Protein AF-F6RC10-F1 (afdb_monomer_lite)

Foldseek 3Di:
DDDDPDDDDDDDDDDPCVVVVPDDDPPDDDDDDDDDDDDDPVVVVVDDDPDPDPPDPDDDDDDDDPCVVVPPDDPPPDDDDDPDDDDDPVRVVVCVVPPDPPVPDDPDPPPPPPCPDDDDPDDDDDDDDDPPDVDPDDPDPDDDPVRVVVVVVVVCVVPVDPDDPDPPDPPPPDPDDDDPPDDDDDDPDPCVVVVVPDDDDDPDPDPDDDDDDPCVVVPDPPDDDPDDDDDDDDDDDDPPDDPDPDPPPPDDPDPPPPDPPPDDPDPDPPDPDDPPPPPPPPDPDPDDCPVVVVVVVVVVVVVVVVVVVVVVVVVVVPPPDPDDDPDDDDDDDDPDDDDDDDDVVVVVVVVVVVVVVVVVVVVVVVVVVVVPDDDPPVVVVVPDDPDDDDDDDDDPPPPPPPPPDPDPPPDVVVVVVVVVVVVVVVVVVVVVVVVVVVVVVVVVVVVVVVVVVVVVVVVVPDDDDDDDDDDDDDDDDDPDDDDDDDDPDDDPVPDD

Sequence (496 aa):
MKTKPSLTVPKEFQFKTTDRATKAHPMSTRSDSAASSSNDFMKDLRKHNPSPHKLKPTVVKPFHFSDDNKKAKRKLERDADHGSAFVPMAAVIRDFHKSTPKRFRARNENVPLAKNGPMKALKVTIPKTPHFSKIRSRPIATMSAKEKEELEVQEMKNYQFKAKEVSNTEVTLKKVEKKPSTVPVEFNLHTENRTSKQEDHEIKQKPFKARPVPVAILEKPTGIKEKQVAEVTIPQSPAFALKHRIKPPPVVPDKNSTKPTYYHPPPIFGVPFMPKVVSTKLEVKPFSFDKSDKERFAKKQEKIKQQKEKEAEMFLVLRITHAEPVLANKKSKEPTKAKPFNLETDHRAANRAEKWSKQVEDEVQQLRDKTLFKANTDIDVVLKKPWKPKKLSRDPVGKLLIISVAMDPHLHSDERAKERRLFDEKLAFEKQQMAKLLEEQKKKQELQDKEEIARLRKSMEHKASEIKHYKTVTVALSEKKLTEPHSPHFSTRFKK

InterPro domains:
  IPR009675 TPX2 [PTHR14326] (203-494)
  IPR027329 TPX2, C-terminal [PF06886] (410-483)
  IPR027330 TPX2 central domain [PF12214] (122-240)

Organism: Ciona intestinalis (NCBI:txid7719)

Secondary structure (DSSP, 8-state):
--PPPPP--------TTGGGTT------------------HHHHTT-PPPPS-------------TTHHHHS-------S--SSPP--HHHHHHHHHHSPPGGGS---TTS------S---------PPP---S--PPP-SS--HHHHHHHHHHHHHHT---PPP---S------PPPPPP--------TTGGGTT---------PPP---PPPTHHHHS-TT----PPPPP-PPPPP-TT-SS--PPPP-PPPTT------PPPPPPTTS-----------------HHHHHHHHHHHHHHHHHHHHHHHHHHHHTT------------PPPPP---PPP--HHHHHHHHHHHHHHHHHHHHHHHHHHHHS------GGGTSSPPP---PPP--TTTTSSSTTS------HHHHHHHHHHHHHHHHHHHHHHHHHHHHHHHHHHHHHHHHHHHHHHHHHS-PPPP---PPP---PPP-PPPPP-PPP----TT--

pLDDT: mean 70.99, std 14.16, range [42.12, 96.38]

Structure (mmCIF, N/CA/C/O backbone):
data_AF-F6RC10-F1
#
_entry.id   AF-F6RC10-F1
#
loop_
_atom_site.group_PDB
_atom_site.id
_atom_site.type_symbol
_atom_site.label_atom_id
_atom_site.label_alt_id
_atom_site.label_comp_id
_atom_site.label_asym_id
_atom_site.label_entity_id
_atom_site.label_seq_id
_atom_site.pdbx_PDB_ins_code
_atom_site.Cartn_x
_atom_site.Cartn_y
_atom_site.Cartn_z
_atom_site.occupancy
_atom_site.B_iso_or_equiv
_atom_site.auth_seq_id
_atom_site.auth_comp_id
_atom_site.auth_asym_id
_atom_site.auth_atom_id
_atom_site.pdbx_PDB_model_num
ATOM 1 N N . MET A 1 1 ? -23.438 -105.236 -9.963 1.00 49.31 1 MET A N 1
ATOM 2 C CA . MET A 1 1 ? -24.843 -104.834 -9.747 1.00 49.31 1 MET A CA 1
ATOM 3 C C . MET A 1 1 ? -24.927 -103.321 -9.698 1.00 49.31 1 MET A C 1
ATOM 5 O O . MET A 1 1 ? -24.379 -102.727 -8.782 1.00 49.31 1 MET A O 1
ATOM 9 N N . LYS A 1 2 ? -25.528 -102.693 -10.709 1.00 43.12 2 LYS A N 1
ATOM 10 C CA . LYS A 1 2 ? -25.870 -101.267 -10.675 1.00 43.12 2 LYS A CA 1
ATOM 11 C C . LYS A 1 2 ? -27.302 -101.148 -11.181 1.00 43.12 2 LYS A C 1
ATOM 13 O O . LYS A 1 2 ? -27.599 -101.496 -12.319 1.00 43.12 2 LYS A O 1
ATOM 18 N N . THR A 1 3 ? -28.181 -100.809 -10.253 1.00 57.84 3 THR A N 1
ATOM 19 C CA . THR A 1 3 ? -29.619 -100.628 -10.417 1.00 57.84 3 THR A CA 1
ATOM 20 C C . THR A 1 3 ? -29.895 -99.486 -11.398 1.00 57.84 3 THR A C 1
ATOM 22 O O . THR A 1 3 ? -29.186 -98.481 -11.410 1.00 57.84 3 THR A O 1
ATOM 25 N N . LYS A 1 4 ? -30.901 -99.660 -12.264 1.00 61.53 4 LYS A N 1
ATOM 26 C CA . LYS A 1 4 ? -31.346 -98.629 -13.213 1.00 61.53 4 LYS A CA 1
ATOM 27 C C . LYS A 1 4 ? -31.830 -97.399 -12.418 1.00 61.53 4 LYS A C 1
ATOM 29 O O . LYS A 1 4 ? -32.670 -97.590 -11.538 1.00 61.53 4 LYS A O 1
ATOM 34 N N . PRO A 1 5 ? -31.352 -96.169 -12.683 1.00 64.88 5 PRO A N 1
ATOM 35 C CA . PRO A 1 5 ? -31.935 -94.980 -12.067 1.00 64.88 5 PRO A CA 1
ATOM 36 C C . PRO A 1 5 ? -33.363 -94.763 -12.592 1.00 64.88 5 PRO A C 1
ATOM 38 O O . PRO A 1 5 ? -33.621 -94.874 -13.791 1.00 64.88 5 PRO A O 1
ATOM 41 N N . SER A 1 6 ? -34.291 -94.516 -11.665 1.00 68.69 6 SER A N 1
ATOM 42 C CA . SER A 1 6 ? -35.727 -94.363 -11.896 1.00 68.69 6 SER A CA 1
ATOM 43 C C . SER A 1 6 ? -36.049 -93.150 -12.771 1.00 68.69 6 SER A C 1
ATOM 45 O O . SER A 1 6 ? -35.480 -92.074 -12.596 1.00 68.69 6 SER A O 1
ATOM 47 N N . LEU A 1 7 ? -36.988 -93.337 -13.699 1.00 67.50 7 LEU A N 1
ATOM 48 C CA . LEU A 1 7 ? -37.472 -92.313 -14.622 1.00 67.50 7 LEU A CA 1
ATOM 49 C C . LEU A 1 7 ? -38.103 -91.148 -13.837 1.00 67.50 7 LEU A C 1
ATOM 51 O O . LEU A 1 7 ? -38.992 -91.357 -13.012 1.00 67.50 7 LEU A O 1
ATOM 55 N N . THR A 1 8 ? -37.620 -89.929 -14.075 1.00 70.19 8 THR A N 1
ATOM 56 C CA . THR A 1 8 ? -38.083 -88.697 -13.425 1.00 70.19 8 THR A CA 1
ATOM 57 C C . THR A 1 8 ? -39.562 -88.448 -13.733 1.00 70.19 8 THR A C 1
ATOM 59 O O . THR A 1 8 ? -39.922 -88.191 -14.879 1.00 70.19 8 THR A O 1
ATOM 62 N N . VAL A 1 9 ? -40.419 -88.501 -12.711 1.00 74.44 9 VAL A N 1
ATOM 63 C CA . VAL A 1 9 ? -41.841 -88.140 -12.818 1.00 74.44 9 VAL A CA 1
ATOM 64 C C . VAL A 1 9 ? -41.967 -86.612 -12.737 1.00 74.44 9 VAL A C 1
ATOM 66 O O . VAL A 1 9 ? -41.437 -86.020 -11.790 1.00 74.44 9 VAL A O 1
ATOM 69 N N . PRO A 1 10 ? -42.636 -85.942 -13.695 1.00 72.75 10 PRO A N 1
ATOM 70 C CA . PRO A 1 10 ? -42.838 -84.499 -13.641 1.00 72.75 10 PRO A CA 1
ATOM 71 C C . PRO A 1 10 ? -43.725 -84.136 -12.445 1.00 72.75 10 PRO A C 1
ATOM 73 O O . PRO A 1 10 ? -44.833 -84.645 -12.290 1.00 72.75 10 PRO A O 1
ATOM 76 N N . LYS A 1 11 ? -43.223 -83.250 -11.582 1.00 69.81 11 LYS A N 1
ATOM 77 C CA . LYS A 1 11 ? -43.971 -82.698 -10.451 1.00 69.81 11 LYS A CA 1
ATOM 78 C C . LYS A 1 11 ? -44.627 -81.394 -10.895 1.00 69.81 11 LYS A C 1
ATOM 80 O O . LYS A 1 11 ? -43.922 -80.441 -11.222 1.00 69.81 11 LYS A O 1
ATOM 85 N N . GLU A 1 12 ? -45.956 -81.367 -10.925 1.00 74.19 12 GLU A N 1
ATOM 86 C CA . GLU A 1 12 ? -46.720 -80.181 -11.318 1.00 74.19 12 GLU A CA 1
ATOM 87 C C . GLU A 1 12 ? -46.441 -78.988 -10.389 1.00 74.19 12 GLU A C 1
ATOM 89 O O . GLU A 1 12 ? -46.288 -79.117 -9.170 1.00 74.19 12 GLU A O 1
ATOM 94 N N . PHE A 1 13 ? -46.328 -77.812 -11.004 1.00 66.75 13 PHE A N 1
ATOM 95 C CA . PHE A 1 13 ? -45.934 -76.565 -10.363 1.00 66.75 13 PHE A CA 1
ATOM 96 C C . PHE A 1 13 ? -47.105 -75.972 -9.567 1.00 66.75 13 PHE A C 1
ATOM 98 O O . PHE A 1 13 ? -48.121 -75.573 -10.133 1.00 66.75 13 PHE A O 1
ATOM 105 N N . GLN A 1 14 ? -46.956 -75.882 -8.244 1.00 71.00 14 GLN A N 1
ATOM 106 C CA . GLN A 1 14 ? -47.956 -75.267 -7.370 1.00 71.00 14 GLN A CA 1
ATOM 107 C C . GLN A 1 14 ? -47.820 -73.736 -7.392 1.00 71.00 14 GLN A C 1
ATOM 109 O O . GLN A 1 14 ? -46.901 -73.165 -6.800 1.00 71.00 14 GLN A O 1
ATOM 114 N N . PHE A 1 15 ? -48.743 -73.053 -8.074 1.00 62.06 15 PHE A N 1
ATOM 115 C CA . PHE A 1 15 ? -48.836 -71.594 -8.045 1.00 62.06 15 PHE A CA 1
ATOM 116 C C . PHE A 1 15 ? -49.396 -71.119 -6.696 1.00 62.06 15 PHE A C 1
ATOM 118 O O . PHE A 1 15 ? -50.483 -71.518 -6.291 1.00 62.06 15 PHE A O 1
ATOM 125 N N . LYS A 1 16 ? -48.700 -70.187 -6.029 1.00 56.75 16 LYS A N 1
ATOM 126 C CA . LYS A 1 16 ? -49.100 -69.570 -4.740 1.00 56.75 16 LYS A CA 1
ATOM 127 C C . LYS A 1 16 ? -50.373 -68.701 -4.797 1.00 56.75 16 LYS A C 1
ATOM 129 O O . LYS A 1 16 ? -50.610 -67.879 -3.917 1.00 56.75 16 LYS A O 1
ATOM 134 N N . THR A 1 17 ? -51.169 -68.815 -5.853 1.00 58.28 17 THR A N 1
ATOM 135 C CA . THR A 1 17 ? -52.392 -68.034 -6.069 1.00 58.28 17 THR A CA 1
ATOM 136 C C . THR A 1 17 ? -53.653 -68.764 -5.606 1.00 58.28 17 THR A C 1
ATOM 138 O O . THR A 1 17 ? -54.682 -68.112 -5.435 1.00 58.28 17 THR A O 1
ATOM 141 N N . THR A 1 18 ? -53.583 -70.071 -5.325 1.00 55.84 18 THR A N 1
ATOM 142 C CA . THR A 1 18 ? -54.721 -70.874 -4.838 1.00 55.84 18 THR A CA 1
ATOM 143 C C . THR A 1 18 ? -55.130 -70.538 -3.400 1.00 55.84 18 THR A C 1
ATOM 145 O O . THR A 1 18 ? -56.311 -70.605 -3.074 1.00 55.84 18 THR A O 1
ATOM 148 N N . ASP A 1 19 ? -54.203 -70.058 -2.564 1.00 57.56 19 ASP A N 1
ATOM 149 C CA . ASP A 1 19 ? -54.479 -69.709 -1.157 1.00 57.56 19 ASP A CA 1
ATOM 150 C C . ASP A 1 19 ? -55.274 -68.401 -0.993 1.00 57.56 19 ASP A C 1
ATOM 152 O O . ASP A 1 19 ? -55.752 -68.079 0.095 1.00 57.56 19 ASP A O 1
ATOM 156 N N . ARG A 1 20 ? -55.435 -67.617 -2.070 1.00 55.72 20 ARG A N 1
ATOM 157 C CA . ARG A 1 20 ? -56.210 -66.367 -2.042 1.00 55.72 20 ARG A CA 1
ATOM 158 C C . ARG A 1 20 ? -57.703 -66.587 -2.306 1.00 55.72 20 ARG A C 1
ATOM 160 O O . ARG A 1 20 ? -58.499 -65.723 -1.949 1.00 55.72 20 ARG A O 1
ATOM 167 N N . ALA A 1 21 ? -58.088 -67.720 -2.893 1.00 54.47 21 ALA A N 1
ATOM 168 C CA . ALA A 1 21 ? -59.473 -67.994 -3.279 1.00 54.47 21 ALA A CA 1
ATOM 169 C C . ALA A 1 21 ? -60.359 -68.507 -2.124 1.00 54.47 21 ALA A C 1
ATOM 171 O O . ALA A 1 21 ? -61.576 -68.536 -2.265 1.00 54.47 21 ALA A O 1
ATOM 172 N N . THR A 1 22 ? -59.787 -68.872 -0.970 1.00 56.25 22 THR A N 1
ATOM 173 C CA . THR A 1 22 ? -60.530 -69.472 0.159 1.00 56.25 22 THR A CA 1
ATOM 174 C C . THR A 1 22 ? -60.903 -68.488 1.268 1.00 56.25 22 THR A C 1
ATOM 176 O O . THR A 1 22 ? -61.510 -68.880 2.265 1.00 56.25 22 THR A O 1
ATOM 179 N N . LYS A 1 23 ? -60.589 -67.192 1.125 1.00 54.59 23 LYS A N 1
ATOM 180 C CA . LYS A 1 23 ? -60.968 -66.194 2.132 1.00 54.59 23 LYS A CA 1
ATOM 181 C C . LYS A 1 23 ? -62.384 -65.686 1.864 1.00 54.59 23 LYS A C 1
ATOM 183 O O . LYS A 1 23 ? -62.582 -64.691 1.175 1.00 54.59 23 LYS A O 1
ATOM 188 N N . ALA A 1 24 ? -63.363 -66.396 2.422 1.00 51.69 24 ALA A N 1
ATOM 189 C CA . ALA A 1 24 ? -64.738 -65.930 2.519 1.00 51.69 24 ALA A CA 1
ATOM 190 C C . ALA A 1 24 ? -64.763 -64.577 3.249 1.00 51.69 24 ALA A C 1
ATOM 192 O O . ALA A 1 24 ? -64.436 -64.482 4.433 1.00 51.69 24 ALA A O 1
ATOM 193 N N . HIS A 1 25 ? -65.110 -63.513 2.530 1.00 49.25 25 HIS A N 1
ATOM 194 C CA . HIS A 1 25 ? -65.442 -62.236 3.143 1.00 49.25 25 HIS A CA 1
ATOM 195 C C . HIS A 1 25 ? -66.897 -62.311 3.624 1.00 49.25 25 HIS A C 1
ATOM 197 O O . HIS A 1 25 ? -67.777 -62.551 2.796 1.00 49.25 25 HIS A O 1
ATOM 203 N N . PRO A 1 26 ? -67.185 -62.118 4.925 1.00 53.00 26 PRO A N 1
ATOM 204 C CA . PRO A 1 26 ? -68.559 -61.995 5.379 1.00 53.00 26 PRO A CA 1
ATOM 205 C C . PRO A 1 26 ? -69.124 -60.690 4.814 1.00 53.00 26 PRO A C 1
ATOM 207 O O . PRO A 1 26 ? -68.698 -59.594 5.181 1.00 53.00 26 PRO A O 1
ATOM 210 N N . MET A 1 27 ? -70.078 -60.813 3.896 1.00 45.88 27 MET A N 1
ATOM 211 C CA . MET A 1 27 ? -71.009 -59.741 3.560 1.00 45.88 27 MET A CA 1
ATOM 212 C C . MET A 1 27 ? -71.849 -59.451 4.809 1.00 45.88 27 MET A C 1
ATOM 214 O O . MET A 1 27 ? -72.898 -60.051 5.008 1.00 45.88 27 MET A O 1
ATOM 218 N N . SER A 1 28 ? -71.363 -58.565 5.677 1.00 52.19 28 SER A N 1
ATOM 219 C CA . SER A 1 28 ? -72.186 -57.945 6.712 1.00 52.19 28 SER A CA 1
ATOM 220 C C . SER A 1 28 ? -72.534 -56.537 6.250 1.00 52.19 28 SER A C 1
ATOM 222 O O . SER A 1 28 ? -71.687 -55.642 6.195 1.00 52.19 28 SER A O 1
ATOM 224 N N . THR A 1 29 ? -73.780 -56.373 5.821 1.00 48.16 29 THR A N 1
ATOM 225 C CA . THR A 1 29 ? -74.380 -55.077 5.523 1.00 48.16 29 THR A CA 1
ATOM 226 C C . THR A 1 29 ? -74.625 -54.317 6.820 1.00 48.16 29 THR A C 1
ATOM 228 O O . THR A 1 29 ? -75.136 -54.871 7.787 1.00 48.16 29 THR A O 1
ATOM 231 N N . ARG A 1 30 ? -74.261 -53.030 6.812 1.00 52.91 30 ARG A N 1
ATOM 232 C CA . ARG A 1 30 ? -74.518 -52.047 7.871 1.00 52.91 30 ARG A CA 1
ATOM 233 C C . ARG A 1 30 ? -75.985 -52.078 8.311 1.00 52.91 30 ARG A C 1
ATOM 235 O O . ARG A 1 30 ? -76.834 -51.566 7.590 1.00 52.91 30 ARG A O 1
ATOM 242 N N . SER A 1 31 ? -76.233 -52.506 9.537 1.00 48.25 31 SER A N 1
ATOM 243 C CA . SER A 1 31 ? -77.236 -51.872 10.385 1.00 48.25 31 SER A CA 1
ATOM 244 C C . SER A 1 31 ? -76.846 -52.038 11.849 1.00 48.25 31 SER A C 1
ATOM 246 O O . SER A 1 31 ? -76.324 -53.068 12.259 1.00 48.25 31 SER A O 1
ATOM 248 N N . ASP A 1 32 ? -77.092 -50.963 12.589 1.00 42.69 32 ASP A N 1
ATOM 249 C CA . ASP A 1 32 ? -77.168 -50.898 14.045 1.00 42.69 32 ASP A CA 1
ATOM 250 C C . ASP A 1 32 ? -75.846 -50.929 14.818 1.00 42.69 32 ASP A C 1
ATOM 252 O O . ASP A 1 32 ? -75.312 -51.966 15.198 1.00 42.69 32 ASP A O 1
ATOM 256 N N . SER A 1 33 ? -75.358 -49.734 15.161 1.00 45.41 33 SER A N 1
ATOM 257 C CA . SER A 1 33 ? -75.386 -49.288 16.564 1.00 45.41 33 SER A CA 1
ATOM 258 C C . SER A 1 33 ? -74.806 -47.883 16.692 1.00 45.41 33 SER A C 1
ATOM 260 O O . SER A 1 33 ? -73.613 -47.633 16.519 1.00 45.41 33 SER A O 1
ATOM 262 N N . ALA A 1 34 ? -75.702 -46.954 17.005 1.00 48.19 34 ALA A N 1
ATOM 263 C CA . ALA A 1 34 ? -75.386 -45.648 17.536 1.00 48.19 34 ALA A CA 1
ATOM 264 C C . ALA A 1 34 ? -74.754 -45.803 18.926 1.00 48.19 34 ALA A C 1
ATOM 266 O O . ALA A 1 34 ? -75.411 -46.301 19.831 1.00 48.19 34 ALA A O 1
ATOM 267 N N . ALA A 1 35 ? -73.498 -45.379 19.073 1.00 46.16 35 ALA A N 1
ATOM 268 C CA . ALA A 1 35 ? -72.925 -44.747 20.266 1.00 46.16 35 ALA A CA 1
ATOM 269 C C . ALA A 1 35 ? -71.394 -44.805 20.185 1.00 46.16 35 ALA A C 1
ATOM 271 O O . ALA A 1 35 ? -70.803 -45.870 20.323 1.00 46.16 35 ALA A O 1
ATOM 272 N N . SER A 1 36 ? -70.762 -43.645 19.996 1.00 42.78 36 SER A N 1
ATOM 273 C CA . SER A 1 36 ? -69.546 -43.210 20.704 1.00 42.78 36 SER A CA 1
ATOM 274 C C . SER A 1 36 ? -68.627 -42.370 19.811 1.00 42.78 36 SER A C 1
ATOM 276 O O . SER A 1 36 ? -68.003 -42.850 18.872 1.00 42.78 36 SER A O 1
ATOM 278 N N . SER A 1 37 ? -68.545 -41.097 20.196 1.00 47.25 37 SER A N 1
ATOM 279 C CA . SER A 1 37 ? -67.372 -40.226 20.138 1.00 47.25 37 SER A CA 1
ATOM 280 C C . SER A 1 37 ? -66.745 -39.914 18.772 1.00 47.25 37 SER A C 1
ATOM 282 O O . SER A 1 37 ? -65.928 -40.646 18.220 1.00 47.25 37 SER A O 1
ATOM 284 N N . SER A 1 38 ? -67.109 -38.720 18.294 1.00 56.41 38 SER A N 1
ATOM 285 C CA . SER A 1 38 ? -66.317 -37.782 17.490 1.00 56.41 38 SER A CA 1
ATOM 286 C C . SER A 1 38 ? -64.880 -38.211 17.163 1.00 56.41 38 SER A C 1
ATOM 288 O O . SER A 1 38 ? -63.920 -37.788 17.809 1.00 56.41 38 SER A O 1
ATOM 290 N N . ASN A 1 39 ? -64.719 -38.964 16.083 1.00 55.28 39 ASN A N 1
ATOM 291 C CA . ASN A 1 39 ? -63.464 -39.011 15.355 1.00 55.28 39 ASN A CA 1
ATOM 292 C C . ASN A 1 39 ? -63.712 -38.418 13.972 1.00 55.28 39 ASN A C 1
ATOM 294 O O . ASN A 1 39 ? -64.474 -38.939 13.165 1.00 55.28 39 ASN A O 1
ATOM 298 N N . ASP A 1 40 ? -63.101 -37.257 13.768 1.00 69.19 40 ASP A N 1
ATOM 299 C CA . ASP A 1 40 ? -63.120 -36.449 12.556 1.00 69.19 40 ASP A CA 1
ATOM 300 C C . ASP A 1 40 ? -62.796 -37.321 11.327 1.00 69.19 40 ASP A C 1
ATOM 302 O O . ASP A 1 40 ? -61.659 -37.752 11.129 1.00 69.19 40 ASP A O 1
ATOM 306 N N . PHE A 1 41 ? -63.816 -37.620 10.519 1.00 65.94 41 PHE A N 1
ATOM 307 C CA . PHE A 1 41 ? -63.755 -38.515 9.356 1.00 65.94 41 PHE A CA 1
ATOM 308 C C . PHE A 1 41 ? -62.642 -38.120 8.368 1.00 65.94 41 PHE A C 1
ATOM 310 O O . PHE A 1 41 ? -61.991 -38.970 7.756 1.00 65.94 41 PHE A O 1
ATOM 317 N N . MET A 1 42 ? -62.330 -36.823 8.285 1.00 67.56 42 MET A N 1
ATOM 318 C CA . MET A 1 42 ? -61.233 -36.309 7.463 1.00 67.56 42 MET A CA 1
ATOM 319 C C . MET A 1 42 ? -59.837 -36.668 7.998 1.00 67.56 42 MET A C 1
ATOM 321 O O . MET A 1 42 ? -58.879 -36.686 7.221 1.00 67.56 42 MET A O 1
ATOM 325 N N . LYS A 1 43 ? -59.688 -36.954 9.298 1.00 63.03 43 LYS A N 1
ATOM 326 C CA . LYS A 1 43 ? -58.425 -37.427 9.891 1.00 63.03 43 LYS A CA 1
ATOM 327 C C . LYS A 1 43 ? -58.180 -38.909 9.633 1.00 63.03 43 LYS A C 1
ATOM 329 O O . LYS A 1 43 ? -57.021 -39.276 9.461 1.00 63.03 43 LYS A O 1
ATOM 334 N N . ASP A 1 44 ? -59.218 -39.738 9.562 1.00 65.06 44 ASP A N 1
ATOM 335 C CA . ASP A 1 44 ? -59.056 -41.173 9.283 1.00 65.06 44 ASP A CA 1
ATOM 336 C C . ASP A 1 44 ? -58.727 -41.453 7.812 1.00 65.06 44 ASP A C 1
ATOM 338 O O . ASP A 1 44 ? -57.864 -42.281 7.532 1.00 65.06 44 ASP A O 1
ATOM 342 N N . LEU A 1 45 ? -59.251 -40.653 6.875 1.00 64.06 45 LEU A N 1
ATOM 343 C CA . LEU A 1 45 ? -58.831 -40.676 5.463 1.00 64.06 45 LEU A CA 1
ATOM 344 C C . LEU A 1 45 ? -57.352 -40.295 5.243 1.00 64.06 45 LEU A C 1
ATOM 346 O O . LEU A 1 45 ? -56.800 -40.559 4.176 1.00 64.06 45 LEU A O 1
ATOM 350 N N . ARG A 1 46 ? -56.690 -39.681 6.235 1.00 67.25 46 ARG A N 1
ATOM 351 C CA . ARG A 1 46 ? -55.260 -39.318 6.179 1.00 67.25 46 ARG A CA 1
ATOM 352 C C . ARG A 1 46 ? -54.343 -40.311 6.895 1.00 67.25 46 ARG A C 1
ATOM 354 O O . ARG A 1 46 ? -53.124 -40.142 6.847 1.00 67.25 46 ARG A O 1
ATOM 361 N N . LYS A 1 47 ? -54.879 -41.344 7.550 1.00 64.81 47 LYS A N 1
ATOM 362 C CA . LYS A 1 47 ? -54.075 -42.385 8.202 1.00 64.81 47 LYS A CA 1
ATOM 363 C C . LYS A 1 47 ? -53.816 -43.521 7.217 1.00 64.81 47 LYS A C 1
ATOM 365 O O . LYS A 1 47 ? -54.580 -44.472 7.121 1.00 64.81 47 LYS A O 1
ATOM 370 N N . HIS A 1 48 ? -52.706 -43.442 6.490 1.00 64.38 48 HIS A N 1
ATOM 371 C CA . HIS A 1 48 ? -52.203 -44.609 5.771 1.00 64.38 48 HIS A CA 1
ATOM 372 C C . HIS A 1 48 ? -51.506 -45.541 6.774 1.00 64.38 48 HIS A C 1
ATOM 374 O O . HIS A 1 48 ? -50.560 -45.122 7.446 1.00 64.38 48 HIS A O 1
ATOM 380 N N . ASN A 1 49 ? -51.929 -46.806 6.867 1.00 61.53 49 ASN A N 1
ATOM 381 C CA . ASN A 1 49 ? -51.183 -47.814 7.627 1.00 61.53 49 ASN A CA 1
ATOM 382 C C . ASN A 1 49 ? -49.771 -47.929 7.032 1.00 61.53 49 ASN A C 1
ATOM 384 O O . ASN A 1 49 ? -49.651 -48.122 5.820 1.00 61.53 49 ASN A O 1
ATOM 388 N N . PRO A 1 50 ? -48.685 -47.769 7.809 1.00 57.66 50 PRO A N 1
ATOM 389 C CA . PRO A 1 50 ? -47.344 -47.838 7.248 1.00 57.66 50 PRO A CA 1
ATOM 390 C C . PRO A 1 50 ? -47.149 -49.206 6.585 1.00 57.66 50 PRO A C 1
ATOM 392 O O . PRO A 1 50 ? -47.307 -50.239 7.230 1.00 57.66 50 PRO A O 1
ATOM 395 N N . SER A 1 51 ? -46.831 -49.198 5.286 1.00 59.88 51 SER A N 1
ATOM 396 C CA . SER A 1 51 ? -46.486 -50.407 4.533 1.00 59.88 51 SER A CA 1
ATOM 397 C C . SER A 1 51 ? -45.436 -51.214 5.313 1.00 59.88 51 SER A C 1
ATOM 399 O O . SER A 1 51 ? -44.462 -50.617 5.791 1.00 59.88 51 SER A O 1
ATOM 401 N N . PRO A 1 52 ? -45.586 -52.547 5.442 1.00 59.66 52 PRO A N 1
ATOM 402 C CA . PRO A 1 52 ? -44.687 -53.375 6.245 1.00 59.66 52 PRO A CA 1
ATOM 403 C C . PRO A 1 52 ? -43.244 -53.403 5.711 1.00 59.66 52 PRO A C 1
ATOM 405 O O . PRO A 1 52 ? -42.346 -53.891 6.395 1.00 59.66 52 PRO A O 1
ATOM 408 N N . HIS A 1 53 ? -42.973 -52.826 4.535 1.00 56.06 53 HIS A N 1
ATOM 409 C CA . HIS A 1 53 ? -41.633 -52.721 3.967 1.00 56.06 53 HIS A CA 1
ATOM 410 C C . HIS A 1 53 ? -41.296 -51.287 3.555 1.00 56.06 53 HIS A C 1
ATOM 412 O O . HIS A 1 53 ? -41.380 -50.900 2.391 1.00 56.06 53 HIS A O 1
ATOM 418 N N . LYS A 1 54 ? -40.811 -50.501 4.523 1.00 58.00 54 LYS A N 1
ATOM 419 C CA . LYS A 1 54 ? -39.915 -49.377 4.225 1.00 58.00 54 LYS A CA 1
ATOM 420 C C . LYS A 1 54 ? -38.588 -49.963 3.737 1.00 58.00 54 LYS A C 1
ATOM 422 O O . LYS A 1 54 ? -37.700 -50.238 4.543 1.00 58.00 54 LYS A O 1
ATOM 427 N N . LEU A 1 55 ? -38.464 -50.198 2.431 1.00 61.31 55 LEU A N 1
ATOM 428 C CA . LEU A 1 55 ? -37.172 -50.501 1.820 1.00 61.31 55 LEU A CA 1
ATOM 429 C C . LEU A 1 55 ? -36.247 -49.312 2.109 1.00 61.31 55 LEU A C 1
ATOM 431 O O . LEU A 1 55 ? -36.509 -48.187 1.683 1.00 61.31 55 LEU A O 1
ATOM 435 N N . LYS A 1 56 ? -35.208 -49.540 2.918 1.00 67.00 56 LYS A N 1
ATOM 436 C CA . LYS A 1 56 ? -34.171 -48.534 3.163 1.00 67.00 56 LYS A CA 1
ATOM 437 C C . LYS A 1 56 ? -33.535 -48.196 1.806 1.00 67.00 56 LYS A C 1
ATOM 439 O O . LYS A 1 56 ? -33.259 -49.133 1.057 1.00 67.00 56 LYS A O 1
ATOM 444 N N . PRO A 1 57 ? -33.294 -46.916 1.472 1.00 69.19 57 PRO A N 1
ATOM 445 C CA . PRO A 1 57 ? -32.562 -46.581 0.257 1.00 69.19 57 PRO A CA 1
ATOM 446 C C . PRO A 1 57 ? -31.205 -47.289 0.279 1.00 69.19 57 PRO A C 1
ATOM 448 O O . PRO A 1 57 ? -30.514 -47.283 1.302 1.00 69.19 57 PRO A O 1
ATOM 451 N N . THR A 1 58 ? -30.855 -47.940 -0.829 1.00 71.44 58 THR A N 1
ATOM 452 C CA . THR A 1 58 ? -29.604 -48.685 -0.976 1.00 71.44 58 THR A CA 1
ATOM 453 C C . THR A 1 58 ? -28.432 -47.731 -0.769 1.00 71.44 58 THR A C 1
ATOM 455 O O . THR A 1 58 ? -28.182 -46.846 -1.585 1.00 71.44 58 THR A O 1
ATOM 458 N N . VAL A 1 59 ? -27.719 -47.884 0.345 1.00 69.44 59 VAL A N 1
ATOM 459 C CA . VAL A 1 59 ? -26.496 -47.125 0.611 1.00 69.44 59 VAL A CA 1
ATOM 460 C C . VAL A 1 59 ? -25.410 -47.703 -0.287 1.00 69.44 59 VAL A C 1
ATOM 462 O O . VAL A 1 59 ? -24.983 -48.840 -0.088 1.00 69.44 59 VAL A O 1
ATOM 465 N N . VAL A 1 60 ? -24.980 -46.938 -1.291 1.00 72.38 60 VAL A N 1
ATOM 466 C CA . VAL A 1 60 ? -23.815 -47.290 -2.110 1.00 72.38 60 VAL A CA 1
ATOM 467 C C . VAL A 1 60 ? -22.604 -47.443 -1.194 1.00 72.38 60 VAL A C 1
ATOM 469 O O . VAL A 1 60 ? -22.138 -46.479 -0.592 1.00 72.38 60 VAL A O 1
ATOM 472 N N . LYS A 1 61 ? -22.114 -48.677 -1.063 1.00 77.44 61 LYS A N 1
ATOM 473 C CA . LYS A 1 61 ? -20.841 -48.985 -0.415 1.00 77.44 61 LYS A CA 1
ATOM 474 C C . LYS A 1 61 ? -19.751 -48.802 -1.477 1.00 77.44 61 LYS A C 1
ATOM 476 O O . LYS A 1 61 ? -19.670 -49.653 -2.364 1.00 77.44 61 LYS A O 1
ATOM 481 N N . PRO A 1 62 ? -18.965 -47.709 -1.457 1.00 78.31 62 PRO A N 1
ATOM 482 C CA . PRO A 1 62 ? -17.901 -47.528 -2.433 1.00 78.31 62 PRO A CA 1
ATOM 483 C C . PRO A 1 62 ? -16.898 -48.677 -2.299 1.00 78.31 62 PRO A C 1
ATOM 485 O O . PRO A 1 62 ? -16.535 -49.082 -1.192 1.00 78.31 62 PRO A O 1
ATOM 488 N N . PHE A 1 63 ? -16.497 -49.238 -3.434 1.00 73.38 63 PHE A N 1
ATOM 489 C CA . PHE A 1 63 ? -15.410 -50.202 -3.491 1.00 73.38 63 PHE A CA 1
ATOM 490 C C . PHE A 1 63 ? -14.081 -49.456 -3.347 1.00 73.38 63 PHE A C 1
ATOM 492 O O . PHE A 1 63 ? -13.956 -48.302 -3.753 1.00 73.38 63 PHE A O 1
ATOM 499 N N . HIS A 1 64 ? -13.102 -50.104 -2.725 1.00 70.06 64 HIS A N 1
ATOM 500 C CA . HIS A 1 64 ? -11.789 -49.511 -2.503 1.00 70.06 64 HIS A CA 1
ATOM 501 C C . HIS A 1 64 ? -11.068 -49.387 -3.847 1.00 70.06 64 HIS A C 1
ATOM 503 O O . HIS A 1 64 ? -10.756 -50.404 -4.470 1.00 70.06 64 HIS A O 1
ATOM 509 N N . PHE A 1 65 ? -10.799 -48.162 -4.297 1.00 65.62 65 PHE A N 1
ATOM 510 C CA . PHE A 1 65 ? -9.914 -47.947 -5.434 1.00 65.62 65 PHE A CA 1
ATOM 511 C C . PHE A 1 65 ? -8.472 -48.161 -4.961 1.00 65.62 65 PHE A C 1
ATOM 513 O O . PHE A 1 65 ? -8.056 -47.665 -3.914 1.00 65.62 65 PHE A O 1
ATOM 520 N N . SER A 1 66 ? -7.674 -48.895 -5.735 1.00 62.44 66 SER A N 1
ATOM 521 C CA . SER A 1 66 ? -6.268 -49.211 -5.430 1.00 62.44 66 SER A CA 1
ATOM 522 C C . SER A 1 66 ? -5.357 -47.979 -5.270 1.00 62.44 66 SER A C 1
ATOM 524 O O . SER A 1 66 ? -4.235 -48.100 -4.773 1.00 62.44 66 SER A O 1
ATOM 526 N N . ASP A 1 67 ? -5.847 -46.790 -5.625 1.00 57.62 67 ASP A N 1
ATOM 527 C CA . ASP A 1 67 ? -5.131 -45.518 -5.524 1.00 57.62 67 ASP A CA 1
ATOM 528 C C . ASP A 1 67 ? -5.338 -44.775 -4.192 1.00 57.62 67 ASP A C 1
ATOM 530 O O . ASP A 1 67 ? -4.574 -43.853 -3.882 1.00 57.62 67 ASP A O 1
ATOM 534 N N . ASP A 1 68 ? -6.274 -45.218 -3.344 1.00 56.03 68 ASP A N 1
ATOM 535 C CA . ASP A 1 68 ? -6.539 -44.589 -2.039 1.00 56.03 68 ASP A CA 1
ATOM 536 C C . ASP A 1 68 ? -5.378 -44.792 -1.045 1.00 56.03 68 ASP A C 1
ATOM 538 O O . ASP A 1 68 ? -5.150 -43.983 -0.142 1.00 56.03 68 ASP A O 1
ATOM 542 N N . ASN A 1 69 ? -4.549 -45.818 -1.267 1.00 55.19 69 ASN A N 1
ATOM 543 C CA . ASN A 1 69 ? -3.385 -46.112 -0.430 1.00 55.19 69 ASN A CA 1
ATOM 544 C C . ASN A 1 69 ? -2.106 -45.356 -0.836 1.00 55.19 69 ASN A C 1
ATOM 546 O O . ASN A 1 69 ? -1.143 -45.348 -0.069 1.00 55.19 69 ASN A O 1
ATOM 550 N N . LYS A 1 70 ? -2.066 -44.686 -2.000 1.00 55.59 70 LYS A N 1
ATOM 551 C CA . LYS A 1 70 ? -0.838 -44.022 -2.495 1.00 55.59 70 LYS A CA 1
ATOM 552 C C . LYS A 1 70 ? -0.739 -42.529 -2.172 1.00 55.59 70 LYS A C 1
ATOM 554 O O . LYS A 1 70 ? 0.353 -41.966 -2.273 1.00 55.59 70 LYS A O 1
ATOM 559 N N . LYS A 1 71 ? -1.829 -41.882 -1.743 1.00 54.44 71 LYS A N 1
ATOM 560 C CA . LYS A 1 71 ? -1.820 -40.450 -1.373 1.00 54.44 71 LYS A CA 1
ATOM 561 C C . LYS A 1 71 ? -1.852 -40.175 0.135 1.00 54.44 71 LYS A C 1
ATOM 563 O O . LYS A 1 71 ? -1.507 -39.072 0.538 1.00 54.44 71 LYS A O 1
ATOM 568 N N . ALA A 1 72 ? -2.173 -41.162 0.975 1.00 54.97 72 ALA A N 1
ATOM 569 C CA . ALA A 1 72 ? -2.321 -40.957 2.423 1.00 54.97 72 ALA A CA 1
ATOM 570 C C . ALA A 1 72 ? -1.064 -41.263 3.269 1.00 54.97 72 ALA A C 1
ATOM 572 O O . ALA A 1 72 ? -1.041 -40.957 4.460 1.00 54.97 72 ALA A O 1
ATOM 573 N N . LYS A 1 73 ? -0.002 -41.847 2.692 1.00 48.03 73 LYS A N 1
ATOM 574 C CA . LYS A 1 73 ? 1.226 -42.207 3.429 1.00 48.03 73 LYS A CA 1
ATOM 575 C C . LYS A 1 73 ? 2.505 -41.806 2.694 1.00 48.03 73 LYS A C 1
ATOM 577 O O . LYS A 1 73 ? 3.361 -42.628 2.402 1.00 48.03 73 LYS A O 1
ATOM 582 N N . ARG A 1 74 ? 2.670 -40.512 2.439 1.00 47.38 74 ARG A N 1
ATOM 583 C CA . ARG A 1 74 ? 4.008 -39.905 2.428 1.00 47.38 74 ARG A CA 1
ATOM 584 C C . ARG A 1 74 ? 4.049 -38.879 3.547 1.00 47.38 74 ARG A C 1
ATOM 586 O O . ARG A 1 74 ? 3.820 -37.696 3.333 1.00 47.38 74 ARG A O 1
ATOM 593 N N . LYS A 1 75 ? 4.301 -39.365 4.765 1.00 49.53 75 LYS A N 1
ATOM 594 C CA . LYS A 1 75 ? 4.854 -38.523 5.823 1.00 49.53 75 LYS A CA 1
ATOM 595 C C . LYS A 1 75 ? 6.316 -38.289 5.464 1.00 49.53 75 LYS A C 1
ATOM 597 O O . LYS A 1 75 ? 7.180 -39.065 5.846 1.00 49.53 75 LYS A O 1
ATOM 602 N N . LEU A 1 76 ? 6.554 -37.275 4.640 1.00 43.28 76 LEU A N 1
ATOM 603 C CA . LEU A 1 76 ? 7.852 -36.631 4.597 1.00 43.28 76 LEU A CA 1
ATOM 604 C C . LEU A 1 76 ? 7.786 -35.537 5.657 1.00 43.28 76 LEU A C 1
ATOM 606 O O . LEU A 1 76 ? 7.168 -34.497 5.454 1.00 43.28 76 LEU A O 1
ATOM 610 N N . GLU A 1 77 ? 8.341 -35.844 6.819 1.00 47.97 77 GLU A N 1
ATOM 611 C CA . GLU A 1 77 ? 8.760 -34.840 7.781 1.00 47.97 77 GLU A CA 1
ATOM 612 C C . GLU A 1 77 ? 9.819 -33.979 7.085 1.00 47.97 77 GLU A C 1
ATOM 614 O O . GLU A 1 77 ? 10.917 -34.443 6.786 1.00 47.97 77 GLU A O 1
ATOM 619 N N . ARG A 1 78 ? 9.420 -32.774 6.687 1.00 42.12 78 ARG A N 1
ATOM 620 C CA . ARG A 1 78 ? 10.291 -31.628 6.446 1.00 42.12 78 ARG A CA 1
ATOM 621 C C . ARG A 1 78 ? 9.414 -30.389 6.514 1.00 42.12 78 ARG A C 1
ATOM 623 O O . ARG A 1 78 ? 8.361 -30.326 5.882 1.00 42.12 78 ARG A O 1
ATOM 630 N N . ASP A 1 79 ? 9.838 -29.472 7.356 1.00 46.34 79 ASP A N 1
ATOM 631 C CA . ASP A 1 79 ? 9.147 -28.249 7.718 1.00 46.34 79 ASP A CA 1
ATOM 632 C C . ASP A 1 79 ? 8.785 -27.369 6.502 1.00 46.34 79 ASP A C 1
ATOM 634 O O . ASP A 1 79 ? 9.471 -27.396 5.480 1.00 46.34 79 ASP A O 1
ATOM 638 N N . ALA A 1 80 ? 7.726 -26.562 6.681 1.00 47.00 80 ALA A N 1
ATOM 639 C CA . ALA A 1 80 ? 7.189 -25.482 5.830 1.00 47.00 80 ALA A CA 1
ATOM 640 C C . ALA A 1 80 ? 5.986 -25.801 4.897 1.00 47.00 80 ALA A C 1
ATOM 642 O O . ALA A 1 80 ? 6.107 -26.297 3.780 1.00 47.00 80 ALA A O 1
ATOM 643 N N . ASP A 1 81 ? 4.787 -25.432 5.370 1.00 51.72 81 ASP A N 1
ATOM 644 C CA . ASP A 1 81 ? 3.821 -24.533 4.702 1.00 51.72 81 ASP A CA 1
ATOM 645 C C . ASP A 1 81 ? 3.481 -24.698 3.202 1.00 51.72 81 ASP A C 1
ATOM 647 O O . ASP A 1 81 ? 3.181 -23.718 2.520 1.00 51.72 81 ASP A O 1
ATOM 651 N N . HIS A 1 82 ? 3.419 -25.918 2.663 1.00 44.69 82 HIS A N 1
ATOM 652 C CA . HIS A 1 82 ? 3.014 -26.134 1.257 1.00 44.69 82 HIS A CA 1
ATOM 653 C C . HIS A 1 82 ? 1.819 -27.078 1.047 1.00 44.69 82 HIS A C 1
ATOM 655 O O . HIS A 1 82 ? 1.623 -27.627 -0.035 1.00 44.69 82 HIS A O 1
ATOM 661 N N . GLY A 1 83 ? 0.965 -27.236 2.063 1.00 50.69 83 GLY A N 1
ATOM 662 C CA . GLY A 1 83 ? -0.318 -27.942 1.925 1.00 50.69 83 GLY A CA 1
ATOM 663 C C . GLY A 1 83 ? -1.461 -27.090 1.352 1.00 50.69 83 GLY A C 1
ATOM 664 O O . GLY A 1 83 ? -2.511 -27.630 1.007 1.00 50.69 83 GLY A O 1
ATOM 665 N N . SER A 1 84 ? -1.296 -25.767 1.269 1.00 65.56 84 SER A N 1
ATOM 666 C CA . SER A 1 84 ? -2.296 -24.862 0.702 1.00 65.56 84 SER A CA 1
ATOM 667 C C . SER A 1 84 ? -2.036 -24.631 -0.785 1.00 65.56 84 SER A C 1
ATOM 669 O O . SER A 1 84 ? -0.895 -24.519 -1.232 1.00 65.56 84 SER A O 1
ATOM 671 N N . ALA A 1 85 ? -3.113 -24.556 -1.571 1.00 82.00 85 ALA A N 1
ATOM 672 C CA . ALA A 1 85 ? -3.030 -24.088 -2.949 1.00 82.00 85 ALA A CA 1
ATOM 673 C C . ALA A 1 85 ? -2.309 -22.731 -2.988 1.00 82.00 85 ALA A C 1
ATOM 675 O O . ALA A 1 85 ? -2.525 -21.898 -2.108 1.00 82.00 85 ALA A O 1
ATOM 676 N N . PHE A 1 86 ? -1.459 -22.513 -3.994 1.00 85.81 86 PHE A N 1
ATOM 677 C CA . PHE A 1 86 ? -0.692 -21.277 -4.138 1.00 85.81 86 PHE A CA 1
ATOM 678 C C . PHE A 1 86 ? -1.615 -20.047 -4.100 1.00 85.81 86 PHE A C 1
ATOM 680 O O . PHE A 1 86 ? -2.488 -19.887 -4.955 1.00 85.81 86 PHE A O 1
ATOM 687 N N . VAL A 1 87 ? -1.411 -19.174 -3.109 1.00 85.31 87 VAL A N 1
ATOM 688 C CA . VAL A 1 87 ? -2.134 -17.904 -2.968 1.00 85.31 87 VAL A CA 1
ATOM 689 C C . VAL A 1 87 ? -1.179 -16.757 -3.312 1.00 85.31 87 VAL A C 1
ATOM 691 O O . VAL A 1 87 ? -0.128 -16.637 -2.681 1.00 85.31 87 VAL A O 1
ATOM 694 N N . PRO A 1 88 ? -1.516 -15.876 -4.274 1.00 93.12 88 PRO A N 1
ATOM 695 C CA . PRO A 1 88 ? -0.692 -14.714 -4.593 1.00 93.12 88 PRO A CA 1
ATOM 696 C C . PRO A 1 88 ? -0.472 -13.809 -3.375 1.00 93.12 88 PRO A C 1
ATOM 698 O O . PRO A 1 88 ? -1.412 -13.526 -2.633 1.00 93.12 88 PRO A O 1
ATOM 701 N N . MET A 1 89 ? 0.734 -13.255 -3.224 1.00 88.44 89 MET A N 1
ATOM 702 C CA . MET A 1 89 ? 1.094 -12.377 -2.096 1.00 88.44 89 MET A CA 1
ATOM 703 C C . MET A 1 89 ? 0.119 -11.196 -1.919 1.00 88.44 89 MET A C 1
ATOM 705 O O . MET A 1 89 ? -0.262 -10.841 -0.806 1.00 88.44 89 MET A O 1
ATOM 709 N N . ALA A 1 90 ? -0.376 -10.626 -3.022 1.00 86.50 90 ALA A N 1
ATOM 710 C CA . ALA A 1 90 ? -1.373 -9.556 -2.985 1.00 86.50 90 ALA A CA 1
ATOM 711 C C . ALA A 1 90 ? -2.736 -10.001 -2.415 1.00 86.50 90 ALA A C 1
ATOM 713 O O . ALA A 1 90 ? -3.482 -9.182 -1.881 1.00 86.50 90 ALA A O 1
ATOM 714 N N . ALA A 1 91 ? -3.103 -11.280 -2.536 1.00 88.44 91 ALA A N 1
ATOM 715 C CA . ALA A 1 91 ? -4.285 -11.825 -1.876 1.00 88.44 91 ALA A CA 1
ATOM 716 C C . ALA A 1 91 ? -4.034 -12.003 -0.373 1.00 88.44 91 ALA A C 1
ATOM 718 O O . ALA A 1 91 ? -4.848 -11.528 0.409 1.00 88.44 91 ALA A O 1
ATOM 719 N N . VAL A 1 92 ? -2.863 -12.516 0.021 1.00 91.62 92 VAL A N 1
ATOM 720 C CA . VAL A 1 92 ? -2.466 -12.649 1.436 1.00 91.62 92 VAL A CA 1
ATOM 721 C C . VAL A 1 92 ? -2.524 -11.303 2.169 1.00 91.62 92 VAL A C 1
ATOM 723 O O . VAL A 1 92 ? -3.132 -11.205 3.231 1.00 91.62 92 VAL A O 1
ATOM 726 N N . ILE A 1 93 ? -1.967 -10.240 1.579 1.00 89.56 93 ILE A N 1
ATOM 727 C CA . ILE A 1 93 ? -1.970 -8.895 2.181 1.00 89.56 93 ILE A CA 1
ATOM 728 C C . ILE A 1 93 ? -3.398 -8.337 2.293 1.00 89.56 93 ILE A C 1
ATOM 730 O O . ILE A 1 93 ? -3.771 -7.755 3.313 1.00 89.56 93 ILE A O 1
ATOM 734 N N . ARG A 1 94 ? -4.231 -8.529 1.260 1.00 90.00 94 ARG A N 1
ATOM 735 C CA . ARG A 1 94 ? -5.634 -8.086 1.295 1.00 90.00 94 ARG A CA 1
ATOM 736 C C . ARG A 1 94 ? -6.432 -8.835 2.356 1.00 90.00 94 ARG A C 1
ATOM 738 O O . ARG A 1 94 ? -7.207 -8.201 3.066 1.00 90.00 94 ARG A O 1
ATOM 745 N N . ASP A 1 95 ? -6.240 -10.141 2.471 1.00 88.25 95 ASP A N 1
ATOM 746 C CA . ASP A 1 95 ? -6.941 -10.977 3.441 1.00 88.25 95 ASP A CA 1
ATOM 747 C C . ASP A 1 95 ? -6.478 -10.669 4.866 1.00 88.25 95 ASP A C 1
ATOM 749 O O . ASP A 1 95 ? -7.302 -10.617 5.774 1.00 88.25 95 ASP A O 1
ATOM 753 N N . PHE A 1 96 ? -5.198 -10.353 5.074 1.00 89.75 96 PHE A N 1
ATOM 754 C CA . PHE A 1 96 ? -4.696 -9.901 6.370 1.00 89.75 96 PHE A CA 1
ATOM 755 C C . PHE A 1 96 ? -5.377 -8.601 6.829 1.00 89.75 96 PHE A C 1
ATOM 757 O O . PHE A 1 96 ? -5.848 -8.524 7.960 1.00 89.75 96 PHE A O 1
ATOM 764 N N . HIS A 1 97 ? -5.518 -7.609 5.940 1.00 88.12 97 HIS A N 1
ATOM 765 C CA . HIS A 1 97 ? -6.167 -6.333 6.277 1.00 88.12 97 HIS A CA 1
ATOM 766 C C . HIS A 1 97 ? -7.694 -6.434 6.403 1.00 88.12 97 HIS A C 1
ATOM 768 O O . HIS A 1 97 ? -8.303 -5.654 7.130 1.00 88.12 97 HIS A O 1
ATOM 774 N N . LYS A 1 98 ? -8.329 -7.353 5.666 1.00 88.06 98 LYS A N 1
ATOM 775 C CA . LYS A 1 98 ? -9.797 -7.461 5.596 1.00 88.06 98 LYS A CA 1
ATOM 776 C C . LYS A 1 98 ? -10.384 -8.536 6.504 1.00 88.06 98 LYS A C 1
ATOM 778 O O . LYS A 1 98 ? -11.569 -8.469 6.825 1.00 88.06 98 LYS A O 1
ATOM 783 N N . SER A 1 99 ? -9.612 -9.554 6.879 1.00 87.94 99 SER A N 1
ATOM 784 C CA . SER A 1 99 ? -10.135 -10.666 7.667 1.00 87.94 99 SER A CA 1
ATOM 785 C C . SER A 1 99 ? -10.354 -10.254 9.117 1.00 87.94 99 SER A C 1
ATOM 787 O O . SER A 1 99 ? -9.492 -9.682 9.779 1.00 87.94 99 SER A O 1
ATOM 789 N N . THR A 1 100 ? -11.529 -10.583 9.645 1.00 86.25 100 THR A N 1
ATOM 790 C CA . THR A 1 100 ? -11.821 -10.401 11.066 1.00 86.25 100 THR A CA 1
ATOM 791 C C . THR A 1 100 ? -11.058 -11.471 11.855 1.00 86.25 100 THR A C 1
ATOM 793 O O . THR A 1 100 ? -11.240 -12.671 11.575 1.00 86.25 100 THR A O 1
ATOM 796 N N . PRO A 1 101 ? -10.218 -11.096 12.842 1.00 87.19 101 PRO A N 1
ATOM 797 C CA . PRO A 1 101 ? -9.517 -12.065 13.675 1.00 87.19 101 PRO A CA 1
ATOM 798 C C . PRO A 1 101 ? -10.501 -13.032 14.332 1.00 87.19 101 PRO A C 1
ATOM 800 O O . PRO A 1 101 ? -11.615 -12.647 14.684 1.00 87.19 101 PRO A O 1
ATOM 803 N N . LYS A 1 102 ? -10.094 -14.292 14.533 1.00 76.69 102 LYS A N 1
ATOM 804 C CA . LYS A 1 102 ? -10.971 -15.379 15.020 1.00 76.69 102 LYS A CA 1
ATOM 805 C C . LYS A 1 102 ? -11.730 -15.026 16.308 1.00 76.69 102 LYS A C 1
ATOM 807 O O . LYS A 1 102 ? -12.855 -15.473 16.485 1.00 76.69 102 LYS A O 1
ATOM 812 N N . ARG A 1 103 ? -11.137 -14.190 17.166 1.00 80.00 103 ARG A N 1
ATOM 813 C CA . ARG A 1 103 ? -11.738 -13.675 18.407 1.00 80.00 103 ARG A CA 1
ATOM 814 C C . ARG A 1 103 ? -12.925 -12.727 18.179 1.00 80.00 103 ARG A C 1
ATOM 816 O O . ARG A 1 103 ? -13.800 -12.662 19.030 1.00 80.00 103 ARG A O 1
ATOM 823 N N . PHE A 1 104 ? -12.948 -12.013 17.057 1.00 78.38 104 PHE A N 1
ATOM 824 C CA . PHE A 1 104 ? -13.979 -11.032 16.698 1.00 78.38 104 PHE A CA 1
ATOM 825 C C . PHE A 1 104 ? -14.980 -11.562 15.666 1.00 78.38 104 PHE A C 1
ATOM 827 O O . PHE A 1 104 ? -15.875 -10.836 15.243 1.00 78.38 104 PHE A O 1
ATOM 834 N N . ARG A 1 105 ? -14.848 -12.825 15.246 1.00 82.38 105 ARG A N 1
ATOM 835 C CA . ARG A 1 105 ? -15.869 -13.476 14.425 1.00 82.38 105 ARG A CA 1
ATOM 836 C C . ARG A 1 105 ? -17.056 -13.808 15.322 1.00 82.38 105 ARG A C 1
ATOM 838 O O . ARG A 1 105 ? -16.890 -14.523 16.311 1.00 82.38 105 ARG A O 1
ATOM 845 N N . ALA A 1 106 ? -18.241 -13.309 14.973 1.00 75.44 106 ALA A N 1
ATOM 846 C CA . ALA A 1 106 ? -19.476 -13.768 15.592 1.00 75.44 106 ALA A CA 1
ATOM 847 C C . ALA A 1 106 ? -19.561 -15.294 15.427 1.00 75.44 106 ALA A C 1
ATOM 849 O O . ALA A 1 106 ? -19.291 -15.828 14.347 1.00 75.44 106 ALA A O 1
ATOM 850 N N . ARG A 1 107 ? -19.872 -16.015 16.507 1.00 65.31 107 ARG A N 1
ATOM 851 C CA . ARG A 1 107 ? -20.166 -17.445 16.401 1.00 65.31 107 ARG A CA 1
ATOM 852 C C . ARG A 1 107 ? -21.450 -17.576 15.593 1.00 65.31 107 ARG A C 1
ATOM 854 O O . ARG A 1 107 ? -22.518 -17.239 16.084 1.00 65.31 107 ARG A O 1
ATOM 861 N N . ASN A 1 108 ? -21.339 -18.050 14.359 1.00 57.62 108 ASN A N 1
ATOM 862 C CA . ASN A 1 108 ? -22.508 -18.438 13.585 1.00 57.62 108 ASN A CA 1
ATOM 863 C C . ASN A 1 108 ? -23.157 -19.631 14.306 1.00 57.62 108 ASN A C 1
ATOM 865 O O . ASN A 1 108 ? -22.498 -20.657 14.485 1.00 57.62 108 ASN A O 1
ATOM 869 N N . GLU A 1 109 ? -24.431 -19.519 14.687 1.00 58.88 109 GLU A N 1
ATOM 870 C CA . GLU A 1 109 ? -25.201 -20.598 15.336 1.00 58.88 109 GLU A CA 1
ATOM 871 C C . GLU A 1 109 ? -25.320 -21.873 14.475 1.00 58.88 109 GLU A C 1
ATOM 873 O O . GLU A 1 109 ? -25.700 -22.929 14.966 1.00 58.88 109 GLU A O 1
ATOM 878 N N . ASN A 1 110 ? -24.924 -21.800 13.200 1.00 54.88 110 ASN A N 1
ATOM 879 C CA . ASN A 1 110 ? -25.004 -22.893 12.232 1.00 54.88 110 ASN A CA 1
ATOM 880 C C . ASN A 1 110 ? -23.758 -23.794 12.166 1.00 54.88 110 ASN A C 1
ATOM 882 O O . ASN A 1 110 ? -23.673 -24.642 11.279 1.00 54.88 110 ASN A O 1
ATOM 886 N N . VAL A 1 111 ? -22.778 -23.641 13.063 1.00 51.91 111 VAL A N 1
ATOM 887 C CA . VAL A 1 111 ? -21.780 -24.707 13.246 1.00 51.91 111 VAL A CA 1
ATOM 888 C C . VAL A 1 111 ? -22.476 -25.807 14.045 1.00 51.91 111 VAL A C 1
ATOM 890 O O . VAL A 1 111 ? -22.911 -25.507 15.158 1.00 51.91 111 VAL A O 1
ATOM 893 N N . PRO A 1 112 ? -22.597 -27.053 13.536 1.00 51.62 112 PRO A N 1
ATOM 894 C CA . PRO A 1 112 ? -23.143 -28.137 14.330 1.00 51.62 112 PRO A CA 1
ATOM 895 C C . PRO A 1 112 ? -22.278 -28.213 15.574 1.00 51.62 112 PRO A C 1
ATOM 897 O O . PRO A 1 112 ? -21.082 -28.503 15.482 1.00 51.62 112 PRO A O 1
ATOM 900 N N . LEU A 1 113 ? -22.868 -27.863 16.718 1.00 51.16 113 LEU A N 1
ATOM 901 C CA . LEU A 1 113 ? -22.254 -28.042 18.015 1.00 51.16 113 LEU A CA 1
ATOM 902 C C . LEU A 1 113 ? -21.783 -29.490 18.005 1.00 51.16 113 LEU A C 1
ATOM 904 O O . LEU A 1 113 ? -22.612 -30.400 17.900 1.00 51.16 113 LEU A O 1
ATOM 908 N N . ALA A 1 114 ? -20.463 -29.701 17.978 1.00 48.94 114 ALA A N 1
ATOM 909 C CA . ALA A 1 114 ? -19.913 -31.032 18.132 1.00 48.94 114 ALA A CA 1
ATOM 910 C C . ALA A 1 114 ? -20.648 -31.610 19.336 1.00 48.94 114 ALA A C 1
ATOM 912 O O . ALA A 1 114 ? -20.671 -30.972 20.393 1.00 48.94 114 ALA A O 1
ATOM 913 N N . LYS A 1 115 ? -21.374 -32.715 19.121 1.00 49.81 115 LYS A N 1
ATOM 914 C CA . LYS A 1 115 ? -22.099 -33.417 20.173 1.00 49.81 115 LYS A CA 1
ATOM 915 C C . LYS A 1 115 ? -21.037 -33.897 21.149 1.00 49.81 115 LYS A C 1
ATOM 917 O O . LYS A 1 115 ? -20.536 -35.011 21.037 1.00 49.81 115 LYS A O 1
ATOM 922 N N . ASN A 1 116 ? -20.637 -33.016 22.056 1.00 48.12 116 ASN A N 1
ATOM 923 C CA . ASN A 1 116 ? -19.898 -33.384 23.234 1.00 48.12 116 ASN A CA 1
ATOM 924 C C . ASN A 1 116 ? -20.820 -34.387 23.916 1.00 48.12 116 ASN A C 1
ATOM 926 O O . ASN A 1 116 ? -21.980 -34.073 24.194 1.00 48.12 116 ASN A O 1
ATOM 930 N N . GLY A 1 117 ? -20.337 -35.624 24.045 1.00 56.12 117 GLY A N 1
ATOM 931 C CA . GLY A 1 117 ? -21.050 -36.694 24.729 1.00 56.12 117 GLY A CA 1
ATOM 932 C C . GLY A 1 117 ? -21.500 -36.262 26.130 1.00 56.12 117 GLY A C 1
ATOM 933 O O . GLY A 1 117 ? -21.134 -35.173 26.581 1.00 56.12 117 GLY A O 1
ATOM 934 N N . PRO A 1 118 ? -22.293 -37.095 26.825 1.00 53.41 118 PRO A N 1
ATOM 935 C CA . PRO A 1 118 ? -22.893 -36.738 28.109 1.00 53.41 118 PRO A CA 1
ATOM 936 C C . PRO A 1 118 ? -21.847 -36.090 29.020 1.00 53.41 118 PRO A C 1
ATOM 938 O O . PRO A 1 118 ? -20.828 -36.703 29.350 1.00 53.41 118 PRO A O 1
ATOM 941 N N . MET A 1 119 ? -22.064 -34.812 29.345 1.00 55.50 119 MET A N 1
ATOM 942 C CA . MET A 1 119 ? -21.162 -34.062 30.208 1.00 55.50 119 MET A CA 1
ATOM 943 C C . MET A 1 119 ? -21.145 -34.780 31.554 1.00 55.50 119 MET A C 1
ATOM 945 O O . MET A 1 119 ? -22.165 -34.847 32.238 1.00 55.50 119 MET A O 1
ATOM 949 N N . LYS A 1 120 ? -20.002 -35.378 31.906 1.00 62.16 120 LYS A N 1
ATOM 950 C CA . LYS A 1 120 ? -19.803 -35.990 33.222 1.00 62.16 120 LYS A CA 1
ATOM 951 C C . LYS A 1 120 ? -20.154 -34.938 34.275 1.00 62.16 120 LYS A C 1
ATOM 953 O O . LYS A 1 120 ? -19.618 -33.832 34.213 1.00 62.16 120 LYS A O 1
ATOM 958 N N . ALA A 1 121 ? -21.056 -35.282 35.197 1.00 63.31 121 ALA A N 1
ATOM 959 C CA . ALA A 1 121 ? -21.460 -34.407 36.290 1.00 63.31 121 ALA A CA 1
ATOM 960 C C . ALA A 1 121 ? -20.210 -33.825 36.967 1.00 63.31 121 ALA A C 1
ATOM 962 O O . ALA A 1 121 ? -19.293 -34.560 37.349 1.00 63.31 121 ALA A O 1
ATOM 963 N N . LEU A 1 122 ? -20.148 -32.495 37.030 1.00 66.81 122 LEU A N 1
ATOM 964 C CA . LEU A 1 122 ? -19.018 -31.775 37.598 1.00 66.81 122 LEU A CA 1
ATOM 965 C C . LEU A 1 122 ? -18.933 -32.128 39.086 1.00 66.81 122 LEU A C 1
ATOM 967 O O . LEU A 1 122 ? -19.837 -31.822 39.859 1.00 66.81 122 LEU A O 1
ATOM 971 N N . LYS A 1 123 ? -17.857 -32.818 39.476 1.00 74.56 123 LYS A N 1
ATOM 972 C CA . LYS A 1 123 ? -17.548 -33.082 40.885 1.00 74.56 123 LYS A CA 1
ATOM 973 C C . LYS A 1 123 ? -17.317 -31.746 41.594 1.00 74.56 123 LYS A C 1
ATOM 975 O O . LYS A 1 123 ? -16.709 -30.851 41.009 1.00 74.56 123 LYS A O 1
ATOM 980 N N . VAL A 1 124 ? -17.777 -31.635 42.842 1.00 74.50 124 VAL A N 1
ATOM 981 C CA . VAL A 1 124 ? -17.562 -30.458 43.698 1.00 74.50 124 VAL A CA 1
ATOM 982 C C . VAL A 1 124 ? -16.068 -30.130 43.733 1.00 74.50 124 VAL A C 1
ATOM 984 O O . VAL A 1 124 ? -15.243 -30.953 44.133 1.00 74.50 124 VAL A O 1
ATOM 987 N N . THR A 1 125 ? -15.722 -28.940 43.245 1.00 78.19 125 THR A N 1
ATOM 988 C CA . THR A 1 125 ? -14.343 -28.465 43.144 1.00 78.19 125 THR A CA 1
ATOM 989 C C . THR A 1 125 ? -13.784 -28.232 44.542 1.00 78.19 125 THR A C 1
ATOM 991 O O . THR A 1 125 ? -14.198 -27.301 45.226 1.00 78.19 125 THR A O 1
ATOM 994 N N . ILE A 1 126 ? -12.823 -29.055 44.960 1.00 76.81 126 ILE A N 1
ATOM 995 C CA . ILE A 1 126 ? -12.047 -28.811 46.180 1.00 76.81 126 ILE A CA 1
ATOM 996 C C . ILE A 1 126 ? -11.098 -27.637 45.887 1.00 76.81 126 ILE A C 1
ATOM 998 O O . ILE A 1 126 ? -10.259 -27.763 44.985 1.00 76.81 126 ILE A O 1
ATOM 1002 N N . PRO A 1 127 ? -11.215 -26.494 46.590 1.00 69.25 127 PRO A N 1
ATOM 1003 C CA . PRO A 1 127 ? -10.362 -25.342 46.340 1.00 69.25 127 PRO A CA 1
ATOM 1004 C C . PRO A 1 127 ? -8.926 -25.680 46.746 1.00 69.25 127 PRO A C 1
ATOM 1006 O O . PRO A 1 127 ? -8.604 -25.807 47.925 1.00 69.25 127 PRO A O 1
ATOM 1009 N N . LYS A 1 128 ? -8.042 -25.831 45.757 1.00 77.19 128 LYS A N 1
ATOM 1010 C CA . LYS A 1 128 ? -6.598 -25.862 46.000 1.00 77.19 128 LYS A CA 1
ATOM 1011 C C . LYS A 1 128 ? -6.107 -24.427 46.138 1.00 77.19 128 LYS A C 1
ATOM 1013 O O . LYS A 1 128 ? -6.311 -23.616 45.234 1.00 77.19 128 LYS A O 1
ATOM 1018 N N . THR A 1 129 ? -5.456 -24.121 47.254 1.00 71.06 129 THR A N 1
ATOM 1019 C CA . THR A 1 129 ? -4.788 -22.835 47.450 1.00 71.06 129 THR A CA 1
ATOM 1020 C C . THR A 1 129 ? -3.682 -22.669 46.399 1.00 71.06 129 THR A C 1
ATOM 1022 O O . THR A 1 129 ? -2.909 -23.603 46.157 1.00 71.06 129 THR A O 1
ATOM 1025 N N . PRO A 1 130 ? -3.602 -21.512 45.719 1.00 66.69 130 PRO A N 1
ATOM 1026 C CA . PRO A 1 130 ? -2.543 -21.268 44.753 1.00 66.69 130 PRO A CA 1
ATOM 1027 C C . PRO A 1 130 ? -1.195 -21.259 45.482 1.00 66.69 130 PRO A C 1
ATOM 1029 O O . PRO A 1 130 ? -0.973 -20.451 46.382 1.00 66.69 130 PRO A O 1
ATOM 1032 N N . HIS A 1 131 ? -0.289 -22.159 45.094 1.00 65.50 131 HIS A N 1
ATOM 1033 C CA . HIS A 1 131 ? 1.106 -22.109 45.525 1.00 65.50 131 HIS A CA 1
ATOM 1034 C C . HIS A 1 131 ? 1.748 -20.849 44.933 1.00 65.50 131 HIS A C 1
ATOM 1036 O O . HIS A 1 131 ? 2.200 -20.840 43.788 1.00 65.50 131 HIS A O 1
ATOM 1042 N N . PHE A 1 132 ? 1.758 -19.761 45.702 1.00 55.00 132 PHE A N 1
ATOM 1043 C CA . PHE A 1 132 ? 2.524 -18.567 45.373 1.00 55.00 132 PHE A CA 1
ATOM 1044 C C . PHE A 1 132 ? 4.014 -18.867 45.563 1.00 55.00 132 PHE A C 1
ATOM 1046 O O . PHE A 1 132 ? 4.585 -18.621 46.624 1.00 55.00 132 PHE A O 1
ATOM 1053 N N . SER A 1 133 ? 4.667 -19.393 44.527 1.00 60.53 133 SER A N 1
ATOM 1054 C CA . SER A 1 133 ? 6.120 -19.304 44.438 1.00 60.53 133 SER A CA 1
ATOM 1055 C C . SER A 1 133 ? 6.493 -17.820 44.352 1.00 60.53 133 SER A C 1
ATOM 1057 O O . SER A 1 133 ? 5.956 -17.070 43.534 1.00 60.53 133 SER A O 1
ATOM 1059 N N . LYS A 1 134 ? 7.420 -17.372 45.207 1.00 64.88 134 LYS A N 1
ATOM 1060 C CA . LYS A 1 134 ? 7.894 -15.974 45.284 1.00 64.88 134 LYS A CA 1
ATOM 1061 C C . LYS A 1 134 ? 8.562 -15.469 43.993 1.00 64.88 134 LYS A C 1
ATOM 1063 O O . LYS A 1 134 ? 8.936 -14.306 43.910 1.00 64.88 134 LYS A O 1
ATOM 1068 N N . ILE A 1 135 ? 8.690 -16.317 42.974 1.00 64.19 135 ILE A N 1
ATOM 1069 C CA . ILE A 1 135 ? 9.338 -16.013 41.703 1.00 64.19 135 ILE A CA 1
ATOM 1070 C C . ILE A 1 135 ? 8.346 -16.345 40.587 1.00 64.19 135 ILE A C 1
ATOM 1072 O O . ILE A 1 135 ? 8.121 -17.507 40.251 1.00 64.19 135 ILE A O 1
ATOM 1076 N N . ARG A 1 136 ? 7.724 -15.306 40.026 1.00 59.66 136 ARG A N 1
ATOM 1077 C CA . ARG A 1 136 ? 6.978 -15.388 38.766 1.00 59.66 136 ARG A CA 1
ATOM 1078 C C . ARG A 1 136 ? 7.937 -15.054 37.625 1.00 59.66 136 ARG A C 1
ATOM 1080 O O . ARG A 1 136 ? 7.905 -13.937 37.121 1.00 59.66 136 ARG A O 1
ATOM 1087 N N . SER A 1 137 ? 8.785 -15.997 37.217 1.00 62.81 137 SER A N 1
ATOM 1088 C CA . SER A 1 137 ? 9.431 -15.904 35.905 1.00 62.81 137 SER A CA 1
ATOM 1089 C C . SER A 1 137 ? 8.529 -16.596 34.885 1.00 62.81 137 SER A C 1
ATOM 1091 O O . SER A 1 137 ? 8.158 -17.761 35.018 1.00 62.81 137 SER A O 1
ATOM 1093 N N . ARG A 1 138 ? 8.083 -15.841 33.883 1.00 67.88 138 ARG A N 1
ATOM 1094 C CA . ARG A 1 138 ? 7.447 -16.424 32.702 1.00 67.88 138 ARG A CA 1
ATOM 1095 C C . ARG A 1 138 ? 8.567 -16.878 31.765 1.00 67.88 138 ARG A C 1
ATOM 1097 O O . ARG A 1 138 ? 9.508 -16.102 31.599 1.00 67.88 138 ARG A O 1
ATOM 1104 N N . PRO A 1 139 ? 8.487 -18.064 31.137 1.00 62.94 139 PRO A N 1
ATOM 1105 C CA . PRO A 1 139 ? 9.432 -18.413 30.087 1.00 62.94 139 PRO A CA 1
ATOM 1106 C C . PRO A 1 139 ? 9.290 -17.382 28.965 1.00 62.94 139 PRO A C 1
ATOM 1108 O O . PRO A 1 139 ? 8.195 -17.154 28.440 1.00 62.94 139 PRO A O 1
ATOM 1111 N N . ILE A 1 140 ? 10.387 -16.692 28.666 1.00 69.81 140 ILE A N 1
ATOM 1112 C CA . ILE A 1 140 ? 10.434 -15.683 27.615 1.00 69.81 140 ILE A CA 1
ATOM 1113 C C . ILE A 1 140 ? 10.424 -16.457 26.295 1.00 69.81 140 ILE A C 1
ATOM 1115 O O . ILE A 1 140 ? 11.373 -17.160 25.974 1.00 69.81 140 ILE A O 1
ATOM 1119 N N . ALA A 1 141 ? 9.326 -16.363 25.541 1.00 77.12 141 ALA A N 1
ATOM 1120 C CA . ALA A 1 141 ? 9.129 -17.091 24.281 1.00 77.12 141 ALA A CA 1
ATOM 1121 C C . ALA A 1 141 ? 10.009 -16.577 23.120 1.00 77.12 141 ALA A C 1
ATOM 1123 O O . ALA A 1 141 ? 9.842 -16.990 21.977 1.00 77.12 141 ALA A O 1
ATOM 1124 N N . THR A 1 142 ? 10.912 -15.639 23.395 1.00 72.94 142 THR A N 1
ATOM 1125 C CA . THR A 1 142 ? 11.751 -14.962 22.410 1.00 72.94 142 THR A CA 1
ATOM 1126 C C . THR A 1 142 ? 13.181 -14.923 22.922 1.00 72.94 142 THR A C 1
ATOM 1128 O O . THR A 1 142 ? 13.403 -14.474 24.044 1.00 72.94 142 THR A O 1
ATOM 1131 N N . MET A 1 143 ? 14.133 -15.349 22.093 1.00 80.31 143 MET A N 1
ATOM 1132 C CA . MET A 1 143 ? 15.558 -15.328 22.430 1.00 80.31 143 MET A CA 1
ATOM 1133 C C . MET A 1 143 ? 16.012 -13.918 22.819 1.00 80.31 143 MET A C 1
ATOM 1135 O O . MET A 1 143 ? 15.610 -12.932 22.184 1.00 80.31 143 MET A O 1
ATOM 1139 N N . SER A 1 144 ? 16.824 -13.835 23.872 1.00 81.88 144 SER A N 1
ATOM 1140 C CA . SER A 1 144 ? 17.447 -12.590 24.327 1.00 81.88 144 SER A CA 1
ATOM 1141 C C . SER A 1 144 ? 18.336 -12.007 23.223 1.00 81.88 144 SER A C 1
ATOM 1143 O O . SER A 1 144 ? 18.831 -12.739 22.369 1.00 81.88 144 SER A O 1
ATOM 1145 N N . ALA A 1 145 ? 18.568 -10.692 23.229 1.00 85.94 145 ALA A N 1
ATOM 1146 C CA . ALA A 1 145 ? 19.447 -10.044 22.247 1.00 85.94 145 ALA A CA 1
ATOM 1147 C C . ALA A 1 145 ? 20.837 -10.703 22.207 1.00 85.94 145 ALA A C 1
ATOM 1149 O O . ALA A 1 145 ? 21.349 -10.995 21.133 1.00 85.94 145 ALA A O 1
ATOM 1150 N N . LYS A 1 146 ? 21.366 -11.064 23.381 1.00 85.81 146 LYS A N 1
ATOM 1151 C CA . LYS A 1 146 ? 22.637 -11.779 23.516 1.00 85.81 146 LYS A CA 1
ATOM 1152 C C . LYS A 1 146 ? 22.617 -13.169 22.865 1.00 85.81 146 LYS A C 1
ATOM 1154 O O . LYS A 1 146 ? 23.569 -13.547 22.200 1.00 85.81 146 LYS A O 1
ATOM 1159 N N . GLU A 1 147 ? 21.522 -13.913 23.019 1.00 86.94 147 GLU A N 1
ATOM 1160 C CA . GLU A 1 147 ? 21.371 -15.241 22.403 1.00 86.94 147 GLU A CA 1
ATOM 1161 C C . GLU A 1 147 ? 21.262 -15.141 20.876 1.00 86.94 147 GLU A C 1
ATOM 1163 O O . GLU A 1 147 ? 21.757 -16.008 20.162 1.00 86.94 147 GLU A O 1
ATOM 1168 N N . LYS A 1 148 ? 20.653 -14.066 20.357 1.00 89.62 148 LYS A N 1
ATOM 1169 C CA . LYS A 1 148 ? 20.614 -13.799 18.912 1.00 89.62 148 LYS A CA 1
ATOM 1170 C C . LYS A 1 148 ? 21.991 -13.454 18.355 1.00 89.62 148 LYS A C 1
ATOM 1172 O O . LYS A 1 148 ? 22.373 -14.018 17.339 1.00 89.62 148 LYS A O 1
ATOM 1177 N N . GLU A 1 149 ? 22.741 -12.589 19.034 1.00 88.12 149 GLU A N 1
ATOM 1178 C CA . GLU A 1 149 ? 24.113 -12.244 18.639 1.00 88.12 149 GLU A CA 1
ATOM 1179 C C . GLU A 1 149 ? 25.029 -13.478 18.660 1.00 88.12 149 GLU A C 1
ATOM 1181 O O . GLU A 1 149 ? 25.822 -13.678 17.744 1.00 88.12 149 GLU A O 1
ATOM 1186 N N . GLU A 1 150 ? 24.890 -14.362 19.653 1.00 92.44 150 GLU A N 1
ATOM 1187 C CA . GLU A 1 150 ? 25.647 -15.618 19.706 1.00 92.44 150 GLU A CA 1
ATOM 1188 C C . GLU A 1 150 ? 25.283 -16.577 18.559 1.00 92.44 150 GLU A C 1
ATOM 1190 O O . GLU A 1 150 ? 26.182 -17.200 17.990 1.00 92.44 150 GLU A O 1
ATOM 1195 N N . LEU A 1 151 ? 24.004 -16.667 18.173 1.00 89.88 151 LEU A N 1
ATOM 1196 C CA . LEU A 1 151 ? 23.570 -17.452 17.011 1.00 89.88 151 LEU A CA 1
ATOM 1197 C C . LEU A 1 151 ? 24.103 -16.873 15.695 1.00 89.88 151 LEU A C 1
ATOM 1199 O O . LEU A 1 151 ? 24.591 -17.632 14.861 1.00 89.88 151 LEU A O 1
ATOM 1203 N N . GLU A 1 152 ? 24.094 -15.549 15.530 1.00 90.31 152 GLU A N 1
ATOM 1204 C CA . GLU A 1 152 ? 24.673 -14.880 14.358 1.00 90.31 152 GLU A CA 1
ATOM 1205 C C . GLU A 1 152 ? 26.194 -15.093 14.285 1.00 90.31 152 GLU A C 1
ATOM 1207 O O . GLU A 1 152 ? 26.737 -15.380 13.220 1.00 90.31 152 GLU A O 1
ATOM 1212 N N . VAL A 1 153 ? 26.901 -15.047 15.421 1.00 91.00 153 VAL A N 1
ATOM 1213 C CA . VAL A 1 153 ? 28.340 -15.358 15.486 1.00 91.00 153 VAL A CA 1
ATOM 1214 C C . VAL A 1 153 ? 28.615 -16.831 15.171 1.00 91.00 153 VAL A C 1
ATOM 1216 O O . VAL A 1 153 ? 29.609 -17.139 14.509 1.00 91.00 153 VAL A O 1
ATOM 1219 N N . GLN A 1 154 ? 27.758 -17.752 15.614 1.00 89.69 154 GLN A N 1
ATOM 1220 C CA . GLN A 1 154 ? 27.863 -19.167 15.252 1.00 89.69 154 GLN A CA 1
ATOM 1221 C C . GLN A 1 154 ? 27.604 -19.386 13.760 1.00 89.69 154 GLN A C 1
ATOM 1223 O O . GLN A 1 154 ? 28.364 -20.114 13.125 1.00 89.69 154 GLN A O 1
ATOM 1228 N N . GLU A 1 155 ? 26.609 -18.720 13.173 1.00 89.81 155 GLU A N 1
ATOM 1229 C CA . GLU A 1 155 ? 26.388 -18.740 11.728 1.00 89.81 155 GLU A CA 1
ATOM 1230 C C . GLU A 1 155 ? 27.594 -18.174 10.975 1.00 89.81 155 GLU A C 1
ATOM 1232 O O . GLU A 1 155 ? 28.086 -18.827 10.061 1.00 89.81 155 GLU A O 1
ATOM 1237 N N . MET A 1 156 ? 28.163 -17.040 11.394 1.00 84.25 156 MET A N 1
ATOM 1238 C CA . MET A 1 156 ? 29.376 -16.492 10.772 1.00 84.25 156 MET A CA 1
ATOM 1239 C C . MET A 1 156 ? 30.572 -17.450 10.848 1.00 84.25 156 MET A C 1
ATOM 1241 O O . MET A 1 156 ? 31.333 -17.550 9.888 1.00 84.25 156 MET A O 1
ATOM 1245 N N . LYS A 1 157 ? 30.734 -18.182 11.957 1.00 85.81 157 LYS A N 1
ATOM 1246 C CA . LYS A 1 157 ? 31.765 -19.228 12.092 1.00 85.81 157 LYS A CA 1
ATOM 1247 C C . LYS A 1 157 ? 31.476 -20.436 11.199 1.00 85.81 157 LYS A C 1
ATOM 1249 O O . LYS A 1 157 ? 32.397 -20.983 10.597 1.00 85.81 157 LYS A O 1
ATOM 1254 N N . ASN A 1 158 ? 30.211 -20.836 11.080 1.00 88.06 158 ASN A N 1
ATOM 1255 C CA . ASN A 1 158 ? 29.785 -21.950 10.231 1.00 88.06 158 ASN A CA 1
ATOM 1256 C C . ASN A 1 158 ? 29.941 -21.622 8.739 1.00 88.06 158 ASN A C 1
ATOM 1258 O O . ASN A 1 158 ? 30.365 -22.475 7.961 1.00 88.06 158 ASN A O 1
ATOM 1262 N N . TYR A 1 159 ? 29.651 -20.379 8.352 1.00 80.44 159 TYR A N 1
ATOM 1263 C CA . TYR A 1 159 ? 29.803 -19.854 6.995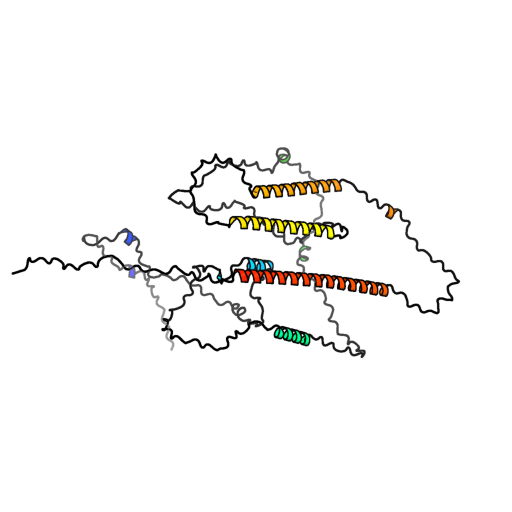 1.00 80.44 159 TYR A CA 1
ATOM 1264 C C . TYR A 1 159 ? 31.173 -19.217 6.746 1.00 80.44 159 TYR A C 1
ATOM 1266 O O . TYR A 1 159 ? 31.371 -18.552 5.727 1.00 80.44 159 TYR A O 1
ATOM 1274 N N . GLN A 1 160 ? 32.143 -19.434 7.638 1.00 81.75 160 GLN A N 1
ATOM 1275 C CA . GLN A 1 160 ? 33.505 -18.981 7.418 1.00 81.75 160 GLN A CA 1
ATOM 1276 C C . GLN A 1 160 ? 34.074 -19.730 6.209 1.00 81.75 160 GLN A C 1
ATOM 1278 O O . GLN A 1 160 ? 34.303 -20.940 6.244 1.00 81.75 160 GLN A O 1
ATOM 1283 N N . PHE A 1 161 ? 34.253 -18.997 5.110 1.00 69.50 161 PHE A N 1
ATOM 1284 C CA . PHE A 1 161 ? 34.755 -19.503 3.839 1.00 69.50 161 PHE A CA 1
ATOM 1285 C C . PHE A 1 161 ? 36.130 -20.152 4.038 1.00 69.50 161 PHE A C 1
ATOM 1287 O O . PHE A 1 161 ? 37.142 -19.473 4.208 1.00 69.50 161 PHE A O 1
ATOM 1294 N N . LYS A 1 162 ? 36.167 -21.488 4.036 1.00 77.00 162 LYS A N 1
ATOM 1295 C CA . LYS A 1 162 ? 37.410 -22.259 4.092 1.00 77.00 162 LYS A CA 1
ATOM 1296 C C . LYS A 1 162 ? 37.990 -22.341 2.685 1.00 77.00 162 LYS A C 1
ATOM 1298 O O . LYS A 1 162 ? 37.737 -23.299 1.956 1.00 77.00 162 LYS A O 1
ATOM 1303 N N . ALA A 1 163 ? 38.728 -21.305 2.294 1.00 72.94 163 ALA A N 1
ATOM 1304 C CA . ALA A 1 163 ? 39.524 -21.340 1.077 1.00 72.94 163 ALA A CA 1
ATOM 1305 C C . ALA A 1 163 ? 40.567 -22.455 1.213 1.00 72.94 163 ALA A C 1
ATOM 1307 O O . ALA A 1 163 ? 41.364 -22.459 2.149 1.00 72.94 163 ALA A O 1
ATOM 1308 N N . LYS A 1 164 ? 40.549 -23.423 0.297 1.00 72.81 164 LYS A N 1
ATOM 1309 C CA . LYS A 1 164 ? 41.642 -24.385 0.180 1.00 72.81 164 LYS A CA 1
ATOM 1310 C C . LYS A 1 164 ? 42.791 -23.641 -0.494 1.00 72.81 164 LYS A C 1
ATOM 1312 O O . LYS A 1 164 ? 42.592 -23.136 -1.598 1.00 72.81 164 LYS A O 1
ATOM 1317 N N . GLU A 1 165 ? 43.932 -23.517 0.184 1.00 69.81 165 GLU A N 1
ATOM 1318 C CA . GLU A 1 165 ? 45.122 -22.894 -0.401 1.00 69.81 165 GLU A CA 1
ATOM 1319 C C . GLU A 1 165 ? 45.402 -23.535 -1.761 1.00 69.81 165 GLU A C 1
ATOM 1321 O O . GLU A 1 165 ? 45.443 -24.762 -1.901 1.00 69.81 165 GLU A O 1
ATOM 1326 N N . VAL A 1 166 ? 45.502 -22.687 -2.783 1.00 63.44 166 VAL A N 1
ATOM 1327 C CA . VAL A 1 166 ? 45.826 -23.114 -4.138 1.00 63.44 166 VAL A CA 1
ATOM 1328 C C . VAL A 1 166 ? 47.270 -23.599 -4.097 1.00 63.44 166 VAL A C 1
ATOM 1330 O O . VAL A 1 166 ? 48.190 -22.811 -3.905 1.00 63.44 166 VAL A O 1
ATOM 1333 N N . SER A 1 167 ? 47.471 -24.910 -4.219 1.00 61.91 167 SER A N 1
ATOM 1334 C CA . SER A 1 167 ? 48.806 -25.489 -4.328 1.00 61.91 167 SER A CA 1
ATOM 1335 C C . SER A 1 167 ? 49.458 -24.991 -5.619 1.00 61.91 167 SER A C 1
ATOM 1337 O O . SER A 1 167 ? 48.957 -25.286 -6.702 1.00 61.91 167 SER A O 1
ATOM 1339 N N . ASN A 1 168 ? 50.586 -24.284 -5.511 1.00 63.88 168 ASN A N 1
ATOM 1340 C CA . ASN A 1 168 ? 51.397 -23.787 -6.635 1.00 63.88 168 ASN A CA 1
ATOM 1341 C C . ASN A 1 168 ? 52.157 -24.898 -7.389 1.00 63.88 168 ASN A C 1
ATOM 1343 O O . ASN A 1 168 ? 53.208 -24.654 -7.976 1.00 63.88 168 ASN A O 1
ATOM 1347 N N . THR A 1 169 ? 51.665 -26.132 -7.360 1.00 61.75 169 THR A N 1
ATOM 1348 C CA . THR A 1 169 ? 52.190 -27.204 -8.200 1.00 61.75 169 THR A CA 1
ATOM 1349 C C . THR A 1 169 ? 51.364 -27.256 -9.475 1.00 61.75 169 THR A C 1
ATOM 1351 O O . THR A 1 169 ? 50.134 -27.251 -9.431 1.00 61.75 169 THR A O 1
ATOM 1354 N N . GLU A 1 170 ? 52.040 -27.270 -10.624 1.00 63.16 170 GLU A N 1
ATOM 1355 C CA . GLU A 1 170 ? 51.424 -27.428 -11.941 1.00 63.16 170 GLU A CA 1
ATOM 1356 C C . GLU A 1 170 ? 50.713 -28.787 -12.018 1.00 63.16 170 GLU A C 1
ATOM 1358 O O . GLU A 1 170 ? 51.269 -29.808 -12.423 1.00 63.16 170 GLU A O 1
ATOM 1363 N N . VAL A 1 171 ? 49.455 -28.821 -11.581 1.00 56.09 171 VAL A N 1
ATOM 1364 C CA . VAL A 1 171 ? 48.587 -29.976 -11.764 1.00 56.09 171 VAL A CA 1
ATOM 1365 C C . VAL A 1 171 ? 48.145 -29.955 -13.218 1.00 56.09 171 VAL A C 1
ATOM 1367 O O . VAL A 1 171 ? 47.257 -29.197 -13.612 1.00 56.09 171 VAL A O 1
ATOM 1370 N N . THR A 1 172 ? 48.768 -30.809 -14.023 1.00 63.53 172 THR A N 1
ATOM 1371 C CA . THR A 1 172 ? 48.252 -31.180 -15.338 1.00 63.53 172 THR A CA 1
ATOM 1372 C C . THR A 1 172 ? 46.816 -31.674 -15.164 1.00 63.53 172 THR A C 1
ATOM 1374 O O . THR A 1 172 ? 46.546 -32.740 -14.606 1.00 63.53 172 THR A O 1
ATOM 1377 N N . LEU A 1 173 ? 45.860 -30.843 -15.582 1.00 59.75 173 LEU A N 1
ATOM 1378 C CA . LEU A 1 173 ? 44.441 -31.161 -15.517 1.00 59.75 173 LEU A CA 1
ATOM 1379 C C . LEU A 1 173 ? 44.202 -32.435 -16.333 1.00 59.75 173 LEU A C 1
ATOM 1381 O O . LEU A 1 173 ? 44.312 -32.423 -17.561 1.00 59.75 173 LEU A O 1
ATOM 1385 N N . LYS A 1 174 ? 43.877 -33.546 -15.660 1.00 66.31 174 LYS A N 1
ATOM 1386 C CA . LYS A 1 174 ? 43.447 -34.772 -16.341 1.00 66.31 174 LYS A CA 1
ATOM 1387 C C . LYS A 1 174 ? 42.246 -34.421 -17.214 1.00 66.31 174 LYS A C 1
ATOM 1389 O O . LYS A 1 174 ? 41.227 -33.940 -16.718 1.00 66.31 174 LYS A O 1
ATOM 1394 N N . LYS A 1 175 ? 42.389 -34.632 -18.523 1.00 62.81 175 LYS A N 1
ATOM 1395 C CA . LYS A 1 175 ? 41.351 -34.351 -19.515 1.00 62.81 175 LYS A CA 1
ATOM 1396 C C . LYS A 1 175 ? 40.147 -35.240 -19.217 1.00 62.81 175 LYS A C 1
ATOM 1398 O O . LYS A 1 175 ? 40.173 -36.435 -19.482 1.00 62.81 175 LYS A O 1
ATOM 1403 N N . VAL A 1 176 ? 39.117 -34.645 -18.623 1.00 70.00 176 VAL A N 1
ATOM 1404 C CA . VAL A 1 176 ? 37.844 -35.312 -18.341 1.00 70.00 176 VAL A CA 1
ATOM 1405 C C . VAL A 1 176 ? 37.220 -35.733 -19.672 1.00 70.00 176 VAL A C 1
ATOM 1407 O O . VAL A 1 176 ? 37.101 -34.913 -20.588 1.00 70.00 176 VAL A O 1
ATOM 1410 N N . GLU A 1 177 ? 36.853 -37.010 -19.790 1.00 72.62 177 GLU A N 1
ATOM 1411 C CA . GLU A 1 177 ? 36.194 -37.556 -20.976 1.00 72.62 177 GLU A CA 1
ATOM 1412 C C . GLU A 1 177 ? 34.896 -36.787 -21.249 1.00 72.62 177 GLU A C 1
ATOM 1414 O O . GLU A 1 177 ? 33.989 -36.709 -20.416 1.00 72.62 177 GLU A O 1
ATOM 1419 N N . LYS A 1 178 ? 34.825 -36.153 -22.423 1.00 74.50 178 LYS A N 1
ATOM 1420 C CA . LYS A 1 178 ? 33.635 -35.422 -22.852 1.00 74.50 178 LYS A CA 1
ATOM 1421 C C . LYS A 1 178 ? 32.571 -36.447 -23.228 1.00 74.50 178 LYS A C 1
ATOM 1423 O O . LYS A 1 178 ? 32.825 -37.310 -24.065 1.00 74.50 178 LYS A O 1
ATOM 1428 N N . LYS A 1 179 ? 31.380 -36.334 -22.633 1.00 74.25 179 LYS A N 1
ATOM 1429 C CA . LYS A 1 179 ? 30.208 -37.118 -23.049 1.00 74.25 179 LYS A CA 1
ATOM 1430 C C . LYS A 1 179 ? 30.000 -36.945 -24.565 1.00 74.25 179 LYS A C 1
ATOM 1432 O O . LYS A 1 179 ? 30.200 -35.826 -25.051 1.00 74.25 179 LYS A O 1
ATOM 1437 N N . PRO A 1 180 ? 29.631 -38.008 -25.306 1.00 77.88 180 PRO A N 1
ATOM 1438 C CA . PRO A 1 180 ? 29.402 -37.904 -26.742 1.00 77.88 180 PRO A CA 1
ATOM 1439 C C . PRO A 1 180 ? 28.342 -36.836 -27.015 1.00 77.88 180 PRO A C 1
ATOM 1441 O O . PRO A 1 180 ? 27.375 -36.704 -26.261 1.00 77.88 180 PRO A O 1
ATOM 1444 N N . SER A 1 181 ? 28.562 -36.045 -28.065 1.00 73.44 181 SER A N 1
ATOM 1445 C CA . SER A 1 181 ? 27.640 -34.984 -28.464 1.00 73.44 181 SER A CA 1
ATOM 1446 C C . SER A 1 181 ? 26.256 -35.582 -28.694 1.00 73.44 181 SER A C 1
ATOM 1448 O O . SER A 1 181 ? 26.104 -36.479 -29.521 1.00 73.44 181 SER A O 1
ATOM 1450 N N . THR A 1 182 ? 25.259 -35.085 -27.963 1.00 76.44 182 THR A N 1
ATOM 1451 C CA . THR A 1 182 ? 23.861 -35.476 -28.137 1.00 76.44 182 THR A CA 1
ATOM 1452 C C . THR A 1 182 ? 23.454 -35.219 -29.583 1.00 76.44 182 THR A C 1
ATOM 1454 O O . THR A 1 182 ? 23.428 -34.069 -30.023 1.00 76.44 182 THR A O 1
ATOM 1457 N N . VAL A 1 183 ? 23.159 -36.286 -30.325 1.00 74.56 183 VAL A N 1
ATOM 1458 C CA . VAL A 1 183 ? 22.532 -36.180 -31.643 1.00 74.56 183 VAL A CA 1
ATOM 1459 C C . VAL A 1 183 ? 21.121 -35.633 -31.417 1.00 74.56 183 VAL A C 1
ATOM 1461 O O . VAL A 1 183 ? 20.397 -36.189 -30.583 1.00 74.56 183 VAL A O 1
ATOM 1464 N N . PRO A 1 184 ? 20.724 -34.533 -32.078 1.00 72.44 184 PRO A N 1
ATOM 1465 C CA . PRO A 1 184 ? 19.362 -34.042 -31.974 1.00 72.44 184 PRO A CA 1
ATOM 1466 C C . PRO A 1 184 ? 18.418 -35.116 -32.519 1.00 72.44 184 PRO A C 1
ATOM 1468 O O . PRO A 1 184 ? 18.460 -35.460 -33.695 1.00 72.44 184 PRO A O 1
ATOM 1471 N N . VAL A 1 185 ? 17.585 -35.670 -31.640 1.00 74.44 185 VAL A N 1
ATOM 1472 C CA . VAL A 1 185 ? 16.442 -36.484 -32.047 1.00 74.44 185 VAL A CA 1
ATOM 1473 C C . VAL A 1 185 ? 15.413 -35.510 -32.601 1.00 74.44 185 VAL A C 1
ATOM 1475 O O . VAL A 1 185 ? 14.882 -34.679 -31.859 1.00 74.44 185 VAL A O 1
ATOM 1478 N N . GLU A 1 186 ? 15.196 -35.569 -33.911 1.00 74.31 186 GLU A N 1
ATOM 1479 C CA . GLU A 1 186 ? 14.173 -34.776 -34.581 1.00 74.31 186 GLU A CA 1
ATOM 1480 C C . GLU A 1 186 ? 12.803 -35.089 -33.969 1.00 74.31 186 GLU A C 1
ATOM 1482 O O . GLU A 1 186 ? 12.471 -36.229 -33.631 1.00 74.31 186 GLU A O 1
ATOM 1487 N N . PHE A 1 187 ? 12.017 -34.042 -33.745 1.00 61.28 187 PHE A N 1
ATOM 1488 C CA . PHE A 1 187 ? 10.659 -34.193 -33.255 1.00 61.28 187 PHE A CA 1
ATOM 1489 C C . PHE A 1 187 ? 9.814 -34.812 -34.376 1.00 61.28 187 PHE A C 1
ATOM 1491 O O . PHE A 1 187 ? 9.799 -34.318 -35.497 1.00 61.28 187 PHE A O 1
ATOM 1498 N N . ASN A 1 188 ? 9.066 -35.874 -34.077 1.00 67.62 188 ASN A N 1
ATOM 1499 C CA . ASN A 1 188 ? 8.074 -36.407 -35.012 1.00 67.62 188 ASN A CA 1
ATOM 1500 C C . ASN A 1 188 ? 6.900 -35.418 -35.111 1.00 67.62 188 ASN A C 1
ATOM 1502 O O . ASN A 1 188 ? 5.918 -35.527 -34.371 1.00 67.62 188 ASN A O 1
ATOM 1506 N N . LEU A 1 189 ? 7.007 -34.414 -35.986 1.00 61.06 189 LEU A N 1
ATOM 1507 C CA . LEU A 1 189 ? 5.930 -33.461 -36.230 1.00 61.06 189 LEU A CA 1
ATOM 1508 C C . LEU A 1 189 ? 4.859 -34.158 -37.085 1.00 61.06 189 LEU A C 1
ATOM 1510 O O . LEU A 1 189 ? 5.074 -34.471 -38.251 1.00 61.06 189 LEU A O 1
ATOM 1514 N N . HIS A 1 190 ? 3.655 -34.357 -36.538 1.00 58.16 190 HIS A N 1
ATOM 1515 C CA . HIS A 1 190 ? 2.499 -34.913 -37.269 1.00 58.16 190 HIS A CA 1
ATOM 1516 C C . HIS A 1 190 ? 2.049 -34.076 -38.492 1.00 58.16 190 HIS A C 1
ATOM 1518 O O . HIS A 1 190 ? 1.040 -34.385 -39.125 1.00 58.16 190 HIS A O 1
ATOM 1524 N N . THR A 1 191 ? 2.770 -33.007 -38.829 1.00 58.53 191 THR A N 1
ATOM 1525 C CA . THR A 1 191 ? 2.540 -32.150 -39.993 1.00 58.53 191 THR A CA 1
ATOM 1526 C C . THR A 1 191 ? 3.121 -32.715 -41.287 1.00 58.53 191 THR A C 1
ATOM 1528 O O . THR A 1 191 ? 2.617 -32.357 -42.346 1.00 58.53 191 THR A O 1
ATOM 1531 N N . GLU A 1 192 ? 4.124 -33.599 -41.237 1.00 58.22 192 GLU A N 1
ATOM 1532 C CA . GLU A 1 192 ? 4.718 -34.199 -42.450 1.00 58.22 192 GLU A CA 1
ATOM 1533 C C . GLU A 1 192 ? 3.743 -35.142 -43.172 1.00 58.22 192 GLU A C 1
ATOM 1535 O O . GLU A 1 192 ? 3.741 -35.244 -44.394 1.00 58.22 192 GLU A O 1
ATOM 1540 N N . ASN A 1 193 ? 2.788 -35.719 -42.439 1.00 57.66 193 ASN A N 1
ATOM 1541 C CA . ASN A 1 193 ? 1.699 -36.512 -43.017 1.00 57.66 193 ASN A CA 1
ATOM 1542 C C . ASN A 1 193 ? 0.594 -35.656 -43.672 1.00 57.66 193 ASN A C 1
ATOM 1544 O O . ASN A 1 193 ? -0.389 -36.205 -44.171 1.00 57.66 193 ASN A O 1
ATOM 1548 N N . ARG A 1 194 ? 0.703 -34.317 -43.643 1.00 54.19 194 ARG A N 1
ATOM 1549 C CA . ARG A 1 194 ? -0.286 -33.401 -44.242 1.00 54.19 194 ARG A CA 1
ATOM 1550 C C . ARG A 1 194 ? 0.094 -32.964 -45.657 1.00 54.19 194 ARG A C 1
ATOM 1552 O O . ARG A 1 194 ? -0.800 -32.641 -46.432 1.00 54.19 194 ARG A O 1
ATOM 1559 N N . THR A 1 195 ? 1.379 -32.964 -46.002 1.00 52.47 195 THR A N 1
ATOM 1560 C CA . THR A 1 195 ? 1.872 -32.487 -47.304 1.00 52.47 195 THR A CA 1
ATOM 1561 C C . THR A 1 195 ? 1.824 -33.543 -48.411 1.00 52.47 195 THR A C 1
ATOM 1563 O O . THR A 1 195 ? 2.010 -33.196 -49.568 1.00 52.47 195 THR A O 1
ATOM 1566 N N . SER A 1 196 ? 1.493 -34.804 -48.109 1.00 53.56 196 SER A N 1
ATOM 1567 C CA . SER A 1 196 ? 1.371 -35.878 -49.113 1.00 53.56 196 SER A CA 1
ATOM 1568 C C . SER A 1 196 ? -0.011 -35.997 -49.776 1.00 53.56 196 SER A C 1
ATOM 1570 O O . SER A 1 196 ? -0.215 -36.880 -50.603 1.00 53.56 196 SER A O 1
ATOM 1572 N N . LYS A 1 197 ? -0.972 -35.124 -49.437 1.00 52.25 197 LYS A N 1
ATOM 1573 C CA . LYS A 1 197 ? -2.322 -35.091 -50.042 1.00 52.25 197 LYS A CA 1
ATOM 1574 C C . LYS A 1 197 ? -2.630 -33.767 -50.738 1.00 52.25 197 LYS A C 1
ATOM 1576 O O . LYS A 1 197 ? -3.726 -33.227 -50.592 1.00 52.25 197 LYS A O 1
ATOM 1581 N N . GLN A 1 198 ? -1.664 -33.224 -51.464 1.00 50.47 198 GLN A N 1
ATOM 1582 C CA . GLN A 1 198 ? -1.935 -32.153 -52.411 1.00 50.47 198 GLN A CA 1
ATOM 1583 C C . GLN A 1 198 ? -1.759 -32.740 -53.809 1.00 50.47 198 GLN A C 1
ATOM 1585 O O . GLN A 1 198 ? -0.646 -32.858 -54.301 1.00 50.47 198 GLN A O 1
ATOM 1590 N N . GLU A 1 199 ? -2.862 -33.211 -54.391 1.00 55.25 199 GLU A N 1
ATOM 1591 C CA . GLU A 1 199 ? -2.894 -33.584 -55.802 1.00 55.25 199 GLU A CA 1
ATOM 1592 C C . GLU A 1 199 ? -2.715 -32.318 -56.649 1.00 55.25 199 GLU A C 1
ATOM 1594 O O . GLU A 1 199 ? -3.336 -31.280 -56.386 1.00 55.25 199 GLU A O 1
ATOM 1599 N N . ASP A 1 200 ? -1.846 -32.412 -57.653 1.00 50.22 200 ASP A N 1
ATOM 1600 C CA . ASP A 1 200 ? -1.555 -31.357 -58.614 1.00 50.22 200 ASP A CA 1
ATOM 1601 C C . ASP A 1 200 ? -2.796 -31.060 -59.469 1.00 50.22 200 ASP A C 1
ATOM 1603 O O . ASP A 1 200 ? -3.052 -31.684 -60.498 1.00 50.22 200 ASP A O 1
ATOM 1607 N N . HIS A 1 201 ? -3.604 -30.088 -59.051 1.00 53.06 201 HIS A N 1
ATOM 1608 C CA . HIS A 1 201 ? -4.651 -29.541 -59.906 1.00 53.06 201 HIS A CA 1
ATOM 1609 C C . HIS A 1 201 ? -4.075 -28.424 -60.780 1.00 53.06 201 HIS A C 1
ATOM 1611 O O . HIS A 1 201 ? -3.879 -27.294 -60.330 1.00 53.06 201 HIS A O 1
ATOM 1617 N N . GLU A 1 202 ? -3.846 -28.751 -62.054 1.00 57.97 202 GLU A N 1
ATOM 1618 C CA . GLU A 1 202 ? -3.569 -27.803 -63.135 1.00 57.97 202 GLU A CA 1
ATOM 1619 C C . GLU A 1 202 ? -4.502 -26.582 -63.070 1.00 57.97 202 GLU A C 1
ATOM 1621 O O . GLU A 1 202 ? -5.733 -26.683 -63.151 1.00 57.97 202 GLU A O 1
ATOM 1626 N N . ILE A 1 203 ? -3.904 -25.395 -62.956 1.00 58.62 203 ILE A N 1
ATOM 1627 C CA . ILE A 1 203 ? -4.609 -24.113 -62.937 1.00 58.62 203 ILE A CA 1
ATOM 1628 C C . ILE A 1 203 ? -5.101 -23.811 -64.358 1.00 58.62 203 ILE A C 1
ATOM 1630 O O . ILE A 1 203 ? -4.475 -23.074 -65.118 1.00 58.62 203 ILE A O 1
ATOM 1634 N N . LYS A 1 204 ? -6.266 -24.348 -64.729 1.00 60.25 204 LYS A N 1
ATOM 1635 C CA . LYS A 1 204 ? -7.026 -23.826 -65.872 1.00 60.25 204 LYS A CA 1
ATOM 1636 C C . LYS A 1 204 ? -7.542 -22.438 -65.498 1.00 60.25 204 LYS A C 1
ATOM 1638 O O . LYS A 1 204 ? -8.365 -22.302 -64.589 1.00 60.25 204 LYS A O 1
ATOM 1643 N N . GLN A 1 205 ? -7.053 -21.404 -66.186 1.00 62.38 205 GLN A N 1
ATOM 1644 C CA . GLN A 1 205 ? -7.526 -20.028 -66.029 1.00 62.38 205 GLN A CA 1
ATOM 1645 C C . GLN A 1 205 ? -9.039 -19.979 -66.280 1.00 62.38 205 GLN A C 1
ATOM 1647 O O . GLN A 1 205 ? -9.510 -20.102 -67.410 1.00 62.38 205 GLN A O 1
ATOM 1652 N N . LYS A 1 206 ? -9.825 -19.835 -65.208 1.00 64.69 206 LYS A N 1
ATOM 1653 C CA . LYS A 1 206 ? -11.274 -19.645 -65.310 1.00 64.69 206 LYS A CA 1
ATOM 1654 C C . LYS A 1 206 ? -11.518 -18.228 -65.840 1.00 64.69 206 LYS A C 1
ATOM 1656 O O . LYS A 1 206 ? -11.089 -17.278 -65.185 1.00 64.69 206 LYS A O 1
ATOM 1661 N N . PRO A 1 207 ? -12.196 -18.042 -66.986 1.00 70.25 207 PRO A N 1
ATOM 1662 C CA . PRO A 1 207 ? -12.427 -16.706 -67.521 1.00 70.25 207 PRO A CA 1
ATOM 1663 C C . PRO A 1 207 ? -13.277 -15.888 -66.543 1.00 70.25 207 PRO A C 1
ATOM 1665 O O . PRO A 1 207 ? -14.314 -16.367 -66.085 1.00 70.25 207 PRO A O 1
ATOM 1668 N N . PHE A 1 208 ? -12.838 -14.664 -66.243 1.00 73.69 208 PHE A N 1
ATOM 1669 C CA . PHE A 1 208 ? -13.460 -13.730 -65.300 1.00 73.69 208 PHE A CA 1
ATOM 1670 C C . PHE A 1 208 ? -14.947 -13.514 -65.612 1.00 73.69 208 PHE A C 1
ATOM 1672 O O . PHE A 1 208 ? -15.311 -13.119 -66.721 1.00 73.69 208 PHE A O 1
ATOM 1679 N N . LYS A 1 209 ? -15.820 -13.811 -64.641 1.00 72.88 209 LYS A N 1
ATOM 1680 C CA . LYS A 1 209 ? -17.263 -13.534 -64.706 1.00 72.88 209 LYS A CA 1
ATOM 1681 C C . LYS A 1 209 ? -17.557 -12.436 -63.694 1.00 72.88 209 LYS A C 1
ATOM 1683 O O . LYS A 1 209 ? -17.514 -12.684 -62.490 1.00 72.88 209 LYS A O 1
ATOM 1688 N N . ALA A 1 210 ? -17.821 -11.229 -64.189 1.00 76.31 210 ALA A N 1
ATOM 1689 C CA . ALA A 1 210 ? -18.216 -10.109 -63.350 1.00 76.31 210 ALA A CA 1
ATOM 1690 C C . ALA A 1 210 ? -19.558 -10.435 -62.683 1.00 76.31 210 ALA A C 1
ATOM 1692 O O . ALA A 1 210 ? -20.557 -10.683 -63.358 1.00 76.31 210 ALA A O 1
ATOM 1693 N N . ARG A 1 211 ? -19.575 -10.467 -61.350 1.00 76.75 211 ARG A N 1
ATOM 1694 C CA . ARG A 1 211 ? -20.815 -10.541 -60.577 1.00 76.75 211 ARG A CA 1
ATOM 1695 C C . ARG A 1 211 ? -21.322 -9.110 -60.389 1.00 76.75 211 ARG A C 1
ATOM 1697 O O . ARG A 1 211 ? -20.625 -8.344 -59.724 1.00 76.75 211 ARG A O 1
ATOM 1704 N N . PRO A 1 212 ? -22.465 -8.725 -60.983 1.00 79.81 212 PRO A N 1
ATOM 1705 C CA . PRO A 1 212 ? -22.983 -7.373 -60.831 1.00 79.81 212 PRO A CA 1
ATOM 1706 C C . PRO A 1 212 ? -23.341 -7.098 -59.367 1.00 79.81 212 PRO A C 1
ATOM 1708 O O . PRO A 1 212 ? -23.723 -8.006 -58.623 1.00 79.81 212 PRO A O 1
ATOM 1711 N N . VAL A 1 213 ? -23.184 -5.839 -58.953 1.00 73.19 213 VAL A N 1
ATOM 1712 C CA . VAL A 1 213 ? -23.464 -5.401 -57.581 1.00 73.19 213 VAL A CA 1
ATOM 1713 C C . VAL A 1 213 ? -24.950 -5.632 -57.273 1.00 73.19 213 VAL A C 1
ATOM 1715 O O . VAL A 1 213 ? -25.796 -5.226 -58.072 1.00 73.19 213 VAL A O 1
ATOM 1718 N N . PRO A 1 214 ? -25.298 -6.275 -56.142 1.00 76.19 214 PRO A N 1
ATOM 1719 C CA . PRO A 1 214 ? -26.690 -6.512 -55.778 1.00 76.19 214 PRO A CA 1
ATOM 1720 C C . PRO A 1 214 ? -27.457 -5.193 -55.624 1.00 76.19 214 PRO A C 1
ATOM 1722 O O . PRO A 1 214 ? -27.110 -4.363 -54.784 1.00 76.19 214 PRO A O 1
ATOM 1725 N N . VAL A 1 215 ? -28.532 -5.028 -56.401 1.00 77.50 215 VAL A N 1
ATOM 1726 C CA . VAL A 1 215 ? -29.365 -3.807 -56.447 1.00 77.50 215 VAL A CA 1
ATOM 1727 C C . VAL A 1 215 ? -29.924 -3.432 -55.065 1.00 77.50 215 VAL A C 1
ATOM 1729 O O . VAL A 1 215 ? -30.038 -2.255 -54.738 1.00 77.50 215 VAL A O 1
ATOM 1732 N N . ALA A 1 216 ? -30.147 -4.424 -54.198 1.00 72.31 216 ALA A N 1
ATOM 1733 C CA . ALA A 1 216 ? -30.641 -4.239 -52.833 1.00 72.31 216 ALA A CA 1
ATOM 1734 C C . ALA A 1 216 ? -29.769 -3.317 -51.952 1.00 72.31 216 ALA A C 1
ATOM 1736 O O . ALA A 1 216 ? -30.285 -2.724 -51.010 1.00 72.31 216 ALA A O 1
ATOM 1737 N N . ILE A 1 217 ? -28.470 -3.181 -52.253 1.00 70.62 217 ILE A N 1
ATOM 1738 C CA . ILE A 1 217 ? -27.549 -2.297 -51.515 1.00 70.62 217 ILE A CA 1
ATOM 1739 C C . ILE A 1 217 ? -27.727 -0.830 -51.942 1.00 70.62 217 ILE A C 1
ATOM 1741 O O . ILE A 1 217 ? -27.479 0.076 -51.149 1.00 70.62 217 ILE A O 1
ATOM 1745 N N . LEU A 1 218 ? -28.153 -0.590 -53.188 1.00 72.69 218 LEU A N 1
ATOM 1746 C CA . LEU A 1 218 ? -28.372 0.756 -53.727 1.00 72.69 218 LEU A CA 1
ATOM 1747 C C . LEU A 1 218 ? -29.720 1.336 -53.290 1.00 72.69 218 LEU A C 1
ATOM 1749 O O . LEU A 1 218 ? -29.830 2.544 -53.111 1.00 72.69 218 LEU A O 1
ATOM 1753 N N . GLU A 1 219 ? -30.734 0.492 -53.099 1.00 79.06 219 GLU A N 1
ATOM 1754 C CA . GLU A 1 219 ? -32.073 0.953 -52.721 1.00 79.06 219 GLU A CA 1
ATOM 1755 C C . GLU A 1 219 ? -32.186 1.324 -51.238 1.00 79.06 219 GLU A C 1
ATOM 1757 O O . GLU A 1 219 ? -32.828 2.321 -50.906 1.00 79.06 219 GLU A O 1
ATOM 1762 N N . LYS A 1 220 ? -31.609 0.526 -50.324 1.00 74.12 220 LYS A N 1
ATOM 1763 C CA . LYS A 1 220 ? -31.742 0.747 -48.873 1.00 74.12 220 LYS A CA 1
ATOM 1764 C C . LYS A 1 220 ? -30.468 0.357 -48.117 1.00 74.12 220 LYS A C 1
ATOM 1766 O O . LYS A 1 220 ? -29.834 -0.636 -48.469 1.00 74.12 220 LYS A O 1
ATOM 1771 N N . PRO A 1 221 ? -30.119 1.063 -47.023 1.00 74.12 221 PRO A N 1
ATOM 1772 C CA . PRO A 1 221 ? -29.017 0.668 -46.152 1.00 74.12 221 PRO A CA 1
ATOM 1773 C C . PRO A 1 221 ? -29.361 -0.640 -45.425 1.00 74.12 221 PRO A C 1
ATOM 1775 O O . PRO A 1 221 ? -29.951 -0.658 -44.344 1.00 74.12 221 PRO A O 1
ATOM 1778 N N . THR A 1 222 ? -28.999 -1.768 -46.030 1.00 70.19 222 THR A N 1
ATOM 1779 C CA . THR A 1 222 ? -29.117 -3.093 -45.420 1.00 70.19 222 THR A CA 1
ATOM 1780 C C . THR A 1 222 ? -28.182 -3.205 -44.218 1.00 70.19 222 THR A C 1
ATOM 1782 O O . THR A 1 222 ? -26.966 -3.099 -44.364 1.00 70.19 222 THR A O 1
ATOM 1785 N N . GLY A 1 223 ? -28.745 -3.454 -43.031 1.00 69.12 223 GLY A N 1
ATOM 1786 C CA . GLY A 1 223 ? -27.984 -3.810 -41.825 1.00 69.12 223 GLY A CA 1
ATOM 1787 C C . GLY A 1 223 ? -28.184 -2.908 -40.605 1.00 69.12 223 GLY A C 1
ATOM 1788 O O . GLY A 1 223 ? -27.653 -3.227 -39.542 1.00 69.12 223 GLY A O 1
ATOM 1789 N N . ILE A 1 224 ? -28.963 -1.826 -40.704 1.00 67.94 224 ILE A N 1
ATOM 1790 C CA . ILE A 1 224 ? -29.251 -0.946 -39.561 1.00 67.94 224 ILE A CA 1
ATOM 1791 C C . ILE A 1 224 ? -30.637 -1.286 -39.012 1.00 67.94 224 ILE A C 1
ATOM 1793 O O . ILE A 1 224 ? -31.643 -1.134 -39.698 1.00 67.94 224 ILE A O 1
ATOM 1797 N N . LYS A 1 225 ? -30.688 -1.780 -37.771 1.00 70.56 225 LYS A N 1
ATOM 1798 C CA . LYS A 1 225 ? -31.954 -2.056 -37.078 1.00 70.56 225 LYS A CA 1
ATOM 1799 C C . LYS A 1 225 ? -32.654 -0.736 -36.752 1.00 70.56 225 LYS A C 1
ATOM 1801 O O . LYS A 1 225 ? -32.008 0.186 -36.255 1.00 70.56 225 LYS A O 1
ATOM 1806 N N . GLU A 1 226 ? -33.958 -0.662 -37.001 1.00 74.19 226 GLU A N 1
ATOM 1807 C CA . GLU A 1 226 ? -34.768 0.512 -36.668 1.00 74.19 226 GLU A CA 1
ATOM 1808 C C . GLU A 1 226 ? -34.698 0.815 -35.162 1.00 74.19 226 GLU A C 1
ATOM 1810 O O . GLU A 1 226 ? -34.715 -0.085 -34.313 1.00 74.19 226 GLU A O 1
ATOM 1815 N N . LYS A 1 227 ? -34.552 2.100 -34.825 1.00 71.88 227 LYS A N 1
ATOM 1816 C CA . LYS A 1 227 ? -34.351 2.570 -33.452 1.00 71.88 227 LYS A CA 1
ATOM 1817 C C . LYS A 1 227 ? -35.636 2.374 -32.643 1.00 71.88 227 LYS A C 1
ATOM 1819 O O . LYS A 1 227 ? -36.600 3.106 -32.827 1.00 71.88 227 LYS A O 1
ATOM 1824 N N . GLN A 1 228 ? -35.610 1.422 -31.715 1.00 74.38 228 GLN A N 1
ATOM 1825 C CA . GLN A 1 228 ? -36.686 1.190 -30.747 1.00 74.38 228 GLN A CA 1
ATOM 1826 C C . GLN A 1 228 ? -36.876 2.446 -29.876 1.00 74.38 228 GLN A C 1
ATOM 1828 O O . GLN A 1 228 ? -35.935 2.906 -29.222 1.00 74.38 228 GLN A O 1
ATOM 1833 N N . VAL A 1 229 ? -38.078 3.023 -29.901 1.00 76.56 229 VAL A N 1
ATOM 1834 C CA . VAL A 1 229 ? -38.454 4.168 -29.061 1.00 76.56 229 VAL A CA 1
ATOM 1835 C C . VAL A 1 229 ? -38.684 3.648 -27.643 1.00 76.56 229 VAL A C 1
ATOM 1837 O O . VAL A 1 229 ? -39.495 2.752 -27.440 1.00 76.56 229 VAL A O 1
ATOM 1840 N N . ALA A 1 230 ? -37.935 4.168 -26.669 1.00 70.31 230 ALA A N 1
ATOM 1841 C CA . ALA A 1 230 ? -38.058 3.740 -25.279 1.00 70.31 230 ALA A CA 1
ATOM 1842 C C . ALA A 1 230 ? -39.429 4.135 -24.710 1.00 70.31 230 ALA A C 1
ATOM 1844 O O . ALA A 1 230 ? -39.859 5.279 -24.866 1.00 70.31 230 ALA A O 1
ATOM 1845 N N . GLU A 1 231 ? -40.094 3.194 -24.039 1.00 78.19 231 GLU A N 1
ATOM 1846 C CA . GLU A 1 231 ? -41.363 3.448 -23.360 1.00 78.19 231 GLU A CA 1
ATOM 1847 C C . GLU A 1 231 ? -41.182 4.464 -22.223 1.00 78.19 231 GLU A C 1
ATOM 1849 O O . GLU A 1 231 ? -40.169 4.481 -21.518 1.00 78.19 231 GLU A O 1
ATOM 1854 N N . VAL A 1 232 ? -42.174 5.339 -22.053 1.00 65.50 232 VAL A N 1
ATOM 1855 C CA . VAL A 1 232 ? -42.146 6.404 -21.047 1.00 65.50 232 VAL A CA 1
ATOM 1856 C C . VAL A 1 232 ? -42.339 5.803 -19.652 1.00 65.50 232 VAL A C 1
ATOM 1858 O O . VAL A 1 232 ? -43.377 5.220 -19.346 1.00 65.50 232 VAL A O 1
ATOM 1861 N N . THR A 1 233 ? -41.335 5.970 -18.789 1.00 72.75 233 THR A N 1
ATOM 1862 C CA . THR A 1 233 ? -41.332 5.469 -17.408 1.00 72.75 233 THR A CA 1
ATOM 1863 C C . THR A 1 233 ? -42.380 6.179 -16.544 1.00 72.75 233 THR A C 1
ATOM 1865 O O . THR A 1 233 ? -42.252 7.369 -16.258 1.00 72.75 233 THR A O 1
ATOM 1868 N N . ILE A 1 234 ? -43.380 5.437 -16.059 1.00 71.12 234 ILE A N 1
ATOM 1869 C CA . ILE A 1 234 ? -44.363 5.927 -15.080 1.00 71.12 234 ILE A CA 1
ATOM 1870 C C . ILE A 1 234 ? -43.790 5.750 -13.659 1.00 71.12 234 ILE A C 1
ATOM 1872 O O . ILE A 1 234 ? -43.410 4.632 -13.297 1.00 71.12 234 ILE A O 1
ATOM 1876 N N . PRO A 1 235 ? -43.714 6.806 -12.825 1.00 66.25 235 PRO A N 1
ATOM 1877 C CA . PRO A 1 235 ? -43.169 6.696 -11.475 1.00 66.25 235 PRO A CA 1
ATOM 1878 C C . PRO A 1 235 ? -44.142 5.966 -10.536 1.00 66.25 235 PRO A C 1
ATOM 1880 O O . PRO A 1 235 ? -45.259 6.424 -10.308 1.00 66.25 235 PRO A O 1
ATOM 1883 N N . GLN A 1 236 ? -43.703 4.853 -9.940 1.00 65.81 236 GLN A N 1
ATOM 1884 C CA . GLN A 1 236 ? -44.412 4.206 -8.830 1.00 65.81 236 GLN A CA 1
ATOM 1885 C C . GLN A 1 236 ? -43.838 4.664 -7.486 1.00 65.81 236 GLN A C 1
ATOM 1887 O O . GLN A 1 236 ? -42.625 4.618 -7.267 1.00 65.81 236 GLN A O 1
ATOM 1892 N N . SER A 1 237 ? -44.707 5.102 -6.572 1.00 64.62 237 SER A N 1
ATOM 1893 C CA . SER A 1 237 ? -44.304 5.509 -5.226 1.00 64.62 237 SER A CA 1
ATOM 1894 C C . SER A 1 237 ? -44.050 4.290 -4.316 1.00 64.62 237 SER A C 1
ATOM 1896 O O . SER A 1 237 ? -44.723 3.263 -4.446 1.00 64.62 237 SER A O 1
ATOM 1898 N N . PRO A 1 238 ? -43.092 4.362 -3.371 1.00 65.88 238 PRO A N 1
ATOM 1899 C CA . PRO A 1 238 ? -42.824 3.260 -2.448 1.00 65.88 238 PRO A CA 1
ATOM 1900 C C . PRO A 1 238 ? -43.988 3.033 -1.470 1.00 65.88 238 PRO A C 1
ATOM 1902 O O . PRO A 1 238 ? -44.358 3.926 -0.707 1.00 65.88 238 PRO A O 1
ATOM 1905 N N . ALA A 1 239 ? -44.540 1.817 -1.443 1.00 65.25 239 ALA A N 1
ATOM 1906 C CA . ALA A 1 239 ? -45.645 1.434 -0.562 1.00 65.25 239 ALA A CA 1
ATOM 1907 C C . ALA A 1 239 ? -45.176 1.255 0.899 1.00 65.25 239 ALA A C 1
ATOM 1909 O O . ALA A 1 239 ? -44.875 0.146 1.343 1.00 65.25 239 ALA A O 1
ATOM 1910 N N . PHE A 1 240 ? -45.092 2.353 1.657 1.00 57.50 240 PHE A N 1
ATOM 1911 C CA . PHE A 1 240 ? -44.491 2.360 3.000 1.00 57.50 240 PHE A CA 1
ATOM 1912 C C . PHE A 1 240 ? -45.396 1.816 4.129 1.00 57.50 240 PHE A C 1
ATOM 1914 O O . PHE A 1 240 ? -44.934 1.688 5.259 1.00 57.50 240 PHE A O 1
ATOM 1921 N N . ALA A 1 241 ? -46.666 1.465 3.876 1.00 56.09 241 ALA A N 1
ATOM 1922 C CA . ALA A 1 241 ? -47.588 1.112 4.968 1.00 56.09 241 ALA A CA 1
ATOM 1923 C C . ALA A 1 241 ? -48.745 0.149 4.611 1.00 56.09 241 ALA A C 1
ATOM 1925 O O . ALA A 1 241 ? -49.865 0.336 5.084 1.00 56.09 241 ALA A O 1
ATOM 1926 N N . LEU A 1 242 ? -48.516 -0.907 3.821 1.00 58.53 242 LEU A N 1
ATOM 1927 C CA . LEU A 1 242 ? -49.530 -1.962 3.635 1.00 58.53 242 LEU A CA 1
ATOM 1928 C C . LEU A 1 242 ? -49.326 -3.112 4.638 1.00 58.53 242 LEU A C 1
ATOM 1930 O O . LEU A 1 242 ? -48.263 -3.729 4.696 1.00 58.53 242 LEU A O 1
ATOM 1934 N N . LYS A 1 243 ? -50.364 -3.402 5.439 1.00 60.69 243 LYS A N 1
ATOM 1935 C CA . LYS A 1 243 ? -50.357 -4.394 6.540 1.00 60.69 243 LYS A CA 1
ATOM 1936 C C . LYS A 1 243 ? -50.244 -5.852 6.063 1.00 60.69 243 LYS A C 1
ATOM 1938 O O . LYS A 1 243 ? -49.958 -6.742 6.855 1.00 60.69 243 LYS A O 1
ATOM 1943 N N . HIS A 1 244 ? -50.428 -6.096 4.772 1.00 58.62 244 HIS A N 1
ATOM 1944 C CA . HIS A 1 244 ? -50.307 -7.398 4.118 1.00 58.62 244 HIS A CA 1
ATOM 1945 C C . HIS A 1 244 ? -49.092 -7.349 3.194 1.00 58.62 244 HIS A C 1
ATOM 1947 O O . HIS A 1 244 ? -49.161 -6.932 2.039 1.00 58.62 244 HIS A O 1
ATOM 1953 N N . ARG A 1 245 ? -47.945 -7.750 3.745 1.00 56.44 245 ARG A N 1
ATOM 1954 C CA . ARG A 1 245 ? -46.664 -7.809 3.041 1.00 56.44 245 ARG A CA 1
ATOM 1955 C C . ARG A 1 245 ? -46.684 -8.988 2.065 1.00 56.44 245 ARG A C 1
ATOM 1957 O O . ARG A 1 245 ? -46.165 -10.061 2.366 1.00 56.44 245 ARG A O 1
ATOM 1964 N N . ILE A 1 246 ? -47.314 -8.805 0.908 1.00 57.59 246 ILE A N 1
ATOM 1965 C CA . ILE A 1 246 ? -47.211 -9.754 -0.201 1.00 57.59 246 ILE A CA 1
ATOM 1966 C C . ILE A 1 246 ? -45.761 -9.668 -0.681 1.00 57.59 246 ILE A C 1
ATOM 1968 O O . ILE A 1 246 ? -45.337 -8.650 -1.224 1.00 57.59 246 ILE A O 1
ATOM 1972 N N . LYS A 1 247 ? -44.962 -10.705 -0.405 1.00 60.41 247 LYS A N 1
ATOM 1973 C CA . LYS A 1 247 ? -43.643 -10.837 -1.030 1.00 60.41 247 LYS A CA 1
ATOM 1974 C C . LYS A 1 247 ? -43.894 -10.907 -2.539 1.00 60.41 247 LYS A C 1
ATOM 1976 O O . LYS A 1 247 ? -44.603 -11.831 -2.944 1.00 60.41 247 LYS A O 1
ATOM 1981 N N . PRO A 1 248 ? -43.367 -9.981 -3.361 1.00 60.88 248 PRO A N 1
ATOM 1982 C CA . PRO A 1 248 ? -43.449 -10.168 -4.798 1.00 60.88 248 PRO A CA 1
ATOM 1983 C C . PRO A 1 248 ? -42.787 -11.514 -5.131 1.00 60.88 248 PRO A C 1
ATOM 1985 O O . PRO A 1 248 ? -41.766 -11.854 -4.513 1.00 60.88 248 PRO A O 1
ATOM 1988 N N . PRO A 1 249 ? -43.379 -12.316 -6.032 1.00 59.81 249 PRO A N 1
ATOM 1989 C CA . PRO A 1 249 ? -42.769 -13.563 -6.458 1.00 59.81 249 PRO A CA 1
ATOM 1990 C C . PRO A 1 249 ? -41.349 -13.281 -6.973 1.00 59.81 249 PRO A C 1
ATOM 1992 O O . PRO A 1 249 ? -41.098 -12.203 -7.521 1.00 59.81 249 PRO A O 1
ATOM 1995 N N . PRO A 1 250 ? -40.397 -14.206 -6.759 1.00 57.94 250 PRO A N 1
ATOM 1996 C CA . PRO A 1 250 ? -39.028 -14.022 -7.210 1.00 57.94 250 PRO A CA 1
ATOM 1997 C C . PRO A 1 250 ? -39.035 -13.738 -8.711 1.00 57.94 250 PRO A C 1
ATOM 1999 O O . PRO A 1 250 ? -39.551 -14.539 -9.490 1.00 57.94 250 PRO A O 1
ATOM 2002 N N . VAL A 1 251 ? -38.482 -12.585 -9.095 1.00 63.09 251 VAL A N 1
ATOM 2003 C CA . VAL A 1 251 ? -38.282 -12.211 -10.496 1.00 63.09 251 VAL A CA 1
ATOM 2004 C C . VAL A 1 251 ? -37.422 -13.301 -11.121 1.00 63.09 251 VAL A C 1
ATOM 2006 O O . VAL A 1 251 ? -36.234 -13.429 -10.814 1.00 63.09 251 VAL A O 1
ATOM 2009 N N . VAL A 1 252 ? -38.053 -14.137 -11.942 1.00 59.44 252 VAL A N 1
ATOM 2010 C CA . VAL A 1 252 ? -37.357 -15.129 -12.752 1.00 59.44 252 VAL A CA 1
ATOM 2011 C C . VAL A 1 252 ? -36.485 -14.320 -13.710 1.00 59.44 252 VAL A C 1
ATOM 2013 O O . VAL A 1 252 ? -37.019 -13.462 -14.409 1.00 59.44 252 VAL A O 1
ATOM 2016 N N . PRO A 1 253 ? -35.154 -14.493 -13.711 1.00 55.00 253 PRO A N 1
ATOM 2017 C CA . PRO A 1 253 ? -34.317 -13.737 -14.624 1.00 55.00 253 PRO A CA 1
ATOM 2018 C C . PRO A 1 253 ? -34.701 -14.111 -16.056 1.00 55.00 253 PRO A C 1
ATOM 2020 O O . PRO A 1 253 ? -34.624 -15.285 -16.431 1.00 55.00 253 PRO A O 1
ATOM 2023 N N . ASP A 1 254 ? -35.098 -13.114 -16.847 1.00 57.12 254 ASP A N 1
ATOM 2024 C CA . ASP A 1 254 ? -35.287 -13.267 -18.284 1.00 57.12 254 ASP A CA 1
ATOM 2025 C C . ASP A 1 254 ? -34.026 -13.884 -18.887 1.00 57.12 254 ASP A C 1
ATOM 2027 O O . ASP A 1 254 ? -32.933 -13.314 -18.820 1.00 57.12 254 ASP A O 1
ATOM 2031 N N . LYS A 1 255 ? -34.177 -15.061 -19.503 1.00 59.25 255 LYS A N 1
ATOM 2032 C CA . LYS A 1 255 ? -33.078 -15.820 -20.125 1.00 59.25 255 LYS A CA 1
ATOM 2033 C C . LYS A 1 255 ? -32.395 -15.074 -21.284 1.00 59.25 255 LYS A C 1
ATOM 2035 O O . LYS A 1 255 ? -31.360 -15.528 -21.758 1.00 59.25 255 LYS A O 1
ATOM 2040 N N . ASN A 1 256 ? -32.930 -13.920 -21.691 1.00 58.59 256 ASN A N 1
ATOM 2041 C CA . ASN A 1 256 ? -32.445 -13.102 -22.805 1.00 58.59 256 ASN A CA 1
ATOM 2042 C C . ASN A 1 256 ? -31.849 -11.750 -22.368 1.00 58.59 256 ASN A C 1
ATOM 2044 O O . ASN A 1 256 ? -31.480 -10.934 -23.208 1.00 58.59 256 ASN A O 1
ATOM 2048 N N . SER A 1 257 ? -31.722 -11.502 -21.062 1.00 51.06 257 SER A N 1
ATOM 2049 C CA . SER A 1 257 ? -31.064 -10.310 -20.526 1.00 51.06 257 SER A CA 1
ATOM 2050 C C . SER A 1 257 ? -29.544 -10.514 -20.502 1.00 51.06 257 SER A C 1
ATOM 2052 O O . SER A 1 257 ? -28.962 -11.001 -19.528 1.00 51.06 257 SER A O 1
ATOM 2054 N N . THR A 1 258 ? -28.871 -10.162 -21.602 1.00 52.88 258 THR A N 1
ATOM 2055 C CA . THR A 1 258 ? -27.407 -10.033 -21.640 1.00 52.88 258 THR A CA 1
ATOM 2056 C C . THR A 1 258 ? -26.982 -8.901 -20.713 1.00 52.88 258 THR A C 1
ATOM 2058 O O . THR A 1 258 ? -26.909 -7.739 -21.111 1.00 52.88 258 THR A O 1
ATOM 2061 N N . LYS A 1 259 ? -26.665 -9.234 -19.459 1.00 54.84 259 LYS A N 1
ATOM 2062 C CA . LYS A 1 259 ? -25.855 -8.358 -18.608 1.00 54.84 259 LYS A CA 1
ATOM 2063 C C . LYS A 1 259 ? -24.550 -8.076 -19.366 1.00 54.84 259 LYS A C 1
ATOM 2065 O O . LYS A 1 259 ? -23.944 -9.046 -19.838 1.00 54.84 259 LYS A O 1
ATOM 2070 N N . PRO A 1 260 ? -24.096 -6.813 -19.499 1.00 49.06 260 PRO A N 1
ATOM 2071 C CA . PRO A 1 260 ? -22.802 -6.524 -20.098 1.00 49.06 260 PRO A CA 1
ATOM 2072 C C . PRO A 1 260 ? -21.740 -7.225 -19.254 1.00 49.06 260 PRO A C 1
ATOM 2074 O O . PRO A 1 260 ? -21.431 -6.865 -18.119 1.00 49.06 260 PRO A O 1
ATOM 2077 N N . THR A 1 261 ? -21.268 -8.325 -19.812 1.00 46.19 261 THR A N 1
ATOM 2078 C CA . THR A 1 261 ? -20.299 -9.230 -19.231 1.00 46.19 261 THR A CA 1
ATOM 2079 C C . THR A 1 261 ? -18.970 -8.541 -19.493 1.00 46.19 261 THR A C 1
ATOM 2081 O O . THR A 1 261 ? -18.459 -8.600 -20.604 1.00 46.19 261 THR A O 1
ATOM 2084 N N . TYR A 1 262 ? -18.466 -7.792 -18.506 1.00 52.44 262 TYR A N 1
ATOM 2085 C CA . TYR A 1 262 ? -17.193 -7.053 -18.565 1.00 52.44 262 TYR A CA 1
ATOM 2086 C C . TYR A 1 262 ? -15.997 -8.027 -18.534 1.00 52.44 262 TYR A C 1
ATOM 2088 O O . TYR A 1 262 ? -15.087 -7.913 -17.718 1.00 52.44 262 TYR A O 1
ATOM 2096 N N . TYR A 1 263 ? -16.044 -9.059 -19.372 1.00 54.34 263 TYR A N 1
ATOM 2097 C CA . TYR A 1 263 ? -14.985 -10.034 -19.540 1.00 54.34 263 TYR A CA 1
ATOM 2098 C C . TYR A 1 263 ? -14.193 -9.617 -20.767 1.00 54.34 263 TYR A C 1
ATOM 2100 O O . TYR A 1 263 ? -14.712 -9.580 -21.883 1.00 54.34 263 TYR A O 1
ATOM 2108 N N . HIS A 1 264 ? -12.919 -9.303 -20.555 1.00 65.50 264 HIS A N 1
ATOM 2109 C CA . HIS A 1 264 ? -11.963 -9.297 -21.649 1.00 65.50 264 HIS A CA 1
ATOM 2110 C C . HIS A 1 264 ? -11.969 -10.703 -22.269 1.00 65.50 264 HIS A C 1
ATOM 2112 O O . HIS A 1 264 ? -11.880 -11.677 -21.512 1.00 65.50 264 HIS A O 1
ATOM 2118 N N . PRO A 1 265 ? -12.139 -10.838 -23.597 1.00 71.31 265 PRO A N 1
ATOM 2119 C CA . PRO A 1 265 ? -12.180 -12.149 -24.227 1.00 71.31 265 PRO A CA 1
ATOM 2120 C C . PRO A 1 265 ? -10.895 -12.916 -23.882 1.00 71.31 265 PRO A C 1
ATOM 2122 O O . PRO A 1 265 ? -9.814 -12.313 -23.887 1.00 71.31 265 PRO A O 1
ATOM 2125 N N . PRO A 1 266 ? -10.993 -14.214 -23.539 1.00 68.69 266 PRO A N 1
ATOM 2126 C CA . PRO A 1 266 ? -9.815 -15.017 -23.261 1.00 68.69 266 PRO A CA 1
ATOM 2127 C C . PRO A 1 266 ? -8.892 -14.999 -24.490 1.00 68.69 266 PRO A C 1
ATOM 2129 O O . PRO A 1 266 ? -9.387 -15.028 -25.621 1.00 68.69 266 PRO A O 1
ATOM 2132 N N . PRO A 1 267 ? -7.566 -14.911 -24.293 1.00 71.06 267 PRO A N 1
ATOM 2133 C CA . PRO A 1 267 ? -6.619 -14.865 -25.398 1.00 71.06 267 PRO A CA 1
ATOM 2134 C C . PRO A 1 267 ? -6.796 -16.096 -26.294 1.00 71.06 267 PRO A C 1
ATOM 2136 O O . PRO A 1 267 ? -6.884 -17.225 -25.811 1.00 71.06 267 PRO A O 1
ATOM 2139 N N . ILE A 1 268 ? -6.879 -15.858 -27.604 1.00 75.38 268 ILE A N 1
ATOM 2140 C CA . ILE A 1 268 ? -7.092 -16.895 -28.616 1.00 75.38 268 ILE A CA 1
ATOM 2141 C C . ILE A 1 268 ? -5.873 -17.825 -28.623 1.00 75.38 268 ILE A C 1
ATOM 2143 O O . ILE A 1 268 ? -4.749 -17.390 -28.877 1.00 75.38 268 ILE A O 1
ATOM 2147 N N . PHE A 1 269 ? -6.093 -19.109 -28.336 1.00 65.75 269 PHE A N 1
ATOM 2148 C CA . PHE A 1 269 ? -5.040 -20.122 -28.338 1.00 65.75 269 PHE A CA 1
ATOM 2149 C C . PHE A 1 269 ? -4.495 -20.308 -29.764 1.00 65.75 269 PHE A C 1
ATOM 2151 O O . PHE A 1 269 ? -5.268 -20.504 -30.698 1.00 65.75 269 PHE A O 1
ATOM 2158 N N . GLY A 1 270 ? -3.173 -20.222 -29.936 1.00 75.44 270 GLY A N 1
ATOM 2159 C CA . GLY A 1 270 ? -2.501 -20.337 -31.239 1.00 75.44 270 GLY A CA 1
ATOM 2160 C C . GLY A 1 270 ? -2.085 -19.010 -31.884 1.00 75.44 270 GLY A C 1
ATOM 2161 O O . GLY A 1 270 ? -1.323 -19.032 -32.847 1.00 75.44 270 GLY A O 1
ATOM 2162 N N . VAL A 1 271 ? -2.502 -17.861 -31.338 1.00 75.31 271 VAL A N 1
ATOM 2163 C CA . VAL A 1 271 ? -1.963 -16.551 -31.737 1.00 75.31 271 VAL A CA 1
ATOM 2164 C C . VAL A 1 271 ? -0.917 -16.125 -30.702 1.00 75.31 271 VAL A C 1
ATOM 2166 O O . VAL A 1 271 ? -1.268 -15.976 -29.528 1.00 75.31 271 VAL A O 1
ATOM 2169 N N . PRO A 1 272 ? 0.364 -15.938 -31.075 1.00 75.75 272 PRO A N 1
ATOM 2170 C CA . PRO A 1 272 ? 1.365 -15.441 -30.141 1.00 75.75 272 PRO A CA 1
ATOM 2171 C C . PRO A 1 272 ? 0.931 -14.070 -29.615 1.00 75.75 272 PRO A C 1
ATOM 2173 O O . PRO A 1 272 ? 0.556 -13.179 -30.378 1.00 75.75 272 PRO A O 1
ATOM 2176 N N . PHE A 1 273 ? 0.948 -13.911 -28.292 1.00 74.81 273 PHE A N 1
ATOM 2177 C CA . PHE A 1 273 ? 0.606 -12.657 -27.633 1.00 74.81 273 PHE A CA 1
ATOM 2178 C C . PHE A 1 273 ? 1.546 -11.546 -28.119 1.00 74.81 273 PHE A C 1
ATOM 2180 O O . PHE A 1 273 ? 2.727 -11.532 -27.779 1.00 74.81 273 PHE A O 1
ATOM 2187 N N . MET A 1 274 ? 1.014 -10.617 -28.915 1.00 76.00 274 MET A N 1
ATOM 2188 C CA . MET A 1 274 ? 1.726 -9.419 -29.354 1.00 76.00 274 MET A CA 1
ATOM 2189 C C . MET A 1 274 ? 1.230 -8.226 -28.531 1.00 76.00 274 MET A C 1
ATOM 2191 O O . MET A 1 274 ? 0.216 -7.617 -28.892 1.00 76.00 274 MET A O 1
ATOM 2195 N N . PRO A 1 275 ? 1.873 -7.893 -27.394 1.00 76.25 275 PRO A N 1
ATOM 2196 C CA . PRO A 1 275 ? 1.508 -6.696 -26.656 1.00 76.25 275 PRO A CA 1
ATOM 2197 C C . PRO A 1 275 ? 1.694 -5.487 -27.574 1.00 76.25 275 PRO A C 1
ATOM 2199 O O . PRO A 1 275 ? 2.725 -5.355 -28.235 1.00 76.25 275 PRO A O 1
ATOM 2202 N N . LYS A 1 276 ? 0.705 -4.587 -27.613 1.00 71.06 276 LYS A N 1
ATOM 2203 C CA . LYS A 1 276 ? 0.877 -3.272 -28.236 1.00 71.06 276 LYS A CA 1
ATOM 2204 C C . LYS A 1 276 ? 1.929 -2.526 -27.422 1.00 71.06 276 LYS A C 1
ATOM 2206 O O . LYS A 1 276 ? 1.609 -1.921 -26.402 1.00 71.06 276 LYS A O 1
ATOM 2211 N N . VAL A 1 277 ? 3.186 -2.618 -27.844 1.00 62.84 277 VAL A N 1
ATOM 2212 C CA . VAL A 1 277 ? 4.280 -1.838 -27.274 1.00 62.84 277 VAL A CA 1
ATOM 2213 C C . VAL A 1 277 ? 4.033 -0.404 -27.720 1.00 62.84 277 VAL A C 1
ATOM 2215 O O . VAL A 1 277 ? 4.434 0.009 -28.804 1.00 62.84 277 VAL A O 1
ATOM 2218 N N . VAL A 1 278 ? 3.277 0.349 -26.923 1.00 63.66 278 VAL A N 1
ATOM 2219 C CA . VAL A 1 278 ? 3.213 1.796 -27.096 1.00 63.66 278 VAL A CA 1
ATOM 2220 C C . VAL A 1 278 ? 4.605 2.280 -26.724 1.00 63.66 278 VAL A C 1
ATOM 2222 O O . VAL A 1 278 ? 4.935 2.375 -25.544 1.00 63.66 278 VAL A O 1
ATOM 2225 N N . SER A 1 279 ? 5.464 2.498 -27.722 1.00 56.91 279 SER A N 1
ATOM 2226 C CA . SER A 1 279 ? 6.766 3.114 -27.508 1.00 56.91 279 SER A CA 1
ATOM 2227 C C . SER A 1 279 ? 6.520 4.576 -27.141 1.00 56.91 279 SER A C 1
ATOM 2229 O O . SER A 1 279 ? 6.581 5.473 -27.984 1.00 56.91 279 SER A O 1
ATOM 2231 N N . THR A 1 280 ? 6.173 4.834 -25.883 1.00 57.78 280 THR A N 1
ATOM 2232 C CA . THR A 1 280 ? 6.282 6.169 -25.313 1.00 57.78 280 THR A CA 1
ATOM 2233 C C . THR A 1 280 ? 7.759 6.522 -25.372 1.00 57.78 280 THR A C 1
ATOM 2235 O O . THR A 1 280 ? 8.550 6.036 -24.563 1.00 57.78 280 THR A O 1
ATOM 2238 N N . LYS A 1 281 ? 8.146 7.304 -26.383 1.00 56.97 281 LYS A N 1
ATOM 2239 C CA . LYS A 1 281 ? 9.453 7.952 -26.437 1.00 56.97 281 LYS A CA 1
ATOM 2240 C C . LYS A 1 281 ? 9.516 8.874 -25.221 1.00 56.97 281 LYS A C 1
ATOM 2242 O O . LYS A 1 281 ? 8.945 9.957 -25.226 1.00 56.97 281 LYS A O 1
ATOM 2247 N N . LEU A 1 282 ? 10.114 8.382 -24.140 1.00 57.69 282 LEU A N 1
ATOM 2248 C CA . LEU A 1 282 ? 10.468 9.195 -22.989 1.00 57.69 282 LEU A CA 1
ATOM 2249 C C . LEU A 1 282 ? 11.584 10.125 -23.458 1.00 57.69 282 LEU A C 1
ATOM 2251 O O . LEU A 1 282 ? 12.718 9.691 -23.648 1.00 57.69 282 LEU A O 1
ATOM 2255 N N . GLU A 1 283 ? 11.253 11.389 -23.703 1.00 64.25 283 GLU A N 1
ATOM 2256 C CA . GLU A 1 283 ? 12.267 12.417 -23.899 1.00 64.25 283 GLU A CA 1
ATOM 2257 C C . GLU A 1 283 ? 13.042 12.571 -22.591 1.00 64.25 283 GLU A C 1
ATOM 2259 O O . GLU A 1 283 ? 12.493 12.976 -21.561 1.00 64.25 283 GLU A O 1
ATOM 2264 N N . VAL A 1 284 ? 14.324 12.207 -22.623 1.00 60.97 284 VAL A N 1
ATOM 2265 C CA . VAL A 1 284 ? 15.241 12.373 -21.496 1.00 60.97 284 VAL A CA 1
ATOM 2266 C C . VAL A 1 284 ? 15.532 13.866 -21.358 1.00 60.97 284 VAL A C 1
ATOM 2268 O O . VAL A 1 284 ? 16.495 14.389 -21.912 1.00 60.97 284 VAL A O 1
ATOM 2271 N N . LYS A 1 285 ? 14.661 14.579 -20.639 1.00 63.78 285 LYS A N 1
ATOM 2272 C CA . LYS A 1 285 ? 14.963 15.931 -20.165 1.00 63.78 285 LYS A CA 1
ATOM 2273 C C . LYS A 1 285 ? 16.122 15.835 -19.166 1.00 63.78 285 LYS A C 1
ATOM 2275 O O . LYS A 1 285 ? 16.111 14.916 -18.342 1.00 63.78 285 LYS A O 1
ATOM 2280 N N . PRO A 1 286 ? 17.111 16.746 -19.210 1.00 69.88 286 PRO A N 1
ATOM 2281 C CA . PRO A 1 286 ? 18.213 16.735 -18.258 1.00 69.88 286 PRO A CA 1
ATOM 2282 C C . PRO A 1 286 ? 17.653 16.751 -16.832 1.00 69.88 286 PRO A C 1
ATOM 2284 O O . PRO A 1 286 ? 16.843 17.604 -16.461 1.00 69.88 286 PRO A O 1
ATOM 2287 N N . PHE A 1 287 ? 18.037 15.733 -16.068 1.00 52.34 287 PHE A N 1
ATOM 2288 C CA . PHE A 1 287 ? 17.574 15.453 -14.716 1.00 52.34 287 PHE A CA 1
ATOM 2289 C C . PHE A 1 287 ? 17.832 16.661 -13.799 1.00 52.34 287 PHE A C 1
ATOM 2291 O O . PHE A 1 287 ? 18.957 16.918 -13.388 1.00 52.34 287 PHE A O 1
ATOM 2298 N N . SER A 1 288 ? 16.780 17.412 -13.466 1.00 62.53 288 SER A N 1
ATOM 2299 C CA . SER A 1 288 ? 16.778 18.321 -12.316 1.00 62.53 288 SER A CA 1
ATOM 2300 C C . SER A 1 288 ? 15.484 18.117 -11.531 1.00 62.53 288 SER A C 1
ATOM 2302 O O . SER A 1 288 ? 14.446 18.734 -11.766 1.00 62.53 288 SER A O 1
ATOM 2304 N N . PHE A 1 289 ? 15.546 17.167 -10.601 1.00 57.03 289 PHE A N 1
ATOM 2305 C CA . PHE A 1 289 ? 14.431 16.767 -9.738 1.00 57.03 289 PHE A CA 1
ATOM 2306 C C . PHE A 1 289 ? 14.027 17.857 -8.732 1.00 57.03 289 PHE A C 1
ATOM 2308 O O . PHE A 1 289 ? 12.935 17.832 -8.175 1.00 57.03 289 PHE A O 1
ATOM 2315 N N . ASP A 1 290 ? 14.882 18.859 -8.553 1.00 75.31 290 ASP A N 1
ATOM 2316 C CA . ASP A 1 290 ? 14.817 19.822 -7.461 1.00 75.31 290 ASP A CA 1
ATOM 2317 C C . ASP A 1 290 ? 13.551 20.697 -7.487 1.00 75.31 290 ASP A C 1
ATOM 2319 O O . ASP A 1 290 ? 12.969 20.999 -6.448 1.00 75.31 290 ASP A O 1
ATOM 2323 N N . LYS A 1 291 ? 13.067 21.070 -8.680 1.00 76.19 291 LYS A N 1
ATOM 2324 C CA . LYS A 1 291 ? 11.819 21.843 -8.831 1.00 76.19 291 LYS A CA 1
ATOM 2325 C C . LYS A 1 291 ? 10.579 20.970 -8.612 1.00 76.19 291 LYS A C 1
ATOM 2327 O O . LYS A 1 291 ? 9.670 21.362 -7.887 1.00 76.19 291 LYS A O 1
ATOM 2332 N N . SER A 1 292 ? 10.577 19.761 -9.177 1.00 76.19 292 SER A N 1
ATOM 2333 C CA . SER A 1 292 ? 9.464 18.809 -9.043 1.00 76.19 292 SER A CA 1
ATOM 2334 C C . SER A 1 292 ? 9.314 18.288 -7.612 1.00 76.19 292 SER A C 1
ATOM 2336 O O . SER A 1 292 ? 8.193 18.147 -7.122 1.00 76.19 292 SER A O 1
ATOM 2338 N N . ASP A 1 293 ? 10.423 18.061 -6.909 1.00 80.81 293 ASP A N 1
ATOM 2339 C CA . ASP A 1 293 ? 10.402 17.672 -5.503 1.00 80.81 293 ASP A CA 1
ATOM 2340 C C . ASP A 1 293 ? 9.922 18.812 -4.613 1.00 80.81 293 ASP A C 1
ATOM 2342 O O . ASP A 1 293 ? 9.060 18.577 -3.768 1.00 80.81 293 ASP A O 1
ATOM 2346 N N . LYS A 1 294 ? 10.380 20.053 -4.832 1.00 85.38 294 LYS A N 1
ATOM 2347 C CA . LYS A 1 294 ? 9.878 21.226 -4.094 1.00 85.38 294 LYS A CA 1
ATOM 2348 C C . LYS A 1 294 ? 8.366 21.384 -4.250 1.00 85.38 294 LYS A C 1
ATOM 2350 O O . LYS A 1 294 ? 7.665 21.538 -3.251 1.00 85.38 294 LYS A O 1
ATOM 2355 N N . GLU A 1 295 ? 7.842 21.249 -5.468 1.00 85.12 295 GLU A N 1
ATOM 2356 C CA . GLU A 1 295 ? 6.396 21.279 -5.721 1.00 85.12 295 GLU A CA 1
ATOM 2357 C C . GLU A 1 295 ? 5.653 20.108 -5.061 1.00 85.12 295 GLU A C 1
ATOM 2359 O O . GLU A 1 295 ? 4.564 20.281 -4.503 1.00 85.12 295 GLU A O 1
ATOM 2364 N N . ARG A 1 296 ? 6.236 18.903 -5.080 1.00 84.50 296 ARG A N 1
ATOM 2365 C CA . ARG A 1 296 ? 5.659 17.717 -4.434 1.00 84.50 296 ARG A CA 1
ATOM 2366 C C . ARG A 1 296 ? 5.630 17.859 -2.911 1.00 84.50 296 ARG A C 1
ATOM 2368 O O . ARG A 1 296 ? 4.632 17.488 -2.288 1.00 84.50 296 ARG A O 1
ATOM 2375 N N . PHE A 1 297 ? 6.687 18.404 -2.312 1.00 84.25 297 PHE A N 1
ATOM 2376 C CA . PHE A 1 297 ? 6.757 18.695 -0.883 1.00 84.25 297 PHE A CA 1
ATOM 2377 C C . PHE A 1 297 ? 5.775 19.798 -0.489 1.00 84.25 297 PHE A C 1
ATOM 2379 O O . PHE A 1 297 ? 5.052 19.614 0.489 1.00 84.25 297 PHE A O 1
ATOM 2386 N N . ALA A 1 298 ? 5.667 20.875 -1.272 1.00 90.94 298 ALA A N 1
ATOM 2387 C CA . ALA A 1 298 ? 4.699 21.945 -1.036 1.00 90.94 298 ALA A CA 1
ATOM 2388 C C . ALA A 1 298 ? 3.255 21.411 -1.029 1.00 90.94 298 ALA A C 1
ATOM 2390 O O . ALA A 1 298 ? 2.536 21.592 -0.047 1.00 90.94 298 ALA A O 1
ATOM 2391 N N . LYS A 1 299 ? 2.871 20.626 -2.047 1.00 90.00 299 LYS A N 1
ATOM 2392 C CA . LYS A 1 299 ? 1.546 19.975 -2.115 1.00 90.00 299 LYS A CA 1
ATOM 2393 C C . LYS A 1 299 ? 1.292 19.026 -0.942 1.00 90.00 299 LYS A C 1
ATOM 2395 O O . LYS A 1 299 ? 0.167 18.913 -0.455 1.00 90.00 299 LYS A O 1
ATOM 2400 N N . LYS A 1 300 ? 2.326 18.318 -0.474 1.00 92.75 300 LYS A N 1
ATOM 2401 C CA . LYS A 1 300 ? 2.223 17.425 0.689 1.00 92.75 300 LYS A CA 1
ATOM 2402 C C . LYS A 1 300 ? 1.989 18.212 1.983 1.00 92.75 300 LYS A C 1
ATOM 2404 O O . LYS A 1 300 ? 1.132 17.814 2.767 1.00 92.75 300 LYS A O 1
ATOM 2409 N N . GLN A 1 301 ? 2.708 19.316 2.189 1.00 89.94 301 GLN A N 1
ATOM 2410 C CA . GLN A 1 301 ? 2.548 20.188 3.359 1.00 89.94 301 GLN A CA 1
ATOM 2411 C C . GLN A 1 301 ? 1.168 20.853 3.389 1.00 89.94 301 GLN A C 1
ATOM 2413 O O . GLN A 1 301 ? 0.505 20.852 4.424 1.00 89.94 301 GLN A O 1
ATOM 2418 N N . GLU A 1 302 ? 0.691 21.338 2.244 1.00 92.56 302 GLU A N 1
ATOM 2419 C CA . GLU A 1 302 ? -0.643 21.929 2.118 1.00 92.56 302 GLU A CA 1
ATOM 2420 C C . GLU A 1 302 ? -1.748 20.923 2.476 1.00 92.56 302 GLU A C 1
ATOM 2422 O O . GLU A 1 302 ? -2.653 21.229 3.253 1.00 92.56 302 GLU A O 1
ATOM 2427 N N . LYS A 1 303 ? -1.624 19.674 2.009 1.00 93.12 303 LYS A N 1
ATOM 2428 C CA . LYS A 1 303 ? -2.571 18.600 2.336 1.00 93.12 303 LYS A CA 1
ATOM 2429 C C . LYS A 1 303 ? -2.579 18.241 3.827 1.00 93.12 303 LYS A C 1
ATOM 2431 O O . LYS A 1 303 ? -3.646 17.982 4.378 1.00 93.12 303 LYS A O 1
ATOM 2436 N N . ILE A 1 304 ? -1.414 18.252 4.482 1.00 89.75 304 ILE A N 1
ATOM 2437 C CA . ILE A 1 304 ? -1.301 18.047 5.937 1.00 89.75 304 ILE A CA 1
ATOM 2438 C C . ILE A 1 304 ? -1.980 19.197 6.689 1.00 89.75 304 ILE A C 1
ATOM 2440 O O . ILE A 1 304 ? -2.717 18.952 7.643 1.00 89.75 304 ILE A O 1
ATOM 2444 N N . LYS A 1 305 ? -1.777 20.445 6.248 1.00 91.31 305 LYS A N 1
ATOM 2445 C CA . LYS A 1 305 ? -2.420 21.623 6.845 1.00 91.31 305 LYS A CA 1
ATOM 2446 C C . LYS A 1 305 ? -3.947 21.535 6.746 1.00 91.31 305 LYS A C 1
ATOM 2448 O O . LYS A 1 305 ? -4.617 21.690 7.760 1.00 91.31 305 LYS A O 1
ATOM 2453 N N . GLN A 1 306 ? -4.476 21.183 5.573 1.00 89.38 306 GLN A N 1
ATOM 2454 C CA . GLN A 1 306 ? -5.917 20.994 5.364 1.00 89.38 306 GLN A CA 1
ATOM 2455 C C . GLN A 1 306 ? -6.508 19.878 6.240 1.00 89.38 306 GLN A C 1
ATOM 2457 O O . GLN A 1 306 ? -7.639 19.996 6.704 1.00 89.38 306 GLN A O 1
ATOM 2462 N N . GLN A 1 307 ? -5.777 18.781 6.473 1.00 83.44 307 GLN A N 1
ATOM 2463 C CA . GLN A 1 307 ? -6.237 17.721 7.381 1.00 83.44 307 GLN A CA 1
ATOM 2464 C C . GLN A 1 307 ? -6.275 18.194 8.837 1.00 83.44 307 GLN A C 1
ATOM 2466 O O . GLN A 1 307 ? -7.280 17.976 9.506 1.00 83.44 307 GLN A O 1
ATOM 2471 N N . LYS A 1 308 ? -5.237 18.902 9.298 1.00 80.56 308 LYS A N 1
ATOM 2472 C CA . LYS A 1 308 ? -5.196 19.470 10.656 1.00 80.56 308 LYS A CA 1
ATOM 2473 C C . LYS A 1 308 ? -6.301 20.497 10.900 1.00 80.56 308 LYS A C 1
ATOM 2475 O O . LYS A 1 308 ? -6.862 20.532 11.987 1.00 80.56 308 LYS A O 1
ATOM 2480 N N . GLU A 1 309 ? -6.618 21.318 9.904 1.00 83.31 309 GLU A N 1
ATOM 2481 C CA . GLU A 1 309 ? -7.705 22.299 9.978 1.00 83.31 309 GLU A CA 1
ATOM 2482 C C . GLU A 1 309 ? -9.072 21.611 10.095 1.00 83.31 309 GLU A C 1
ATOM 2484 O O . GLU A 1 309 ? -9.830 21.912 11.012 1.00 83.31 309 GLU A O 1
ATOM 2489 N N . LYS A 1 310 ? -9.334 20.587 9.269 1.00 79.44 310 LYS A N 1
ATOM 2490 C CA . LYS A 1 310 ? -10.552 19.763 9.371 1.00 79.44 310 LYS A CA 1
ATOM 2491 C C . LYS A 1 310 ? -10.674 19.045 10.717 1.00 79.44 310 LYS A C 1
ATOM 2493 O O . LYS A 1 310 ? -11.764 18.964 11.276 1.00 79.44 310 LYS A O 1
ATOM 2498 N N . GLU A 1 311 ? -9.570 18.525 11.250 1.00 77.88 311 GLU A N 1
ATOM 2499 C CA . GLU A 1 311 ? -9.543 17.894 12.575 1.00 77.88 311 GLU A CA 1
ATOM 2500 C C . GLU A 1 311 ? -9.804 18.910 13.698 1.00 77.88 311 GLU A C 1
ATOM 2502 O O . GLU A 1 311 ? -10.552 18.608 14.628 1.00 77.88 311 GLU A O 1
ATOM 2507 N N . ALA A 1 312 ? -9.255 20.125 13.600 1.00 73.25 312 ALA A N 1
ATOM 2508 C CA . ALA A 1 312 ? -9.497 21.202 14.560 1.00 73.25 312 ALA A CA 1
ATOM 2509 C C . ALA A 1 312 ? -10.955 21.696 14.532 1.00 73.25 312 ALA A C 1
ATOM 2511 O O . ALA A 1 312 ? -11.546 21.916 15.592 1.00 73.25 312 ALA A O 1
ATOM 2512 N N . GLU A 1 313 ? -11.560 21.806 13.346 1.00 69.56 313 GLU A N 1
ATOM 2513 C CA . GLU A 1 313 ? -12.983 22.130 13.184 1.00 69.56 313 GLU A CA 1
ATOM 2514 C C . GLU A 1 313 ? -13.886 21.049 13.788 1.00 69.56 313 GLU A C 1
ATOM 2516 O O . GLU A 1 313 ? -14.825 21.359 14.522 1.00 69.56 313 GLU A O 1
ATOM 2521 N N . MET A 1 314 ? -13.570 19.769 13.567 1.00 58.25 314 MET A N 1
ATOM 2522 C CA . MET A 1 314 ? -14.296 18.658 14.191 1.00 58.25 314 MET A CA 1
ATOM 2523 C C . MET A 1 314 ? -14.159 18.643 15.722 1.00 58.25 314 MET A C 1
ATOM 2525 O O . MET A 1 314 ? -15.091 18.241 16.420 1.00 58.25 314 MET A O 1
ATOM 2529 N N . PHE A 1 315 ? -13.022 19.095 16.259 1.00 51.25 315 PHE A N 1
ATOM 2530 C CA . PHE A 1 315 ? -12.756 19.111 17.701 1.00 51.25 315 PHE A CA 1
ATOM 2531 C C . PHE A 1 315 ? -13.456 20.266 18.443 1.00 51.25 315 PHE A C 1
ATOM 2533 O O . PHE A 1 315 ? -13.689 20.174 19.649 1.00 51.25 315 PHE A O 1
ATOM 2540 N N . LEU A 1 316 ? -13.848 21.337 17.742 1.00 55.66 316 LEU A N 1
ATOM 2541 C CA . LEU A 1 316 ? -14.594 22.463 18.323 1.00 55.66 316 LEU A CA 1
ATOM 2542 C C . LEU A 1 316 ? -16.071 22.137 18.603 1.00 55.66 316 LEU A C 1
ATOM 2544 O O . LEU A 1 316 ? -16.665 22.730 19.502 1.00 55.66 316 LEU A O 1
ATOM 2548 N N . VAL A 1 317 ? -16.655 21.158 17.904 1.00 48.09 317 VAL A N 1
ATOM 2549 C CA . VAL A 1 317 ? -18.085 20.807 18.020 1.00 48.09 317 VAL A CA 1
ATOM 2550 C C . VAL A 1 317 ? -18.403 19.998 19.294 1.00 48.09 317 VAL A C 1
ATOM 2552 O O . VAL A 1 317 ? -19.561 19.910 19.694 1.00 48.09 317 VAL A O 1
ATOM 2555 N N . LEU A 1 318 ? -17.396 19.458 19.997 1.00 54.00 318 LEU A N 1
ATOM 2556 C CA . LEU A 1 318 ? -17.587 18.603 21.183 1.00 54.00 318 LEU A CA 1
ATOM 2557 C C . LEU A 1 318 ? -17.448 19.300 22.550 1.00 54.00 318 LEU A C 1
ATOM 2559 O O . LEU A 1 318 ? -17.433 18.622 23.578 1.00 54.00 318 LEU A O 1
ATOM 2563 N N . ARG A 1 319 ? -17.376 20.635 22.617 1.00 51.09 319 ARG A N 1
ATOM 2564 C CA . ARG A 1 319 ? -17.447 21.343 23.909 1.00 51.09 319 ARG A CA 1
ATOM 2565 C C . ARG A 1 319 ? -18.901 21.595 24.297 1.00 51.09 319 ARG A C 1
ATOM 2567 O O . ARG A 1 319 ? -19.428 22.685 24.111 1.00 51.09 319 ARG A O 1
ATOM 2574 N N . ILE A 1 320 ? -19.547 20.574 24.856 1.00 48.91 320 ILE A N 1
ATOM 2575 C CA . ILE A 1 320 ? -20.823 20.736 25.559 1.00 48.91 320 ILE A CA 1
ATOM 2576 C C . ILE A 1 320 ? -20.524 21.487 26.863 1.00 48.91 320 ILE A C 1
ATOM 2578 O O . ILE A 1 320 ? -20.018 20.910 27.823 1.00 48.91 320 ILE A O 1
ATOM 2582 N N . THR A 1 321 ? -20.790 22.792 26.896 1.00 49.34 321 THR A N 1
ATOM 2583 C CA . THR A 1 321 ? -20.820 23.553 28.148 1.00 49.34 321 THR A CA 1
ATOM 2584 C C . THR A 1 321 ? -22.130 23.240 28.860 1.00 49.34 321 THR A C 1
ATOM 2586 O O . THR A 1 321 ? -23.204 23.517 28.327 1.00 49.34 321 THR A O 1
ATOM 2589 N N . HIS A 1 322 ? -22.047 22.650 30.051 1.00 47.28 322 HIS A N 1
ATOM 2590 C CA . HIS A 1 322 ? -23.188 22.470 30.945 1.00 47.28 322 HIS A CA 1
ATOM 2591 C C . HIS A 1 322 ? -23.654 23.845 31.444 1.00 47.28 322 HIS A C 1
ATOM 2593 O O . HIS A 1 322 ? -23.157 24.341 32.449 1.00 47.28 322 HIS A O 1
ATOM 2599 N N . ALA A 1 323 ? -24.569 24.476 30.714 1.00 51.03 323 ALA A N 1
ATOM 2600 C CA . ALA A 1 323 ? -25.283 25.665 31.158 1.00 51.03 323 ALA A CA 1
ATOM 2601 C C . ALA A 1 323 ? -26.771 25.321 31.286 1.00 51.03 323 ALA A C 1
ATOM 2603 O O . ALA A 1 323 ? -27.350 24.701 30.390 1.00 51.03 323 ALA A O 1
ATOM 2604 N N . GLU A 1 324 ? -27.358 25.678 32.428 1.00 60.56 324 GLU A N 1
ATOM 2605 C CA . GLU A 1 324 ? -28.763 25.436 32.757 1.00 60.56 324 GLU A CA 1
ATOM 2606 C C . GLU A 1 324 ? -29.709 26.073 31.723 1.00 60.56 324 GLU A C 1
ATOM 2608 O O . GLU A 1 324 ? -29.464 27.192 31.257 1.00 60.56 324 GLU A O 1
ATOM 2613 N N . PRO A 1 325 ? -30.804 25.389 31.342 1.00 51.12 325 PRO A N 1
ATOM 2614 C CA . PRO A 1 325 ? -31.691 25.872 30.299 1.00 51.12 325 PRO A CA 1
ATOM 2615 C C . PRO A 1 325 ? -32.632 26.951 30.847 1.00 51.12 325 PRO A C 1
ATOM 2617 O O . PRO A 1 325 ? -33.716 26.658 31.348 1.00 51.12 325 PRO A O 1
ATOM 2620 N N . VAL A 1 326 ? -32.259 28.220 30.682 1.00 58.88 326 VAL A N 1
ATOM 2621 C CA . VAL A 1 326 ? -33.234 29.317 30.716 1.00 58.88 326 VAL A CA 1
ATOM 2622 C C . VAL A 1 326 ? -33.978 29.314 29.380 1.00 58.88 326 VAL A C 1
ATOM 2624 O O . VAL A 1 326 ? -33.427 29.653 28.331 1.00 58.88 326 VAL A O 1
ATOM 2627 N N . LEU A 1 327 ? -35.237 28.876 29.404 1.00 57.91 327 LEU A N 1
ATOM 2628 C CA . LEU A 1 327 ? -36.117 28.850 28.236 1.00 57.91 327 LEU A CA 1
ATOM 2629 C C . LEU A 1 327 ? -36.499 30.282 27.834 1.00 57.91 327 LEU A C 1
ATOM 2631 O O . LEU A 1 327 ? -37.391 30.891 28.418 1.00 57.91 327 LEU A O 1
ATOM 2635 N N . ALA A 1 328 ? -35.829 30.817 26.815 1.00 65.06 328 ALA A N 1
ATOM 2636 C CA . ALA A 1 328 ? -36.208 32.086 26.206 1.00 65.06 328 ALA A CA 1
ATOM 2637 C C . ALA A 1 328 ? -37.484 31.939 25.354 1.00 65.06 328 ALA A C 1
ATOM 2639 O O . ALA A 1 328 ? -37.655 30.959 24.621 1.00 65.06 328 ALA A O 1
ATOM 2640 N N . ASN A 1 329 ? -38.358 32.950 25.417 1.00 64.31 329 ASN A N 1
ATOM 2641 C CA . ASN A 1 329 ? -39.606 33.009 24.655 1.00 64.31 329 ASN A CA 1
ATOM 2642 C C . ASN A 1 329 ? -39.367 32.835 23.145 1.00 64.31 329 ASN A C 1
ATOM 2644 O O . ASN A 1 329 ? -38.509 33.474 22.530 1.00 64.31 329 ASN A O 1
ATOM 2648 N N . LYS A 1 330 ? -40.150 31.928 22.555 1.00 57.44 330 LYS A N 1
ATOM 2649 C CA . LYS A 1 330 ? -39.968 31.382 21.209 1.00 57.44 330 LYS A CA 1
ATOM 2650 C C . LYS A 1 330 ? -40.268 32.446 20.144 1.00 57.44 330 LYS A C 1
ATOM 2652 O O . LYS A 1 330 ? -41.425 32.706 19.834 1.00 57.44 330 LYS A O 1
ATOM 2657 N N . LYS A 1 331 ? -39.227 33.045 19.558 1.00 69.25 331 LYS A N 1
ATOM 2658 C CA . LYS A 1 331 ? -39.365 33.908 18.373 1.00 69.25 331 LYS A CA 1
ATOM 2659 C C . LYS A 1 331 ? -39.701 33.042 17.151 1.00 69.25 331 LYS A C 1
ATOM 2661 O O . LYS A 1 331 ? -39.010 32.051 16.895 1.00 69.25 331 LYS A O 1
ATOM 2666 N N . SER A 1 332 ? -40.768 33.379 16.426 1.00 67.19 332 SER A N 1
ATOM 2667 C CA . SER A 1 332 ? -41.131 32.720 15.166 1.00 67.19 332 SER A CA 1
ATOM 2668 C C . SER A 1 332 ? -40.015 32.941 14.142 1.00 67.19 332 SER A C 1
ATOM 2670 O O . SER A 1 332 ? -39.558 34.060 13.929 1.00 67.19 332 SER A O 1
ATOM 2672 N N . LYS A 1 333 ? -39.511 31.852 13.555 1.00 67.81 333 LYS A N 1
ATOM 2673 C CA . LYS A 1 333 ? -38.455 31.913 12.540 1.00 67.81 333 LYS A CA 1
ATOM 2674 C C . LYS A 1 333 ? -39.079 32.247 11.189 1.00 67.81 333 LYS A C 1
ATOM 2676 O O . LYS A 1 333 ? -40.101 31.664 10.834 1.00 67.81 333 LYS A O 1
ATOM 2681 N N . GLU A 1 334 ? -38.440 33.137 10.439 1.00 75.00 334 GLU A N 1
ATOM 2682 C CA . GLU A 1 334 ? -38.784 33.387 9.039 1.00 75.00 334 GLU A CA 1
ATOM 2683 C C . GLU A 1 334 ? -38.647 32.102 8.197 1.00 75.00 334 GLU A C 1
ATOM 2685 O O . GLU A 1 334 ? -37.808 31.242 8.508 1.00 75.00 334 GLU A O 1
ATOM 2690 N N . PRO A 1 335 ? -39.466 31.936 7.140 1.00 74.38 335 PRO A N 1
ATOM 2691 C CA . PRO A 1 335 ? -39.421 30.756 6.286 1.00 74.38 335 PRO A CA 1
ATOM 2692 C C . PRO A 1 335 ? -38.022 30.575 5.689 1.00 74.38 335 PRO A C 1
ATOM 2694 O O . PRO A 1 335 ? -37.433 31.483 5.101 1.00 74.38 335 PRO A O 1
ATOM 2697 N N . THR A 1 336 ? -37.476 29.373 5.863 1.00 73.62 336 THR A N 1
ATOM 2698 C CA . THR A 1 336 ? -36.114 29.035 5.447 1.00 73.62 336 THR A CA 1
ATOM 2699 C C . THR A 1 336 ? -36.020 29.040 3.922 1.00 73.62 336 THR A C 1
ATOM 2701 O O . THR A 1 336 ? -36.561 28.157 3.260 1.00 73.62 336 THR A O 1
ATOM 2704 N N . LYS A 1 337 ? -35.315 30.025 3.354 1.00 77.69 337 LYS A N 1
ATOM 2705 C CA . LYS A 1 337 ? -34.944 30.018 1.933 1.00 77.69 337 LYS A CA 1
ATOM 2706 C C . LYS A 1 337 ? -34.006 28.834 1.685 1.00 77.69 337 LYS A C 1
ATOM 2708 O O . LYS A 1 337 ? -33.025 28.665 2.410 1.00 77.69 337 LYS A O 1
ATOM 2713 N N . ALA A 1 338 ? -34.318 28.003 0.690 1.00 71.75 338 ALA A N 1
ATOM 2714 C CA . ALA A 1 338 ? -33.527 26.820 0.370 1.00 71.75 338 ALA A CA 1
ATOM 2715 C C . ALA A 1 338 ? -32.118 27.239 -0.075 1.00 71.75 338 ALA A C 1
ATOM 2717 O O . ALA A 1 338 ? -31.918 27.727 -1.186 1.00 71.75 338 ALA A O 1
ATOM 2718 N N . LYS A 1 339 ? -31.134 27.063 0.809 1.00 71.50 339 LYS A N 1
ATOM 2719 C CA . LYS A 1 339 ? -29.725 27.162 0.439 1.00 71.50 339 LYS A CA 1
ATOM 2720 C C . LYS A 1 339 ? -29.384 25.891 -0.348 1.00 71.50 339 LYS A C 1
ATOM 2722 O O . LYS A 1 339 ? -29.592 24.807 0.203 1.00 71.50 339 LYS A O 1
ATOM 2727 N N . PRO A 1 340 ? -28.914 25.987 -1.605 1.00 77.38 340 PRO A N 1
ATOM 2728 C CA . PRO A 1 340 ? -28.523 24.806 -2.363 1.00 77.38 340 PRO A CA 1
ATOM 2729 C C . PRO A 1 340 ? -27.483 24.029 -1.554 1.00 77.38 340 PRO A C 1
ATOM 2731 O O . PRO A 1 340 ? -26.542 24.604 -1.001 1.00 77.38 340 PRO A O 1
ATOM 2734 N N . PHE A 1 341 ? -27.717 22.731 -1.397 1.00 74.44 341 PHE A N 1
ATOM 2735 C CA . PHE A 1 341 ? -26.831 21.858 -0.646 1.00 74.44 341 PHE A CA 1
ATOM 2736 C C . PHE A 1 341 ? -25.677 21.452 -1.560 1.00 74.44 341 PHE A C 1
ATOM 2738 O O . PHE A 1 341 ? -25.894 20.983 -2.674 1.00 74.44 341 PHE A O 1
ATOM 2745 N N . ASN A 1 342 ? -24.445 21.656 -1.095 1.00 76.56 342 ASN A N 1
ATOM 2746 C CA . ASN A 1 342 ? -23.249 21.303 -1.853 1.00 76.56 342 ASN A CA 1
ATOM 2747 C C . ASN A 1 342 ? -23.108 19.777 -1.884 1.00 76.56 342 ASN A C 1
ATOM 2749 O O . ASN A 1 342 ? -22.605 19.163 -0.942 1.00 76.56 342 ASN A O 1
ATOM 2753 N N . LEU A 1 343 ? -23.588 19.158 -2.958 1.00 79.81 343 LEU A N 1
ATOM 2754 C CA . LEU A 1 343 ? -23.456 17.729 -3.191 1.00 79.81 343 LEU A CA 1
ATOM 2755 C C . LEU A 1 343 ? -22.004 17.375 -3.532 1.00 79.81 343 LEU A C 1
ATOM 2757 O O . LEU A 1 343 ? -21.416 17.895 -4.479 1.00 79.81 343 LEU A O 1
ATOM 2761 N N . GLU A 1 344 ? -21.431 16.395 -2.833 1.00 79.56 344 GLU A N 1
ATOM 2762 C CA . GLU A 1 344 ? -20.111 15.854 -3.192 1.00 79.56 344 GLU A CA 1
ATOM 2763 C C . GLU A 1 344 ? -20.081 15.248 -4.608 1.00 79.56 344 GLU A C 1
ATOM 2765 O O . GLU A 1 344 ? -19.018 15.130 -5.226 1.00 79.56 344 GLU A O 1
ATOM 2770 N N . THR A 1 345 ? -21.242 14.855 -5.141 1.00 83.19 345 THR A N 1
ATOM 2771 C CA . THR A 1 345 ? -21.380 14.387 -6.525 1.00 83.19 345 THR A CA 1
ATOM 2772 C C . THR A 1 345 ? -21.087 15.492 -7.528 1.00 83.19 345 THR A C 1
ATOM 2774 O O . THR A 1 345 ? -20.435 15.213 -8.534 1.00 83.19 345 THR A O 1
ATOM 2777 N N . ASP A 1 346 ? -21.467 16.731 -7.224 1.00 86.12 346 ASP A N 1
ATOM 2778 C CA . ASP A 1 346 ? -21.279 17.879 -8.112 1.00 86.12 346 ASP A CA 1
ATOM 2779 C C . ASP A 1 346 ? -19.807 18.280 -8.138 1.00 86.12 346 ASP A C 1
ATOM 2781 O O . ASP A 1 346 ? -19.231 18.452 -9.208 1.00 86.12 346 ASP A O 1
ATOM 2785 N N . HIS A 1 347 ? -19.136 18.264 -6.982 1.00 83.38 347 HIS A N 1
ATOM 2786 C CA . HIS A 1 347 ? -17.681 18.427 -6.916 1.00 83.38 347 HIS A CA 1
ATOM 2787 C C . HIS A 1 347 ? -16.933 17.327 -7.683 1.00 83.38 347 HIS A C 1
ATOM 2789 O O . HIS A 1 347 ? -15.935 17.585 -8.359 1.00 83.38 347 HIS A O 1
ATOM 2795 N N . ARG A 1 348 ? -17.408 16.078 -7.619 1.00 85.94 348 ARG A N 1
ATOM 2796 C CA . ARG A 1 348 ? -16.810 14.962 -8.367 1.00 85.94 348 ARG A CA 1
ATOM 2797 C C . ARG A 1 348 ? -17.026 15.103 -9.874 1.00 85.94 348 ARG A C 1
ATOM 2799 O O . ARG A 1 348 ? -16.127 14.752 -10.638 1.00 85.94 348 ARG A O 1
ATOM 2806 N N . ALA A 1 349 ? -18.195 15.584 -10.288 1.00 88.38 349 ALA A N 1
ATOM 2807 C CA . ALA A 1 349 ? -18.515 15.854 -11.682 1.00 88.38 349 ALA A CA 1
ATOM 2808 C C . ALA A 1 349 ? -17.692 17.034 -12.220 1.00 88.38 349 ALA A C 1
ATOM 2810 O O . ALA A 1 349 ? -17.067 16.889 -13.267 1.00 88.38 349 ALA A O 1
ATOM 2811 N N . ALA A 1 350 ? -17.586 18.128 -11.461 1.00 89.69 350 ALA A N 1
ATOM 2812 C CA . ALA A 1 350 ? -16.776 19.297 -11.797 1.00 89.69 350 ALA A CA 1
ATOM 2813 C C . ALA A 1 350 ? -15.295 18.932 -11.976 1.00 89.69 350 ALA A C 1
ATOM 2815 O O . ALA A 1 350 ? -14.718 19.186 -13.029 1.00 89.69 350 ALA A O 1
ATOM 2816 N N . ASN A 1 351 ? -14.708 18.201 -11.022 1.00 87.81 351 ASN A N 1
ATOM 2817 C CA . ASN A 1 351 ? -13.316 17.745 -11.120 1.00 87.81 351 ASN A CA 1
ATOM 2818 C C . ASN A 1 351 ? -13.078 16.783 -12.296 1.00 87.81 351 ASN A C 1
ATOM 2820 O O . ASN A 1 351 ? -11.962 16.667 -12.801 1.00 87.81 351 ASN A O 1
ATOM 2824 N N . ARG A 1 352 ? -14.099 16.019 -12.704 1.00 90.25 352 ARG A N 1
ATOM 2825 C CA . ARG A 1 352 ? -14.012 15.146 -13.881 1.00 90.25 352 ARG A CA 1
ATOM 2826 C C . ARG A 1 352 ? -14.078 15.965 -15.168 1.00 90.25 352 ARG A C 1
ATOM 2828 O O . ARG A 1 352 ? -13.311 15.673 -16.079 1.00 90.25 352 ARG A O 1
ATOM 2835 N N . ALA A 1 353 ? -14.952 16.967 -15.219 1.00 92.31 353 ALA A N 1
ATOM 2836 C CA . ALA A 1 353 ? -15.077 17.880 -16.348 1.00 92.31 353 ALA A CA 1
ATOM 2837 C C . ALA A 1 353 ? -13.789 18.690 -16.561 1.00 92.31 353 ALA A C 1
ATOM 2839 O O . ALA A 1 353 ? -13.294 18.727 -17.678 1.00 92.31 353 ALA A O 1
ATOM 2840 N N . GLU A 1 354 ? -13.188 19.224 -15.493 1.00 92.50 354 GLU A N 1
ATOM 2841 C CA . GLU A 1 354 ? -11.919 19.968 -15.548 1.00 92.50 354 GLU A CA 1
ATOM 2842 C C . GLU A 1 354 ? -10.750 19.096 -16.035 1.00 92.50 354 GLU A C 1
ATOM 2844 O O . GLU A 1 354 ? -9.935 19.501 -16.862 1.00 92.50 354 GLU A O 1
ATOM 2849 N N . LYS A 1 355 ? -10.667 17.848 -15.560 1.00 91.31 355 LYS A N 1
ATOM 2850 C CA . LYS A 1 355 ? -9.648 16.906 -16.047 1.00 91.31 355 LYS A CA 1
ATOM 2851 C C . LYS A 1 355 ? -9.836 16.575 -17.519 1.00 91.31 355 LYS A C 1
ATOM 2853 O O . LYS A 1 355 ? -8.852 16.448 -18.240 1.00 91.31 355 LYS A O 1
ATOM 2858 N N . TRP A 1 356 ? -11.084 16.403 -17.939 1.00 93.69 356 TRP A N 1
ATOM 2859 C CA . TRP A 1 356 ? -11.405 16.101 -19.323 1.00 93.69 356 TRP A CA 1
ATOM 2860 C C . TRP A 1 356 ? -11.108 17.292 -20.239 1.00 93.69 356 TRP A C 1
ATOM 2862 O O . TRP A 1 356 ? -10.462 17.095 -21.262 1.00 93.69 356 TRP A O 1
ATOM 2872 N N . SER A 1 357 ? -11.468 18.519 -19.847 1.00 94.69 357 SER A N 1
ATOM 2873 C CA . SER A 1 357 ? -11.153 19.723 -20.627 1.00 94.69 357 SER A CA 1
ATOM 2874 C C . SER A 1 357 ? -9.647 19.915 -20.779 1.00 94.69 357 SER A C 1
ATOM 2876 O O . SER A 1 357 ? -9.172 20.117 -21.891 1.00 94.69 357 SER A O 1
ATOM 2878 N N . LYS A 1 358 ? -8.881 19.735 -19.696 1.00 92.56 358 LYS A N 1
ATOM 2879 C CA . LYS A 1 358 ? -7.418 19.817 -19.738 1.00 92.56 358 LYS A CA 1
ATOM 2880 C C . LYS A 1 358 ? -6.803 18.774 -20.673 1.00 92.56 358 LYS A C 1
ATOM 2882 O O . LYS A 1 358 ? -5.894 19.077 -21.433 1.00 92.56 358 LYS A O 1
ATOM 2887 N N . GLN A 1 359 ? -7.326 17.549 -20.649 1.00 90.69 359 GLN A N 1
ATOM 2888 C CA . GLN A 1 359 ? -6.862 16.486 -21.537 1.00 90.69 359 GLN A CA 1
ATOM 2889 C C . GLN A 1 359 ? -7.153 16.798 -23.014 1.00 90.69 359 GLN A C 1
ATOM 2891 O O . GLN A 1 359 ? -6.313 16.522 -23.866 1.00 90.69 359 GLN A O 1
ATOM 2896 N N . VAL A 1 360 ? -8.314 17.390 -23.312 1.00 95.25 360 VAL A N 1
ATOM 2897 C CA . VAL A 1 360 ? -8.666 17.841 -24.667 1.00 95.25 360 VAL A CA 1
ATOM 2898 C C . VAL A 1 360 ? -7.756 18.989 -25.116 1.00 95.25 360 VAL A C 1
ATOM 2900 O O . VAL A 1 360 ? -7.279 18.977 -26.247 1.00 95.25 360 VAL A O 1
ATOM 2903 N N . GLU A 1 361 ? -7.467 19.956 -24.244 1.00 94.12 361 GLU A N 1
ATOM 2904 C CA . GLU A 1 361 ? -6.530 21.050 -24.537 1.00 94.12 361 GLU A CA 1
ATOM 2905 C C . GLU A 1 361 ? -5.116 20.537 -24.838 1.00 94.12 361 GLU A C 1
ATOM 2907 O O . GLU A 1 361 ? -4.522 20.947 -25.837 1.00 94.12 361 GLU A O 1
ATOM 2912 N N . ASP A 1 362 ? -4.605 19.602 -24.031 1.00 90.94 362 ASP A N 1
ATOM 2913 C CA . ASP A 1 362 ? -3.299 18.969 -24.238 1.00 90.94 362 ASP A CA 1
ATOM 2914 C C . ASP A 1 362 ? -3.254 18.202 -25.574 1.00 90.94 362 ASP A C 1
ATOM 2916 O O . ASP A 1 362 ? -2.264 18.265 -26.305 1.00 90.94 362 ASP A O 1
ATOM 2920 N N . GLU A 1 363 ? -4.329 17.492 -25.933 1.00 92.19 363 GLU A N 1
ATOM 2921 C CA . GLU A 1 363 ? -4.432 16.776 -27.209 1.00 92.19 363 GLU A CA 1
ATOM 2922 C C . GLU A 1 363 ? -4.443 17.742 -28.403 1.00 92.19 363 GLU A C 1
ATOM 2924 O O . GLU A 1 363 ? -3.716 17.536 -29.379 1.00 92.19 363 GLU A O 1
ATOM 2929 N N . VAL A 1 364 ? -5.193 18.843 -28.308 1.00 92.81 364 VAL A N 1
ATOM 2930 C CA . VAL A 1 364 ? -5.213 19.902 -29.328 1.00 92.81 364 VAL A CA 1
ATOM 2931 C C . VAL A 1 364 ? -3.839 20.560 -29.469 1.00 92.81 364 VAL A C 1
ATOM 2933 O O . VAL A 1 364 ? -3.393 20.799 -30.593 1.00 92.81 364 VAL A O 1
ATOM 2936 N N . GLN A 1 365 ? -3.138 20.828 -28.364 1.00 90.38 365 GLN A N 1
ATOM 2937 C CA . GLN A 1 365 ? -1.770 21.356 -28.397 1.00 90.38 365 GLN A CA 1
ATOM 2938 C C . GLN A 1 365 ? -0.804 20.377 -29.066 1.00 90.38 365 GLN A C 1
ATOM 2940 O O . GLN A 1 365 ? -0.058 20.776 -29.953 1.00 90.38 365 GLN A O 1
ATOM 2945 N N . GLN A 1 366 ? -0.875 19.085 -28.738 1.00 83.81 366 GLN A N 1
ATOM 2946 C CA . GLN A 1 366 ? -0.048 18.067 -29.389 1.00 83.81 366 GLN A CA 1
ATOM 2947 C C . GLN A 1 366 ? -0.321 17.959 -30.889 1.00 83.81 366 GLN A C 1
ATOM 2949 O O . GLN A 1 366 ? 0.607 17.731 -31.664 1.00 83.81 366 GLN A O 1
ATOM 2954 N N . LEU A 1 367 ? -1.579 18.086 -31.317 1.00 85.44 367 LEU A N 1
ATOM 2955 C CA . LEU A 1 367 ? -1.919 18.121 -32.737 1.00 85.44 367 LEU A CA 1
ATOM 2956 C C . LEU A 1 367 ? -1.316 19.359 -33.408 1.00 85.44 367 LEU A C 1
ATOM 2958 O O . LEU A 1 367 ? -0.683 19.214 -34.450 1.00 85.44 367 LEU A O 1
ATOM 2962 N N . ARG A 1 368 ? -1.417 20.540 -32.782 1.00 85.25 368 ARG A N 1
ATOM 2963 C CA . ARG A 1 368 ? -0.769 21.769 -33.272 1.00 85.25 368 ARG A CA 1
ATOM 2964 C C . ARG A 1 368 ? 0.746 21.597 -33.393 1.00 85.25 368 ARG A C 1
ATOM 2966 O O . ARG A 1 368 ? 1.296 21.845 -34.462 1.00 85.25 368 ARG A O 1
ATOM 2973 N N . ASP A 1 369 ? 1.401 21.084 -32.359 1.00 78.25 369 ASP A N 1
ATOM 2974 C CA . ASP A 1 369 ? 2.849 20.851 -32.346 1.00 78.25 369 ASP A CA 1
ATOM 2975 C C . ASP A 1 369 ? 3.298 19.829 -33.397 1.00 78.25 369 ASP A C 1
ATOM 2977 O O . ASP A 1 369 ? 4.371 19.979 -33.975 1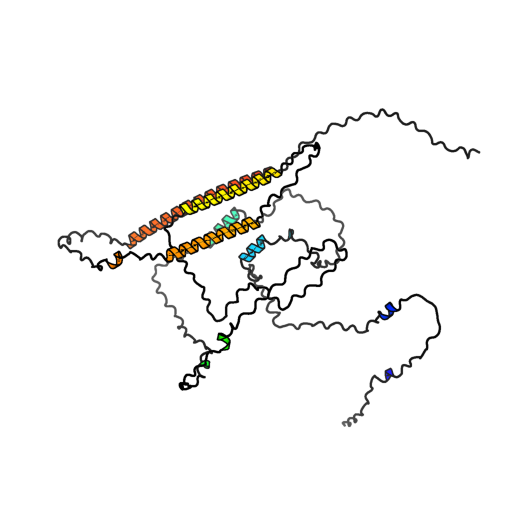.00 78.25 369 ASP A O 1
ATOM 2981 N N . LYS A 1 370 ? 2.475 18.812 -33.687 1.00 80.44 370 LYS A N 1
ATOM 2982 C CA . LYS A 1 370 ? 2.729 17.838 -34.763 1.00 80.44 370 LYS A CA 1
ATOM 2983 C C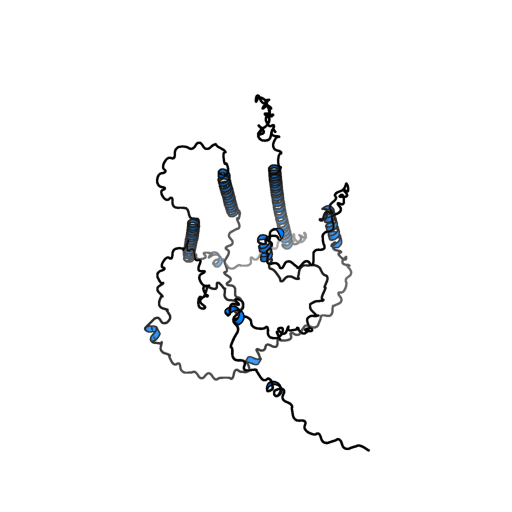 . LYS A 1 370 ? 2.521 18.429 -36.156 1.00 80.44 370 LYS A C 1
ATOM 2985 O O . LYS A 1 370 ? 3.214 18.025 -37.084 1.00 80.44 370 LYS A O 1
ATOM 2990 N N . THR A 1 371 ? 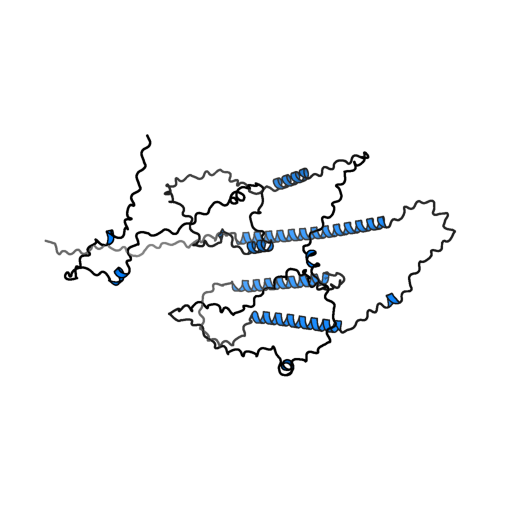1.570 19.351 -36.315 1.00 77.81 371 THR A N 1
ATOM 2991 C CA . THR A 1 371 ? 1.351 20.064 -37.587 1.00 77.81 371 THR A CA 1
ATOM 2992 C C . THR A 1 371 ? 2.406 21.138 -37.851 1.00 77.81 371 THR A C 1
ATOM 2994 O O . THR A 1 371 ? 2.669 21.465 -39.006 1.00 77.81 371 THR A O 1
ATOM 2997 N N . LEU A 1 372 ? 3.049 21.659 -36.802 1.00 78.62 372 LEU A N 1
ATOM 2998 C CA . LEU A 1 372 ? 4.177 22.577 -36.911 1.00 78.62 372 LEU A CA 1
ATOM 2999 C C . LEU A 1 372 ? 5.440 21.793 -37.290 1.00 78.62 372 LEU A C 1
ATOM 3001 O O . LEU A 1 372 ? 6.175 21.289 -36.442 1.00 78.62 372 LEU A O 1
ATOM 3005 N N . PHE A 1 373 ? 5.690 21.690 -38.594 1.00 69.50 373 PHE A N 1
ATOM 3006 C CA . PHE A 1 373 ? 6.888 21.072 -39.154 1.00 69.50 373 PHE A CA 1
ATOM 3007 C C . PHE A 1 373 ? 8.161 21.789 -38.664 1.00 69.50 373 PHE A C 1
ATOM 3009 O O . PHE A 1 373 ? 8.513 22.867 -39.138 1.00 69.50 373 PHE A O 1
ATOM 3016 N N . LYS A 1 374 ? 8.868 21.179 -37.707 1.00 66.56 374 LYS A N 1
ATOM 3017 C CA . LYS A 1 374 ? 10.231 21.559 -37.313 1.00 66.56 374 LYS A CA 1
ATOM 3018 C C . LYS A 1 374 ? 11.209 20.771 -38.179 1.00 66.56 374 LYS A C 1
ATOM 3020 O O . LYS A 1 374 ? 11.486 19.606 -37.900 1.00 66.56 374 LYS A O 1
ATOM 3025 N N . ALA A 1 375 ? 11.693 21.389 -39.254 1.00 64.06 375 ALA A N 1
ATOM 3026 C CA . ALA A 1 375 ? 12.800 20.835 -40.025 1.00 64.06 375 ALA A CA 1
ATOM 3027 C C . ALA A 1 375 ? 14.020 20.686 -39.104 1.00 64.06 375 ALA A C 1
ATOM 3029 O O . ALA A 1 375 ? 14.353 21.611 -38.365 1.00 64.06 375 ALA A O 1
ATOM 3030 N N . ASN A 1 376 ? 14.670 19.523 -39.130 1.00 59.53 376 ASN A N 1
ATOM 3031 C CA . ASN A 1 376 ? 15.891 19.286 -38.370 1.00 59.53 376 ASN A CA 1
ATOM 3032 C C . ASN A 1 376 ? 17.005 20.137 -39.006 1.00 59.53 376 ASN A C 1
ATOM 3034 O O . ASN A 1 376 ? 17.538 19.773 -40.051 1.00 59.53 376 ASN A O 1
ATOM 3038 N N . THR A 1 377 ? 17.311 21.302 -38.433 1.00 60.59 377 THR A N 1
ATOM 3039 C CA . THR A 1 377 ? 18.302 22.251 -38.972 1.00 60.59 377 THR A CA 1
ATOM 3040 C C . THR A 1 377 ? 19.748 21.851 -38.673 1.00 60.59 377 THR A C 1
ATOM 3042 O O . THR A 1 377 ? 20.640 22.690 -38.747 1.00 60.59 377 THR A O 1
ATOM 3045 N N . ASP A 1 378 ? 20.019 20.573 -38.400 1.00 56.16 378 ASP A N 1
ATOM 3046 C CA . ASP A 1 378 ? 21.376 20.027 -38.278 1.00 56.16 378 ASP A CA 1
ATOM 3047 C C . ASP A 1 378 ? 22.014 19.838 -39.671 1.00 56.16 378 ASP A C 1
ATOM 3049 O O . ASP A 1 378 ? 22.511 18.773 -40.042 1.00 56.16 378 ASP A O 1
ATOM 3053 N N . ILE A 1 379 ? 21.998 20.904 -40.471 1.00 56.94 379 ILE A N 1
ATOM 3054 C CA . ILE A 1 379 ? 22.664 21.012 -41.777 1.00 56.94 379 ILE A CA 1
ATOM 3055 C C . ILE A 1 379 ? 24.199 20.944 -41.594 1.00 56.94 379 ILE A C 1
ATOM 3057 O O . ILE A 1 379 ? 24.931 20.524 -42.494 1.00 56.94 379 ILE A O 1
ATOM 3061 N N . ASP A 1 380 ? 24.686 21.221 -40.381 1.00 57.44 380 ASP A N 1
ATOM 3062 C CA . ASP A 1 380 ? 26.097 21.162 -39.984 1.00 57.44 380 ASP A CA 1
ATOM 3063 C C . ASP A 1 380 ? 26.711 19.754 -39.990 1.00 57.44 380 ASP A C 1
ATOM 3065 O O . ASP A 1 380 ? 27.936 19.614 -39.955 1.00 57.44 380 ASP A O 1
ATOM 3069 N N . VAL A 1 381 ? 25.906 18.688 -40.037 1.00 59.50 381 VAL A N 1
ATOM 3070 C CA . VAL A 1 381 ? 26.427 17.311 -40.145 1.00 59.50 381 VAL A CA 1
ATOM 3071 C C . VAL A 1 381 ? 26.668 16.920 -41.607 1.00 59.50 381 VAL A C 1
ATOM 3073 O O . VAL A 1 381 ? 27.600 16.170 -41.888 1.00 59.50 381 VAL A O 1
ATOM 3076 N N . VAL A 1 382 ? 25.899 17.484 -42.543 1.00 58.53 382 VAL A N 1
ATOM 3077 C CA . VAL A 1 382 ? 26.026 17.221 -43.988 1.00 58.53 382 VAL A CA 1
ATOM 3078 C C . VAL A 1 382 ? 27.129 18.081 -44.626 1.00 58.53 382 VAL A C 1
ATOM 3080 O O . VAL A 1 382 ? 27.772 17.645 -45.578 1.00 58.53 382 VAL A O 1
ATOM 3083 N N . LEU A 1 383 ? 27.418 19.266 -44.072 1.00 63.56 383 LEU A N 1
ATOM 3084 C CA . LEU A 1 383 ? 28.466 20.179 -44.564 1.00 63.56 383 LEU A CA 1
ATOM 3085 C C . LEU A 1 383 ? 29.883 19.893 -44.027 1.00 63.56 383 LEU A C 1
ATOM 3087 O O . LEU A 1 383 ? 30.849 20.533 -44.455 1.00 63.56 383 LEU A O 1
ATOM 3091 N N . LYS A 1 384 ? 30.062 18.941 -43.101 1.00 63.56 384 LYS A N 1
ATOM 3092 C CA . LYS A 1 384 ? 31.400 18.590 -42.598 1.00 63.56 384 LYS A CA 1
ATOM 3093 C C . LYS A 1 384 ? 32.200 17.858 -43.675 1.00 63.56 384 LYS A C 1
ATOM 3095 O O . LYS A 1 384 ? 31.837 16.768 -44.110 1.00 63.56 384 LYS A O 1
ATOM 3100 N N . LYS A 1 385 ? 33.336 18.448 -44.070 1.00 64.69 385 LYS A N 1
ATOM 3101 C CA . LYS A 1 385 ? 34.330 17.808 -44.948 1.00 64.69 385 LYS A CA 1
ATOM 3102 C C . LYS A 1 385 ? 34.673 16.402 -44.421 1.00 64.69 385 LYS A C 1
ATOM 3104 O O . LYS A 1 385 ? 34.894 16.263 -43.215 1.00 64.69 385 LYS A O 1
ATOM 3109 N N . PRO A 1 386 ? 34.774 15.386 -45.299 1.00 72.69 386 PRO A N 1
ATOM 3110 C CA . PRO A 1 386 ? 35.097 14.026 -44.889 1.00 72.69 386 PRO A CA 1
ATOM 3111 C C . PRO A 1 386 ? 36.424 13.997 -44.128 1.00 72.69 386 PRO A C 1
ATOM 3113 O O . PRO A 1 386 ? 37.388 14.678 -44.492 1.00 72.69 386 PRO A O 1
ATOM 3116 N N . TRP A 1 387 ? 36.446 13.221 -43.045 1.00 72.81 387 TRP A N 1
ATOM 3117 C CA . TRP A 1 387 ? 37.594 13.079 -42.157 1.00 72.81 387 TRP A CA 1
ATOM 3118 C C . TRP A 1 387 ? 38.841 12.653 -42.943 1.00 72.81 387 TRP A C 1
ATOM 3120 O O . TRP A 1 387 ? 38.824 11.651 -43.657 1.00 72.81 387 TRP A O 1
ATOM 3130 N N . LYS A 1 388 ? 39.931 13.419 -42.806 1.00 69.62 388 LYS A N 1
ATOM 3131 C CA . LYS A 1 388 ? 41.248 13.079 -43.357 1.00 69.62 388 LYS A CA 1
ATOM 3132 C C . LYS A 1 388 ? 42.219 12.800 -42.206 1.00 69.62 388 LYS A C 1
ATOM 3134 O O . LYS A 1 388 ? 42.341 13.652 -41.321 1.00 69.62 388 LYS A O 1
ATOM 3139 N N . PRO A 1 389 ? 42.934 11.662 -42.206 1.00 69.50 389 PRO A N 1
ATOM 3140 C CA . PRO A 1 389 ? 43.941 11.382 -41.192 1.00 69.50 389 PRO A CA 1
ATOM 3141 C C . PRO A 1 389 ? 45.075 12.411 -41.286 1.00 69.50 389 PRO A C 1
ATOM 3143 O O . PRO A 1 389 ? 45.674 12.609 -42.346 1.00 69.50 389 PRO A O 1
ATOM 3146 N N . LYS A 1 390 ? 45.361 13.087 -40.170 1.00 71.69 390 LYS A N 1
ATOM 3147 C CA . LYS A 1 390 ? 46.470 14.040 -40.063 1.00 71.69 390 LYS A CA 1
ATOM 3148 C C . LYS A 1 390 ? 47.781 13.252 -40.005 1.00 71.69 390 LYS A C 1
ATOM 3150 O O . LYS A 1 390 ? 48.016 12.525 -39.044 1.00 71.69 390 LYS A O 1
ATOM 3155 N N . LYS A 1 391 ? 48.629 13.377 -41.029 1.00 59.56 391 LYS A N 1
ATOM 3156 C CA . LYS A 1 391 ? 49.994 12.833 -40.995 1.00 59.56 391 LYS A CA 1
ATOM 3157 C C . LYS A 1 391 ? 50.831 13.703 -40.054 1.00 59.56 391 LYS A C 1
ATOM 3159 O O . LYS A 1 391 ? 50.964 14.898 -40.293 1.00 59.56 391 LYS A O 1
ATOM 3164 N N . LEU A 1 392 ? 51.358 13.114 -38.984 1.00 60.47 392 LEU A N 1
ATOM 3165 C CA . LEU A 1 392 ? 52.338 13.767 -38.115 1.00 60.47 392 LEU A CA 1
ATOM 3166 C C . LEU A 1 392 ? 53.645 13.947 -38.903 1.00 60.47 392 LEU A C 1
ATOM 3168 O O . LEU A 1 392 ? 54.189 12.961 -39.406 1.00 60.47 392 LEU A O 1
ATOM 3172 N N . SER A 1 393 ? 54.123 15.191 -39.025 1.00 60.19 393 SER A N 1
ATOM 3173 C CA . SER A 1 393 ? 55.474 15.488 -39.518 1.00 60.19 393 SER A CA 1
ATOM 3174 C C . SER A 1 393 ? 56.472 14.838 -38.570 1.00 60.19 393 SER A C 1
ATOM 3176 O O . SER A 1 393 ? 56.484 15.130 -37.375 1.00 60.19 393 SER A O 1
ATOM 3178 N N . ARG A 1 394 ? 57.263 13.897 -39.081 1.00 54.94 394 ARG A N 1
ATOM 3179 C CA . ARG A 1 394 ? 58.404 13.348 -38.353 1.00 54.94 394 ARG A CA 1
ATOM 3180 C C . ARG A 1 394 ? 59.590 14.257 -38.626 1.00 54.94 394 ARG A C 1
ATOM 3182 O O . ARG A 1 394 ? 60.273 14.074 -39.629 1.00 54.94 394 ARG A O 1
ATOM 3189 N N . ASP A 1 395 ? 59.837 15.198 -37.727 1.00 59.50 395 ASP A N 1
ATOM 3190 C CA . ASP A 1 395 ? 61.071 15.975 -37.760 1.00 59.50 395 ASP A CA 1
ATOM 3191 C C . ASP A 1 395 ? 62.238 15.075 -37.291 1.00 59.50 395 ASP A C 1
ATOM 3193 O O . ASP A 1 395 ? 62.128 14.404 -36.257 1.00 59.50 395 ASP A O 1
ATOM 3197 N N . PRO A 1 396 ? 63.354 14.996 -38.039 1.00 56.88 396 PRO A N 1
ATOM 3198 C CA . PRO A 1 396 ? 64.396 13.987 -37.822 1.00 56.88 396 PRO A CA 1
ATOM 3199 C C . PRO A 1 396 ? 65.339 14.270 -36.639 1.00 56.88 396 PRO A C 1
ATOM 3201 O O . PRO A 1 396 ? 66.183 13.432 -36.330 1.00 56.88 396 PRO A O 1
ATOM 3204 N N . VAL A 1 397 ? 65.208 15.409 -35.953 1.00 54.44 397 VAL A N 1
ATOM 3205 C CA . VAL A 1 397 ? 66.196 15.871 -34.954 1.00 54.44 397 VAL A CA 1
ATOM 3206 C C . VAL A 1 397 ? 65.855 15.442 -33.516 1.00 54.44 397 VAL A C 1
ATOM 3208 O O . VAL A 1 397 ? 66.739 15.334 -32.674 1.00 54.44 397 VAL A O 1
ATOM 3211 N N . GLY A 1 398 ? 64.602 15.081 -33.220 1.00 49.62 398 GLY A N 1
ATOM 3212 C CA . GLY A 1 398 ? 64.178 14.689 -31.863 1.00 49.62 398 GLY A CA 1
ATOM 3213 C C . GLY A 1 398 ? 64.426 13.222 -31.481 1.00 49.62 398 GLY A C 1
ATOM 3214 O O . GLY A 1 398 ? 63.996 12.786 -30.416 1.00 49.62 398 GLY A O 1
ATOM 3215 N N . LYS A 1 399 ? 65.060 12.420 -32.349 1.00 49.69 399 LYS A N 1
ATOM 3216 C CA . LYS A 1 399 ? 65.058 10.950 -32.223 1.00 49.69 399 LYS A CA 1
ATOM 3217 C C . LYS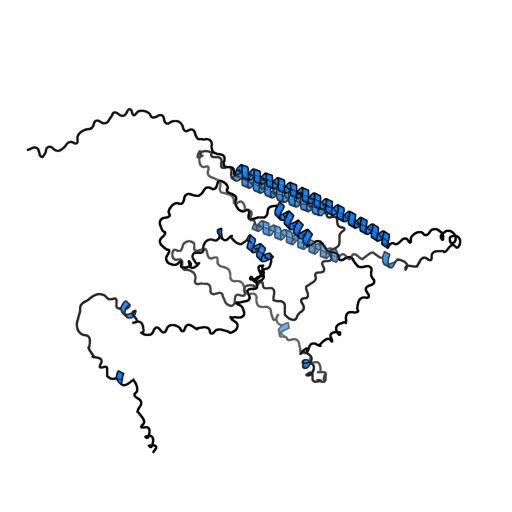 A 1 399 ? 66.177 10.370 -31.348 1.00 49.69 399 LYS A C 1
ATOM 3219 O O . LYS A 1 399 ? 66.119 9.185 -31.037 1.00 49.69 399 LYS A O 1
ATOM 3224 N N . LEU A 1 400 ? 67.161 11.169 -30.930 1.00 49.84 400 LEU A N 1
ATOM 3225 C CA . LEU A 1 400 ? 68.318 10.655 -30.181 1.00 49.84 400 LEU A CA 1
ATOM 3226 C C . LEU A 1 400 ? 68.225 10.844 -28.656 1.00 49.84 400 LEU A C 1
ATOM 3228 O O . LEU A 1 400 ? 68.947 10.177 -27.928 1.00 49.84 400 LEU A O 1
ATOM 3232 N N . LEU A 1 401 ? 67.310 11.682 -28.155 1.00 49.66 401 LEU A N 1
ATOM 3233 C CA . LEU A 1 401 ? 67.250 12.031 -26.724 1.00 49.66 401 LEU A CA 1
ATOM 3234 C C . LEU A 1 401 ? 66.097 11.366 -25.946 1.00 49.66 401 LEU A C 1
ATOM 3236 O O . LEU A 1 401 ? 66.011 11.513 -24.735 1.00 49.66 401 LEU A O 1
ATOM 3240 N N . ILE A 1 402 ? 65.225 10.602 -26.615 1.00 51.44 402 ILE A N 1
ATOM 3241 C CA . ILE A 1 402 ? 64.025 9.995 -25.996 1.00 51.44 402 ILE A CA 1
ATOM 3242 C C . ILE A 1 402 ? 64.224 8.494 -25.687 1.00 51.44 402 ILE A C 1
ATOM 3244 O O . ILE A 1 402 ? 63.356 7.850 -25.111 1.00 51.44 402 ILE A O 1
ATOM 3248 N N . ILE A 1 403 ? 65.373 7.905 -26.037 1.00 53.06 403 ILE A N 1
ATOM 3249 C CA . ILE A 1 403 ? 65.597 6.453 -25.885 1.00 53.06 403 ILE A CA 1
ATOM 3250 C C . ILE A 1 403 ? 66.053 6.066 -24.461 1.00 53.06 403 ILE A C 1
ATOM 3252 O O . ILE A 1 403 ? 65.919 4.909 -24.078 1.00 53.06 403 ILE A O 1
ATOM 3256 N N . SER A 1 404 ? 66.529 7.004 -23.634 1.00 51.78 404 SER A N 1
ATOM 3257 C CA . SER A 1 404 ? 67.146 6.689 -22.330 1.00 51.78 404 SER A CA 1
ATOM 3258 C C . SER A 1 404 ? 66.326 7.068 -21.094 1.00 51.78 404 SER A C 1
ATOM 3260 O O . SER A 1 404 ? 66.882 7.157 -20.003 1.00 51.78 404 SER A O 1
ATOM 3262 N N . VAL A 1 405 ? 65.016 7.274 -21.223 1.00 55.62 405 VAL A N 1
ATOM 3263 C CA . VAL A 1 405 ? 64.125 7.283 -20.059 1.00 55.62 405 VAL A CA 1
ATOM 3264 C C . VAL A 1 405 ? 62.959 6.373 -20.393 1.00 55.62 405 VAL A C 1
ATOM 3266 O O . VAL A 1 405 ? 62.111 6.719 -21.213 1.00 55.62 405 VAL A O 1
ATOM 3269 N N . ALA A 1 406 ? 62.956 5.181 -19.797 1.00 59.56 406 ALA A N 1
ATOM 3270 C CA . ALA A 1 406 ? 61.819 4.274 -19.812 1.00 59.56 406 ALA A CA 1
ATOM 3271 C C . ALA A 1 406 ? 60.654 4.963 -19.088 1.00 59.56 406 ALA A C 1
ATOM 3273 O O . ALA A 1 406 ? 60.462 4.818 -17.887 1.00 59.56 406 ALA A O 1
ATOM 3274 N N . MET A 1 407 ? 59.937 5.811 -19.819 1.00 60.53 407 MET A N 1
ATOM 3275 C CA . MET A 1 407 ? 58.643 6.319 -19.410 1.00 60.53 407 MET A CA 1
ATOM 3276 C C . MET A 1 407 ? 57.690 5.138 -19.511 1.00 60.53 407 MET A C 1
ATOM 3278 O O . MET A 1 407 ? 57.487 4.606 -20.608 1.00 60.53 407 MET A O 1
ATOM 3282 N N . ASP A 1 408 ? 57.161 4.706 -18.367 1.00 67.44 408 ASP A N 1
ATOM 3283 C CA . ASP A 1 408 ? 56.133 3.674 -18.315 1.00 67.44 408 ASP A CA 1
ATOM 3284 C C . ASP A 1 408 ? 55.049 3.994 -19.355 1.00 67.44 408 ASP A C 1
ATOM 3286 O O . ASP A 1 408 ? 54.615 5.151 -19.460 1.00 67.44 408 ASP A O 1
ATOM 3290 N N . PRO A 1 409 ? 54.639 3.015 -20.180 1.00 71.88 409 PRO A N 1
ATOM 3291 C CA . PRO A 1 409 ? 53.679 3.266 -21.236 1.00 71.88 409 PRO A CA 1
ATOM 3292 C C . PRO A 1 409 ? 52.394 3.801 -20.609 1.00 71.88 409 PRO A C 1
ATOM 3294 O O . PRO A 1 409 ? 51.759 3.135 -19.796 1.00 71.88 409 PRO A O 1
ATOM 3297 N N . HIS A 1 410 ? 52.016 5.018 -20.990 1.00 78.38 410 HIS A N 1
ATOM 3298 C CA . HIS A 1 410 ? 50.796 5.658 -20.524 1.00 78.38 410 HIS A CA 1
ATOM 3299 C C . HIS A 1 410 ? 49.570 4.871 -21.016 1.00 78.38 410 HIS A C 1
ATOM 3301 O O . HIS A 1 410 ? 49.087 5.048 -22.141 1.00 78.38 410 HIS A O 1
ATOM 3307 N N . LEU A 1 411 ? 49.098 3.938 -20.188 1.00 81.88 411 LEU A N 1
ATOM 3308 C CA . LEU A 1 411 ? 47.944 3.102 -20.477 1.00 81.88 411 LEU A CA 1
ATOM 3309 C C . LEU A 1 411 ? 46.662 3.844 -20.097 1.00 81.88 411 LEU A C 1
ATOM 3311 O O . LEU A 1 411 ? 46.363 4.060 -18.927 1.00 81.88 411 LEU A O 1
ATOM 3315 N N . HIS A 1 412 ? 45.819 4.107 -21.093 1.00 84.88 412 HIS A N 1
ATOM 3316 C CA . HIS A 1 412 ? 44.454 4.607 -20.886 1.00 84.88 412 HIS A CA 1
ATOM 3317 C C . HIS A 1 412 ? 43.596 3.656 -20.023 1.00 84.88 412 HIS A C 1
ATOM 3319 O O . HIS A 1 412 ? 42.575 4.056 -19.464 1.00 84.88 412 HIS A O 1
ATOM 3325 N N . SER A 1 413 ? 43.998 2.385 -19.905 1.00 86.31 413 SER A N 1
ATOM 3326 C CA . SER A 1 413 ? 43.409 1.430 -18.963 1.00 86.31 413 SER A CA 1
ATOM 3327 C C . SER A 1 413 ? 43.628 1.845 -17.507 1.00 86.31 413 SER A C 1
ATOM 3329 O O . SER A 1 413 ? 42.709 1.707 -16.702 1.00 86.31 413 SER A O 1
ATOM 3331 N N . ASP A 1 414 ? 44.799 2.396 -17.181 1.00 87.81 414 ASP A N 1
ATOM 3332 C CA . ASP A 1 414 ? 45.145 2.813 -15.822 1.00 87.81 414 ASP A CA 1
ATOM 3333 C C . ASP A 1 414 ? 44.433 4.112 -15.450 1.00 87.81 414 ASP A C 1
ATOM 3335 O O . ASP A 1 414 ? 43.943 4.254 -14.329 1.00 87.81 414 ASP A O 1
ATOM 3339 N N . GLU A 1 415 ? 44.301 5.040 -16.401 1.00 88.75 415 GLU A N 1
ATOM 3340 C CA . GLU A 1 415 ? 43.473 6.236 -16.225 1.00 88.75 415 GLU A CA 1
ATOM 3341 C C . GLU A 1 415 ? 42.009 5.864 -15.994 1.00 88.75 415 GLU A C 1
ATOM 3343 O O . GLU A 1 415 ? 41.422 6.266 -14.990 1.00 88.75 415 GLU A O 1
ATOM 3348 N N . ARG A 1 416 ? 41.441 4.996 -16.841 1.00 92.69 416 ARG A N 1
ATOM 3349 C CA . ARG A 1 416 ? 40.068 4.502 -16.674 1.00 92.69 416 ARG A CA 1
ATOM 3350 C C . ARG A 1 416 ? 39.874 3.777 -15.341 1.00 92.69 416 ARG A C 1
ATOM 3352 O O . ARG A 1 416 ? 38.815 3.903 -14.729 1.00 92.69 416 ARG A O 1
ATOM 3359 N N . ALA A 1 417 ? 40.864 3.010 -14.884 1.00 92.25 417 ALA A N 1
ATOM 3360 C CA . ALA A 1 417 ? 40.809 2.331 -13.593 1.00 92.25 417 ALA A CA 1
ATOM 3361 C C . ALA A 1 417 ? 40.807 3.331 -12.425 1.00 92.25 417 ALA A C 1
ATOM 3363 O O . ALA A 1 417 ? 40.018 3.177 -11.490 1.00 92.25 417 ALA A O 1
ATOM 3364 N N . LYS A 1 418 ? 41.627 4.390 -12.496 1.00 93.44 418 LYS A N 1
ATOM 3365 C CA . LYS A 1 418 ? 41.641 5.484 -11.511 1.00 93.44 418 LYS A CA 1
ATOM 3366 C C . LYS A 1 418 ? 40.323 6.256 -11.506 1.00 93.44 418 LYS A C 1
ATOM 3368 O O . LYS A 1 418 ? 39.744 6.447 -10.441 1.00 93.44 418 LYS A O 1
ATOM 3373 N N . GLU A 1 419 ? 39.807 6.634 -12.673 1.00 93.00 419 GLU A N 1
ATOM 3374 C CA . GLU A 1 419 ? 38.507 7.302 -12.809 1.00 93.00 419 GLU A CA 1
ATOM 3375 C C . GLU A 1 419 ? 37.372 6.450 -12.247 1.00 93.00 419 GLU A C 1
ATOM 3377 O O . GLU A 1 419 ? 36.512 6.951 -11.521 1.00 93.00 419 GLU A O 1
ATOM 3382 N N . ARG A 1 420 ? 37.382 5.144 -12.540 1.00 94.06 420 ARG A N 1
ATOM 3383 C CA . ARG A 1 420 ? 36.362 4.228 -12.035 1.00 94.06 420 ARG A CA 1
ATOM 3384 C C . ARG A 1 420 ? 36.420 4.105 -10.520 1.00 94.06 420 ARG A C 1
ATOM 3386 O O . ARG A 1 420 ? 35.380 4.169 -9.876 1.00 94.06 420 ARG A O 1
ATOM 3393 N N . ARG A 1 421 ? 37.624 4.008 -9.955 1.00 95.06 421 ARG A N 1
ATOM 3394 C CA . ARG A 1 421 ? 37.826 3.994 -8.507 1.00 95.06 421 ARG A CA 1
ATOM 3395 C C . ARG A 1 421 ? 37.305 5.277 -7.851 1.00 95.06 421 ARG A C 1
ATOM 3397 O O . ARG A 1 421 ? 36.563 5.184 -6.882 1.00 95.06 421 ARG A O 1
ATOM 3404 N N . LEU A 1 422 ? 37.632 6.451 -8.395 1.00 96.38 422 LEU A N 1
ATOM 3405 C CA . LEU A 1 422 ? 37.139 7.737 -7.879 1.00 96.38 422 LEU A CA 1
ATOM 3406 C C . LEU A 1 422 ? 35.610 7.850 -7.984 1.00 96.38 422 LEU A C 1
ATOM 3408 O O . LEU A 1 422 ? 34.956 8.371 -7.080 1.00 96.38 422 LEU A O 1
ATOM 3412 N N . PHE A 1 423 ? 35.027 7.339 -9.071 1.00 95.00 423 PHE A N 1
ATOM 3413 C CA . PHE A 1 423 ? 33.578 7.282 -9.245 1.00 95.00 423 PHE A CA 1
ATOM 3414 C C . PHE A 1 423 ? 32.912 6.376 -8.201 1.00 95.00 423 PHE A C 1
ATOM 3416 O O . PHE A 1 423 ? 31.932 6.779 -7.572 1.00 95.00 423 PHE A O 1
ATOM 3423 N N . ASP A 1 424 ? 33.463 5.183 -7.980 1.00 92.56 424 ASP A N 1
ATOM 3424 C CA . ASP A 1 424 ? 32.944 4.223 -7.007 1.00 92.56 424 ASP A CA 1
ATOM 3425 C C . ASP A 1 424 ? 33.100 4.752 -5.563 1.00 92.56 424 ASP A C 1
ATOM 3427 O O . ASP A 1 424 ? 32.176 4.620 -4.757 1.00 92.56 424 ASP A O 1
ATOM 3431 N N . GLU A 1 425 ? 34.210 5.433 -5.247 1.00 93.69 425 GLU A N 1
ATOM 3432 C CA . GLU A 1 425 ? 34.425 6.128 -3.968 1.00 93.69 425 GLU A CA 1
ATOM 3433 C C . GLU A 1 425 ? 33.393 7.250 -3.751 1.00 93.69 425 GLU A C 1
ATOM 3435 O O . GLU A 1 425 ? 32.788 7.338 -2.677 1.00 93.69 425 GLU A O 1
ATOM 3440 N N . LYS A 1 426 ? 33.111 8.066 -4.777 1.00 95.00 426 LYS A N 1
ATOM 3441 C CA . LYS A 1 426 ? 32.079 9.115 -4.713 1.00 95.00 426 LYS A CA 1
ATOM 3442 C C . LYS A 1 426 ? 30.684 8.529 -4.484 1.00 95.00 426 LYS A C 1
ATOM 3444 O O . LYS A 1 426 ? 29.945 9.015 -3.627 1.00 95.00 426 LYS A O 1
ATOM 3449 N N . LEU A 1 427 ? 30.336 7.464 -5.205 1.00 91.56 427 LEU A N 1
ATOM 3450 C CA . LEU A 1 427 ? 29.056 6.773 -5.052 1.00 91.56 427 LEU A CA 1
ATOM 3451 C C . LEU A 1 427 ? 28.908 6.173 -3.644 1.00 91.56 427 LEU A C 1
ATOM 3453 O O . LEU A 1 427 ? 27.842 6.260 -3.029 1.00 91.56 427 LEU A O 1
ATOM 3457 N N . ALA A 1 428 ? 29.981 5.583 -3.110 1.00 94.25 428 ALA A N 1
ATOM 3458 C CA . ALA A 1 428 ? 30.010 5.054 -1.753 1.00 94.25 428 ALA A CA 1
ATOM 3459 C C . ALA A 1 428 ? 29.826 6.165 -0.709 1.00 94.25 428 ALA A C 1
ATOM 3461 O O . ALA A 1 428 ? 29.041 5.994 0.226 1.00 94.25 428 ALA A O 1
ATOM 3462 N N . PHE A 1 429 ? 30.482 7.314 -0.891 1.00 94.81 429 PHE A N 1
ATOM 3463 C CA . PHE A 1 429 ? 30.331 8.473 -0.013 1.00 94.81 429 PHE A CA 1
ATOM 3464 C C . PHE A 1 429 ? 28.895 9.018 -0.018 1.00 94.81 429 PHE A C 1
ATOM 3466 O O . PHE A 1 429 ? 28.299 9.180 1.047 1.00 94.81 429 PHE A O 1
ATOM 3473 N N . GLU A 1 430 ? 28.290 9.227 -1.191 1.00 90.06 430 GLU A N 1
ATOM 3474 C CA . GLU A 1 430 ? 26.892 9.673 -1.302 1.00 90.06 430 GLU A CA 1
ATOM 3475 C C . GLU A 1 430 ? 25.923 8.674 -0.652 1.00 90.06 430 GLU A C 1
ATOM 3477 O O . GLU A 1 430 ? 25.024 9.062 0.100 1.00 90.06 430 GLU A O 1
ATOM 3482 N N . LYS A 1 431 ? 26.145 7.370 -0.857 1.00 87.62 431 LYS A N 1
ATOM 3483 C CA . LYS A 1 431 ? 25.355 6.310 -0.219 1.00 87.62 431 LYS A CA 1
ATOM 3484 C C . LYS A 1 431 ? 25.482 6.342 1.307 1.00 87.62 431 LYS A C 1
ATOM 3486 O O . LYS A 1 431 ? 24.478 6.159 1.996 1.00 87.62 431 LYS A O 1
ATOM 3491 N N . GLN A 1 432 ? 26.677 6.595 1.842 1.00 91.81 432 GLN A N 1
ATOM 3492 C CA . GLN A 1 432 ? 26.899 6.743 3.284 1.00 91.81 432 GLN A CA 1
ATOM 3493 C C . GLN A 1 432 ? 26.201 7.987 3.850 1.00 91.81 432 GLN A C 1
ATOM 3495 O O . GLN A 1 432 ? 25.573 7.895 4.903 1.00 91.81 432 GLN A O 1
ATOM 3500 N N . GLN A 1 433 ? 26.258 9.128 3.156 1.00 89.56 433 GLN A N 1
ATOM 3501 C CA . GLN A 1 433 ? 25.557 10.355 3.561 1.00 89.56 433 GLN A CA 1
ATOM 3502 C C . GLN A 1 433 ? 24.037 10.143 3.599 1.00 89.56 433 GLN A C 1
ATOM 3504 O O . GLN A 1 433 ? 23.383 10.455 4.594 1.00 89.56 433 GLN A O 1
ATOM 3509 N N . MET A 1 434 ? 23.480 9.523 2.555 1.00 85.81 434 MET A N 1
ATOM 3510 C CA . MET A 1 434 ? 22.056 9.185 2.490 1.00 85.81 434 MET A CA 1
ATOM 3511 C C . MET A 1 434 ? 21.640 8.204 3.591 1.00 85.81 434 MET A C 1
ATOM 3513 O O . MET A 1 434 ? 20.583 8.376 4.198 1.00 85.81 434 MET A O 1
ATOM 3517 N N . ALA A 1 435 ? 22.467 7.194 3.880 1.00 90.75 435 ALA A N 1
ATOM 3518 C CA . ALA A 1 435 ? 22.206 6.241 4.955 1.00 90.75 435 ALA A CA 1
ATOM 3519 C C . ALA A 1 435 ? 22.190 6.920 6.334 1.00 90.75 435 ALA A C 1
ATOM 3521 O O . ALA A 1 435 ? 21.263 6.679 7.106 1.00 90.75 435 ALA A O 1
ATOM 3522 N N . LYS A 1 436 ? 23.149 7.816 6.612 1.00 93.69 436 LYS A N 1
ATOM 3523 C CA . LYS A 1 436 ? 23.198 8.603 7.856 1.00 93.69 436 LYS A CA 1
ATOM 3524 C C . LYS A 1 436 ? 21.963 9.487 8.019 1.00 93.69 436 LYS A C 1
ATOM 3526 O O . LYS A 1 436 ? 21.325 9.457 9.066 1.00 93.69 436 LYS A O 1
ATOM 3531 N N . LEU A 1 437 ? 21.571 10.208 6.968 1.00 90.50 437 LEU A N 1
ATOM 3532 C CA . LEU A 1 437 ? 20.385 11.071 6.989 1.00 90.50 437 LEU A CA 1
ATOM 3533 C C . LEU A 1 437 ? 19.108 10.257 7.254 1.00 90.50 437 LEU A C 1
ATOM 3535 O O . LEU A 1 437 ? 18.262 10.650 8.058 1.00 90.50 437 LEU A O 1
ATOM 3539 N N . LEU A 1 438 ? 18.978 9.092 6.615 1.00 89.62 438 LEU A N 1
ATOM 3540 C CA . LEU A 1 438 ? 17.849 8.185 6.819 1.00 89.62 438 LEU A CA 1
ATOM 3541 C C . LEU A 1 438 ? 17.823 7.633 8.253 1.00 89.62 438 LEU A C 1
ATOM 3543 O O . LEU A 1 438 ? 16.754 7.550 8.858 1.00 89.62 438 LEU A O 1
ATOM 3547 N N . GLU A 1 439 ? 18.980 7.293 8.821 1.00 91.69 439 GLU A N 1
ATOM 3548 C CA . GLU A 1 439 ? 19.098 6.854 10.213 1.00 91.69 439 GLU A CA 1
ATOM 3549 C C . GLU A 1 439 ? 18.716 7.966 11.202 1.00 91.69 439 GLU A C 1
ATOM 3551 O O . GLU A 1 439 ? 17.950 7.722 12.134 1.00 91.69 439 GLU A O 1
ATOM 3556 N N . GLU A 1 440 ? 19.163 9.202 10.976 1.00 91.75 440 GLU A N 1
ATOM 3557 C CA . GLU A 1 440 ? 18.765 10.359 11.784 1.00 91.75 440 GLU A CA 1
ATOM 3558 C C . GLU A 1 440 ? 17.260 10.630 11.707 1.00 91.75 440 GLU A C 1
ATOM 3560 O O . GLU A 1 440 ? 16.625 10.906 12.728 1.00 91.75 440 GLU A O 1
ATOM 3565 N N . GLN A 1 441 ? 16.660 10.527 10.517 1.00 85.88 441 GLN A N 1
ATOM 3566 C CA . GLN A 1 441 ? 15.211 10.661 10.354 1.00 85.88 441 GLN A CA 1
ATOM 3567 C C . GLN A 1 441 ? 14.453 9.567 11.105 1.00 85.88 441 GLN A C 1
ATOM 3569 O O . GLN A 1 441 ? 13.478 9.873 11.790 1.00 85.88 441 GLN A O 1
ATOM 3574 N N . LYS A 1 442 ? 14.915 8.313 11.025 1.00 88.19 442 LYS A N 1
ATOM 3575 C CA . LYS A 1 442 ? 14.336 7.199 11.786 1.00 88.19 442 LYS A CA 1
ATOM 3576 C C . LYS A 1 442 ? 14.431 7.433 13.290 1.00 88.19 442 LYS A C 1
ATOM 3578 O O . LYS A 1 442 ? 13.430 7.275 13.975 1.00 88.19 442 LYS A O 1
ATOM 3583 N N . LYS A 1 443 ? 15.588 7.876 13.796 1.00 91.75 443 LYS A N 1
ATOM 3584 C CA . LYS A 1 443 ? 15.766 8.217 15.219 1.00 91.75 443 LYS A CA 1
ATOM 3585 C C . LYS A 1 443 ? 14.811 9.329 15.655 1.00 91.75 443 LYS A C 1
ATOM 3587 O O . LYS A 1 443 ? 14.196 9.221 16.709 1.00 91.75 443 LYS A O 1
ATOM 3592 N N . LYS A 1 444 ? 14.636 10.373 14.836 1.00 90.62 444 LYS A N 1
ATOM 3593 C CA . LYS A 1 444 ? 13.673 11.455 15.110 1.00 90.62 444 LYS A CA 1
ATOM 3594 C C . LYS A 1 444 ? 12.230 10.949 15.152 1.00 90.62 444 LYS A C 1
ATOM 3596 O O . LYS A 1 444 ? 11.500 11.328 16.061 1.00 90.62 444 LYS A O 1
ATOM 3601 N N . GLN A 1 445 ? 11.835 10.091 14.211 1.00 86.62 445 GLN A N 1
ATOM 3602 C CA . GLN A 1 445 ? 10.506 9.468 14.209 1.00 86.62 445 GLN A CA 1
ATOM 3603 C C . GLN A 1 445 ? 10.300 8.590 15.443 1.00 86.62 445 GLN A C 1
ATOM 3605 O O . GLN A 1 445 ? 9.298 8.732 16.127 1.00 86.62 445 GLN A O 1
ATOM 3610 N N . GLU A 1 446 ? 11.280 7.759 15.795 1.00 89.12 446 GLU A N 1
ATOM 3611 C CA . GLU A 1 446 ? 11.189 6.889 16.967 1.00 89.12 446 GLU A CA 1
ATOM 3612 C C . GLU A 1 446 ? 11.076 7.688 18.276 1.00 89.12 446 GLU A C 1
ATOM 3614 O O . GLU A 1 446 ? 10.348 7.290 19.183 1.00 89.12 446 GLU A O 1
ATOM 3619 N N . LEU A 1 447 ? 11.771 8.827 18.384 1.00 93.19 447 LEU A N 1
ATOM 3620 C CA . LEU A 1 447 ? 11.631 9.737 19.523 1.00 93.19 447 LEU A CA 1
ATOM 3621 C C . LEU A 1 447 ? 10.235 10.368 19.578 1.00 93.19 447 LEU A C 1
ATOM 3623 O O . LEU A 1 447 ? 9.627 10.369 20.645 1.00 93.19 447 LEU A O 1
ATOM 3627 N N . GLN A 1 448 ? 9.705 10.833 18.443 1.00 90.94 448 GLN A N 1
ATOM 3628 C CA . GLN A 1 448 ? 8.341 11.368 18.365 1.00 90.94 448 GLN A CA 1
ATOM 3629 C C . GLN A 1 448 ? 7.301 10.310 18.747 1.00 90.94 448 GLN A C 1
ATOM 3631 O O . GLN A 1 448 ? 6.454 10.568 19.598 1.00 90.94 448 GLN A O 1
ATOM 3636 N N . ASP A 1 449 ? 7.421 9.095 18.212 1.00 88.25 449 ASP A N 1
ATOM 3637 C CA . ASP A 1 449 ? 6.538 7.977 18.544 1.00 88.25 449 ASP A CA 1
ATOM 3638 C C . ASP A 1 449 ? 6.619 7.642 20.042 1.00 88.25 449 ASP A C 1
ATOM 3640 O O . ASP A 1 449 ? 5.601 7.435 20.705 1.00 88.25 449 ASP A O 1
ATOM 3644 N N . LYS A 1 450 ? 7.829 7.630 20.621 1.00 93.44 450 LYS A N 1
ATOM 3645 C CA . LYS A 1 450 ? 8.035 7.422 22.064 1.00 93.44 450 LYS A CA 1
ATOM 3646 C C . LYS A 1 450 ? 7.362 8.513 22.898 1.00 93.44 450 LYS A C 1
ATOM 3648 O O . LYS A 1 450 ? 6.718 8.185 23.898 1.00 93.44 450 LYS A O 1
ATOM 3653 N N . GLU A 1 451 ? 7.481 9.777 22.502 1.00 93.88 451 GLU A N 1
ATOM 3654 C CA . GLU A 1 451 ? 6.829 10.910 23.168 1.00 93.88 451 GLU A CA 1
ATOM 3655 C C . GLU A 1 451 ? 5.300 10.840 23.060 1.00 93.88 451 GLU A C 1
ATOM 3657 O O . GLU A 1 451 ? 4.603 11.028 24.060 1.00 93.88 451 GLU A O 1
ATOM 3662 N N . GLU A 1 452 ? 4.762 10.508 21.885 1.00 93.25 452 GLU A N 1
ATOM 3663 C CA . GLU A 1 452 ? 3.324 10.331 21.667 1.00 93.25 452 GLU A CA 1
ATOM 3664 C C . GLU A 1 452 ? 2.766 9.178 22.501 1.00 93.25 452 GLU A C 1
ATOM 3666 O O . GLU A 1 452 ? 1.746 9.335 23.176 1.00 93.25 452 GLU A O 1
ATOM 3671 N N . ILE A 1 453 ? 3.468 8.043 22.541 1.00 90.00 453 ILE A N 1
ATOM 3672 C CA . ILE A 1 453 ? 3.099 6.899 23.379 1.00 90.00 453 ILE A CA 1
ATOM 3673 C C . ILE A 1 453 ? 3.150 7.284 24.861 1.00 90.00 453 ILE A C 1
ATOM 3675 O O . ILE A 1 453 ? 2.246 6.919 25.616 1.00 90.00 453 ILE A O 1
ATOM 3679 N N . ALA A 1 454 ? 4.173 8.020 25.303 1.00 94.06 454 ALA A N 1
ATOM 3680 C CA . ALA A 1 454 ? 4.267 8.493 26.683 1.00 94.06 454 ALA A CA 1
ATOM 3681 C C . ALA A 1 454 ? 3.110 9.442 27.034 1.00 94.06 454 ALA A C 1
ATOM 3683 O O . ALA A 1 454 ? 2.502 9.315 28.100 1.00 94.06 454 ALA A O 1
ATOM 3684 N N . ARG A 1 455 ? 2.745 10.344 26.117 1.00 95.56 455 ARG A N 1
ATOM 3685 C CA . ARG A 1 455 ? 1.602 11.252 26.265 1.00 95.56 455 ARG A CA 1
ATOM 3686 C C . ARG A 1 455 ? 0.281 10.492 26.337 1.00 95.56 455 ARG A C 1
ATOM 3688 O O . ARG A 1 455 ? -0.529 10.775 27.219 1.00 95.56 455 ARG A O 1
ATOM 3695 N N . LEU A 1 456 ? 0.087 9.507 25.460 1.00 91.75 456 LEU A N 1
ATOM 3696 C CA . LEU A 1 456 ? -1.093 8.647 25.449 1.00 91.75 456 LEU A CA 1
ATOM 3697 C C . LEU A 1 456 ? -1.202 7.881 26.770 1.00 91.75 456 LEU A C 1
ATOM 3699 O O . LEU A 1 456 ? -2.244 7.929 27.419 1.00 91.75 456 LEU A O 1
ATOM 3703 N N . ARG A 1 457 ? -0.105 7.264 27.229 1.00 90.62 457 ARG A N 1
ATOM 3704 C CA . ARG A 1 457 ? -0.044 6.576 28.528 1.00 90.62 457 ARG A CA 1
ATOM 3705 C C . ARG A 1 457 ? -0.407 7.508 29.679 1.00 90.62 457 ARG A C 1
ATOM 3707 O O . ARG A 1 457 ? -1.248 7.140 30.486 1.00 90.62 457 ARG A O 1
ATOM 3714 N N . LYS A 1 458 ? 0.140 8.727 29.708 1.00 90.25 458 LYS A N 1
ATOM 3715 C CA . LYS A 1 458 ? -0.179 9.741 30.727 1.00 90.25 458 LYS A CA 1
ATOM 3716 C C . LYS A 1 458 ? -1.649 10.177 30.694 1.00 90.25 458 LYS A C 1
ATOM 3718 O O . LYS A 1 458 ? -2.210 10.487 31.737 1.00 90.25 458 LYS A O 1
ATOM 3723 N N . SER A 1 459 ? -2.273 10.216 29.515 1.00 85.56 459 SER A N 1
ATOM 3724 C CA . SER A 1 459 ? -3.706 10.529 29.378 1.00 85.56 459 SER A CA 1
ATOM 3725 C C . SER A 1 459 ? -4.622 9.367 29.779 1.00 85.56 459 SER A C 1
ATOM 3727 O O . SER A 1 459 ? -5.722 9.597 30.270 1.00 85.56 459 SER A O 1
ATOM 3729 N N . MET A 1 460 ? -4.163 8.127 29.582 1.00 86.81 460 MET A N 1
ATOM 3730 C CA . MET A 1 460 ? -4.877 6.906 29.965 1.00 86.81 460 MET A CA 1
ATOM 3731 C C . MET A 1 460 ? -4.662 6.531 31.435 1.00 86.81 460 MET A C 1
ATOM 3733 O O . MET A 1 460 ? -5.405 5.707 31.967 1.00 86.81 460 MET A O 1
ATOM 3737 N N . GLU A 1 461 ? -3.645 7.099 32.084 1.00 89.50 461 GLU A N 1
ATOM 3738 C CA . GLU A 1 461 ? -3.399 6.928 33.508 1.00 89.50 461 GLU A CA 1
ATOM 3739 C C . GLU A 1 461 ? -4.571 7.520 34.296 1.00 89.50 461 GLU A C 1
ATOM 3741 O O . GLU A 1 461 ? -4.769 8.734 34.381 1.00 89.50 461 GLU A O 1
ATOM 3746 N N . HIS A 1 462 ? -5.389 6.627 34.844 1.00 81.62 462 HIS A N 1
ATOM 3747 C CA . HIS A 1 462 ? -6.559 6.980 35.625 1.00 81.62 462 HIS A CA 1
ATOM 3748 C C . HIS A 1 462 ? -6.119 7.613 36.949 1.00 81.62 462 HIS A C 1
ATOM 3750 O O . HIS A 1 462 ? -5.764 6.917 37.902 1.00 81.62 462 HIS A O 1
ATOM 3756 N N . LYS A 1 463 ? -6.151 8.944 37.021 1.00 84.56 463 LYS A N 1
ATOM 3757 C CA . LYS A 1 463 ? -5.937 9.667 38.276 1.00 84.56 463 LYS A CA 1
ATOM 3758 C C . LYS A 1 463 ? -7.140 9.443 39.183 1.00 84.56 463 LYS A C 1
ATOM 3760 O O . LYS A 1 463 ? -8.277 9.642 38.758 1.00 84.56 463 LYS A O 1
ATOM 3765 N N . ALA A 1 464 ? -6.893 9.013 40.418 1.00 85.00 464 ALA A N 1
ATOM 3766 C CA . ALA A 1 464 ? -7.948 8.909 41.414 1.00 85.00 464 ALA A CA 1
ATOM 3767 C C . ALA A 1 464 ? -8.627 10.278 41.563 1.00 85.00 464 ALA A C 1
ATOM 3769 O O . ALA A 1 464 ? -7.952 11.294 41.731 1.00 85.00 464 ALA A O 1
ATOM 3770 N N . SER A 1 465 ? -9.956 10.305 41.465 1.00 80.56 465 SER A N 1
ATOM 3771 C CA . SER A 1 465 ? -10.720 11.488 41.846 1.00 80.56 465 SER A CA 1
ATOM 3772 C C . SER A 1 465 ? -10.469 11.767 43.321 1.00 80.56 465 SER A C 1
ATOM 3774 O O . SER A 1 465 ? -10.464 10.830 44.123 1.00 80.56 465 SER A O 1
ATOM 3776 N N . GLU A 1 466 ? -10.293 13.037 43.670 1.00 87.00 466 GLU A N 1
ATOM 3777 C CA . GLU A 1 466 ? -10.190 13.464 45.060 1.00 87.00 466 GLU A CA 1
ATOM 3778 C C . GLU A 1 466 ? -11.347 12.882 45.885 1.00 87.00 466 GLU A C 1
ATOM 3780 O O . GLU A 1 466 ? -12.493 12.810 45.420 1.00 87.00 466 GLU A O 1
ATOM 3785 N N . ILE A 1 467 ? -11.030 12.403 47.090 1.00 84.75 467 ILE A N 1
ATOM 3786 C CA . ILE A 1 467 ? -12.021 11.807 47.982 1.00 84.75 467 ILE A CA 1
ATOM 3787 C C . ILE A 1 467 ? -13.054 12.888 48.297 1.00 84.75 467 ILE A C 1
ATOM 3789 O O . ILE A 1 467 ? -12.742 13.916 48.900 1.00 84.75 467 ILE A O 1
ATOM 3793 N N . LYS A 1 468 ? -14.299 12.660 47.868 1.00 86.19 468 LYS A N 1
ATOM 3794 C CA . LYS A 1 468 ? -15.405 13.575 48.142 1.00 86.19 468 LYS A CA 1
ATOM 3795 C C . LYS A 1 468 ? -15.703 13.536 49.638 1.00 86.19 468 LYS A C 1
ATOM 3797 O O . LYS A 1 468 ? -16.251 12.557 50.139 1.00 86.19 468 LYS A O 1
ATOM 3802 N N . HIS A 1 469 ? -15.344 14.604 50.341 1.00 87.56 469 HIS A N 1
ATOM 3803 C CA . HIS A 1 469 ? -15.738 14.810 51.727 1.00 87.56 469 HIS A CA 1
ATOM 3804 C C . HIS A 1 469 ? -17.177 15.328 51.725 1.00 87.56 469 HIS A C 1
ATOM 3806 O O . HIS A 1 469 ? -17.444 16.478 51.380 1.00 87.56 469 HIS A O 1
ATOM 3812 N N . TYR A 1 470 ? -18.125 14.445 52.028 1.00 85.81 470 TYR A N 1
ATOM 3813 C CA . TYR A 1 470 ? -19.530 14.821 52.148 1.00 85.81 470 TYR A CA 1
ATOM 3814 C C . TYR A 1 470 ? -19.759 15.587 53.452 1.00 85.81 470 TYR A C 1
ATOM 3816 O O . TYR A 1 470 ? -19.102 15.327 54.461 1.00 85.81 470 TYR A O 1
ATOM 3824 N N . LYS A 1 471 ? -20.720 16.517 53.441 1.00 87.19 471 LYS A N 1
ATOM 3825 C CA . LYS A 1 471 ? -21.157 17.208 54.657 1.00 87.19 471 LYS A CA 1
ATOM 3826 C C . LYS A 1 471 ? -21.627 16.162 55.673 1.00 87.19 471 LYS A C 1
ATOM 3828 O O . LYS A 1 471 ? -22.448 15.309 55.337 1.00 87.19 471 LYS A O 1
ATOM 3833 N N . THR A 1 472 ? -21.093 16.216 56.891 1.00 84.69 472 THR A N 1
ATOM 3834 C CA . THR A 1 472 ? -21.474 15.298 57.967 1.00 84.69 472 THR A CA 1
ATOM 3835 C C . THR A 1 472 ? -22.965 15.445 58.262 1.00 84.69 472 THR A C 1
ATOM 3837 O O . THR A 1 472 ? -23.493 16.555 58.359 1.00 84.69 472 THR A O 1
ATOM 3840 N N . VAL A 1 473 ? -23.667 14.313 58.349 1.00 83.38 473 VAL A N 1
ATOM 3841 C CA . VAL A 1 473 ? -25.098 14.301 58.660 1.00 83.38 473 VAL A CA 1
ATOM 3842 C C . VAL A 1 473 ? -25.265 14.703 60.119 1.00 83.38 473 VAL A C 1
ATOM 3844 O O . VAL A 1 473 ? -24.929 13.948 61.028 1.00 83.38 473 VAL A O 1
ATOM 3847 N N . THR A 1 474 ? -25.784 15.904 60.347 1.00 82.81 474 THR A N 1
ATOM 3848 C CA . THR A 1 474 ? -26.212 16.356 61.670 1.00 82.81 474 THR A CA 1
ATOM 3849 C C . THR A 1 474 ? -27.561 15.713 61.980 1.00 82.81 474 THR A C 1
ATOM 3851 O O . THR A 1 474 ? -28.585 16.121 61.431 1.00 82.81 474 THR A O 1
ATOM 3854 N N . VAL A 1 475 ? -27.560 14.673 62.815 1.00 81.44 475 VAL A N 1
ATOM 3855 C CA . VAL A 1 475 ? -28.785 13.995 63.259 1.00 81.44 475 VAL A CA 1
ATOM 3856 C C . VAL A 1 475 ? -29.487 14.895 64.275 1.00 81.44 475 VAL A C 1
ATOM 3858 O O . VAL A 1 475 ? -29.040 15.018 65.412 1.00 81.44 475 VAL A O 1
ATOM 3861 N N . ALA A 1 476 ? -30.565 15.556 63.854 1.00 81.25 476 ALA A N 1
ATOM 3862 C CA . ALA A 1 476 ? -31.438 16.282 64.769 1.00 81.25 476 ALA A CA 1
ATOM 3863 C C . ALA A 1 476 ? -32.305 15.282 65.549 1.00 81.25 476 ALA A C 1
ATOM 3865 O O . ALA A 1 476 ? -32.879 14.360 64.965 1.00 81.25 476 ALA A O 1
ATOM 3866 N N . LEU A 1 477 ? -32.394 15.461 66.868 1.00 80.38 477 LEU A N 1
ATOM 3867 C CA . LEU A 1 477 ? -33.303 14.697 67.721 1.00 80.38 477 LEU A CA 1
ATOM 3868 C C . LEU A 1 477 ? -34.750 15.024 67.325 1.00 80.38 477 LEU A C 1
ATOM 3870 O O . LEU A 1 477 ? -35.087 16.180 67.078 1.00 80.38 477 LEU A O 1
ATOM 3874 N N . SER A 1 478 ? -35.610 14.010 67.228 1.00 79.75 478 SER A N 1
ATOM 3875 C CA . SER A 1 478 ? -37.006 14.226 66.855 1.00 79.75 478 SER A CA 1
ATOM 3876 C C . SER A 1 478 ? -37.777 14.892 67.997 1.00 79.75 478 SER A C 1
ATOM 3878 O O . SER A 1 478 ? -37.922 14.299 69.061 1.00 79.75 478 SER A O 1
ATOM 3880 N N . GLU A 1 479 ? -38.366 16.059 67.746 1.00 78.50 479 GLU A N 1
ATOM 3881 C CA . GLU A 1 479 ? -39.286 16.741 68.678 1.00 78.50 479 GLU A CA 1
ATOM 3882 C C . GLU A 1 479 ? -40.697 16.118 68.704 1.00 78.50 479 GLU A C 1
ATOM 3884 O O . GLU A 1 479 ? -41.592 16.575 69.418 1.00 78.50 479 GLU A O 1
ATOM 3889 N N . LYS A 1 480 ? -40.933 15.061 67.913 1.00 81.69 480 LYS A N 1
ATOM 3890 C CA . LYS A 1 480 ? -42.208 14.338 67.913 1.00 81.69 480 LYS A CA 1
ATOM 3891 C C . LYS A 1 480 ? -42.391 13.628 69.253 1.00 81.69 480 LYS A C 1
ATOM 3893 O O . LYS A 1 480 ? -41.607 12.748 69.601 1.00 81.69 480 LYS A O 1
ATOM 3898 N N . LYS A 1 481 ? -43.452 13.997 69.976 1.00 80.88 481 LYS A N 1
ATOM 3899 C CA . LYS A 1 481 ? -43.858 13.335 71.222 1.00 80.88 481 LYS A CA 1
ATOM 3900 C C . LYS A 1 481 ? -44.096 11.843 70.966 1.00 80.88 481 LYS A C 1
ATOM 3902 O O . LYS A 1 481 ? -44.683 11.475 69.949 1.00 80.88 481 LYS A O 1
ATOM 3907 N N . LEU A 1 482 ? -43.616 11.008 71.885 1.00 82.19 482 LEU A N 1
ATOM 3908 C CA . LEU A 1 482 ? -43.772 9.558 71.836 1.00 82.19 482 LEU A CA 1
ATOM 3909 C C . LEU A 1 482 ? -45.266 9.205 71.852 1.00 82.19 482 LEU A C 1
ATOM 3911 O O . LEU A 1 482 ? -45.994 9.658 72.731 1.00 82.19 482 LEU A O 1
ATOM 3915 N N . THR A 1 483 ? -45.721 8.429 70.868 1.00 84.19 483 THR A N 1
ATOM 3916 C CA . THR A 1 483 ? -47.121 8.001 70.768 1.00 84.19 483 THR A CA 1
ATOM 3917 C C . THR A 1 483 ? -47.501 7.166 71.986 1.00 84.19 483 THR A C 1
ATOM 3919 O O . THR A 1 483 ? -46.887 6.129 72.238 1.00 84.19 483 THR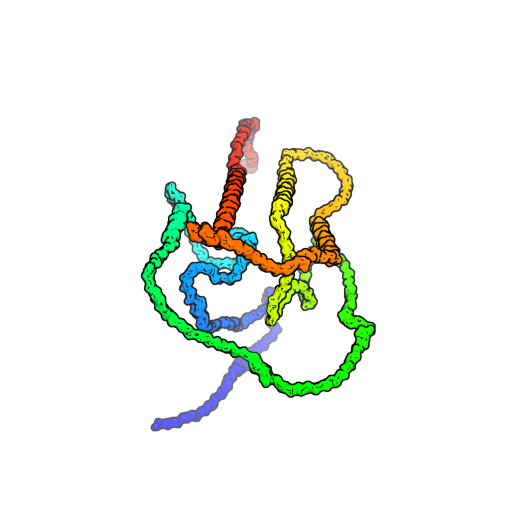 A O 1
ATOM 3922 N N . GLU A 1 484 ? -48.526 7.592 72.720 1.00 82.00 484 GLU A N 1
ATOM 3923 C CA . GLU A 1 484 ? -49.044 6.845 73.864 1.00 82.00 484 GLU A CA 1
ATOM 3924 C C . GLU A 1 484 ? -49.775 5.578 73.389 1.00 82.00 484 GLU A C 1
ATOM 3926 O O . GLU A 1 484 ? -50.744 5.674 72.624 1.00 82.00 484 GLU A O 1
ATOM 3931 N N . PRO A 1 485 ? -49.345 4.377 73.816 1.00 80.69 485 PRO A N 1
ATOM 3932 C CA . PRO A 1 485 ? -49.996 3.141 73.413 1.00 80.69 485 PRO A CA 1
ATOM 3933 C C . PRO A 1 485 ? -51.396 3.060 74.033 1.00 80.69 485 PRO A C 1
ATOM 3935 O O . PRO A 1 485 ? -51.545 2.958 75.247 1.00 80.69 485 PRO A O 1
ATOM 3938 N N . HIS A 1 486 ? -52.428 3.073 73.190 1.00 80.19 486 HIS A N 1
ATOM 3939 C CA . HIS A 1 486 ? -53.800 2.782 73.601 1.00 80.19 486 HIS A CA 1
ATOM 3940 C C . HIS A 1 486 ? -54.104 1.303 73.368 1.00 80.19 486 HIS A C 1
ATOM 3942 O O . HIS A 1 486 ? -53.825 0.762 72.293 1.00 80.19 486 HIS A O 1
ATOM 3948 N N . SER A 1 487 ? -54.678 0.637 74.373 1.00 79.56 487 SER A N 1
ATOM 3949 C CA . SER A 1 487 ? -55.143 -0.737 74.210 1.00 79.56 487 SER A CA 1
ATOM 3950 C C . SER A 1 487 ? -56.327 -0.772 73.232 1.00 79.56 487 SER A C 1
ATOM 3952 O O . SER A 1 487 ? -57.191 0.111 73.266 1.00 79.56 487 SER A O 1
ATOM 3954 N N . PRO A 1 488 ? -56.387 -1.764 72.325 1.00 79.25 488 PRO A N 1
ATOM 3955 C CA . PRO A 1 488 ? -57.531 -1.911 71.440 1.00 79.25 488 PRO A CA 1
ATOM 3956 C C . PRO A 1 488 ? -58.806 -2.124 72.264 1.00 79.25 488 PRO A C 1
ATOM 3958 O O . PRO A 1 488 ? -58.828 -2.887 73.231 1.00 79.25 488 PRO A O 1
ATOM 3961 N N . HIS A 1 489 ? -59.875 -1.428 71.878 1.00 76.81 489 HIS A N 1
ATOM 3962 C CA . HIS A 1 489 ? -61.160 -1.453 72.572 1.00 76.81 489 HIS A CA 1
ATOM 3963 C C . HIS A 1 489 ? -61.864 -2.797 72.312 1.00 76.81 489 HIS A C 1
ATOM 3965 O O . HIS A 1 489 ? -62.626 -2.952 71.357 1.00 76.81 489 HIS A O 1
ATOM 3971 N N . PHE A 1 490 ? -61.560 -3.812 73.124 1.00 73.62 490 PHE A N 1
ATOM 3972 C CA . PHE A 1 490 ? -62.192 -5.124 73.005 1.00 73.62 490 PHE A CA 1
ATOM 3973 C C . PHE A 1 490 ? -63.665 -5.055 73.430 1.00 73.62 490 PHE A C 1
ATOM 3975 O O . PHE A 1 490 ? -64.004 -4.583 74.514 1.00 73.62 490 PHE A O 1
ATOM 3982 N N . SER A 1 491 ? -64.550 -5.557 72.567 1.00 72.94 491 SER A N 1
ATOM 3983 C CA . SER A 1 491 ? -65.992 -5.637 72.821 1.00 72.94 491 SER A CA 1
ATOM 3984 C C . SER A 1 491 ? -66.292 -6.456 74.086 1.00 72.94 491 SER A C 1
ATOM 3986 O O . SER A 1 491 ? -65.936 -7.630 74.172 1.00 72.94 491 SER A O 1
ATOM 3988 N N . THR A 1 492 ? -67.038 -5.879 75.030 1.00 71.56 492 THR A N 1
ATOM 3989 C CA . THR A 1 492 ? -67.474 -6.517 76.289 1.00 71.56 492 THR A CA 1
ATOM 3990 C C . THR A 1 492 ? -68.680 -7.453 76.138 1.00 71.56 492 THR A C 1
ATOM 3992 O O . THR A 1 492 ? -69.237 -7.906 77.135 1.00 71.56 492 THR A O 1
ATOM 3995 N N . ARG A 1 493 ? -69.069 -7.794 74.902 1.00 70.38 493 ARG A N 1
ATOM 3996 C CA . ARG A 1 493 ? -70.280 -8.570 74.572 1.00 70.38 493 ARG A CA 1
ATOM 3997 C C . ARG A 1 493 ? -70.338 -9.986 75.181 1.00 70.38 493 ARG A C 1
ATOM 3999 O O . ARG A 1 493 ? -71.409 -10.576 75.197 1.00 70.38 493 ARG A O 1
ATOM 4006 N N . PHE A 1 494 ? -69.231 -10.518 75.706 1.00 63.09 494 PHE A N 1
ATOM 4007 C CA . PHE A 1 494 ? -69.172 -11.845 76.341 1.00 63.09 494 PHE A CA 1
ATOM 4008 C C . PHE A 1 494 ? -68.920 -11.820 77.857 1.00 63.09 494 PHE A C 1
ATOM 4010 O O . PHE A 1 494 ? -68.547 -12.844 78.422 1.00 63.09 494 PHE A O 1
ATOM 4017 N N . LYS A 1 495 ? -69.113 -10.684 78.539 1.00 58.44 495 LYS A N 1
ATOM 4018 C CA . LYS A 1 495 ? -69.093 -10.678 80.009 1.00 58.44 495 LYS A CA 1
ATOM 4019 C C . LYS A 1 495 ? -70.411 -11.265 80.530 1.00 58.44 495 LYS A C 1
ATOM 4021 O O . LYS A 1 495 ? -71.441 -10.600 80.455 1.00 58.44 495 LYS A O 1
ATOM 4026 N N . LYS A 1 496 ? -70.358 -12.511 80.999 1.00 53.44 496 LYS A N 1
ATOM 4027 C CA . LYS A 1 496 ? -71.407 -13.190 81.762 1.00 53.44 496 LYS A CA 1
ATOM 4028 C C . LYS A 1 496 ? -70.879 -13.497 83.153 1.00 53.44 496 LYS A C 1
ATOM 4030 O O . LYS A 1 496 ? -69.673 -13.824 83.230 1.00 53.44 496 LYS A O 1
#

Radius of gyration: 51.79 Å; chains: 1; bounding box: 146×139×149 Å